Protein AF-0000000065771425 (afdb_homodimer)

InterPro domains:
  IPR002328 Alcohol dehydrogenase, zinc-type, conserved site [PS00059] (62-76)
  IPR011032 GroES-like superfamily [SSF50129] (7-172)
  IPR013149 Alcohol dehydrogenase-like, C-terminal [PF00107] (186-308)
  IPR013154 Alcohol dehydrogenase-like, N-terminal [PF08240] (27-147)
  IPR020843 Enoylreductase domain [SM00829] (11-342)
  IPR036291 NAD(P)-binding domain superfamily [SSF51735] (149-312)
  IPR047109 Cinnamyl alcohol dehydrogenase-like [PTHR42683] (5-345)
  IPR047109 Cinnamyl alcohol dehydrogenase-like [cd05283] (6-343)

Foldseek 3Di:
DDKFWFWWQAALPDDTDIDIDDADDAAQQKWKWWWQKFWDDVVQNCQSNQVVHDFPPRKADTFLTWGFTCDHHNNHDPDDGGFIKTAGFFQDAPCPDPCNVVLFRCPHPPPHTATQASGADPVRHGHHHSRITMHMGGNQRMAGFDPLQDRQQRRLCSFLVQLLLVVCVVLVQAAPFEEEEEDDAQNRLLNLLNSQLRHHAYEYEYQDCPCVVVSVVSRHPYYDHVVDVVVLVVQFQPGQEYEYPAQAADPVLSVLRNHHAQHEYEYSHHHPDDHDDDDVSCVVRVYYYYYDHGGGSVSSNVSSVSCSVSVRGAFEDEDESVCVRVVSVCVVVSNGSHIYMYRDVVRND/DDKFWFWWQAALPDDTDIDIDDADDAAQQKWKWWWQKFWDDVVQNCQSNQVVHPFPPRKADTFLTWGFTCDHHNNHDPDDGGFIKTAGFFQDAPCPDPCNVVLFRCPHPP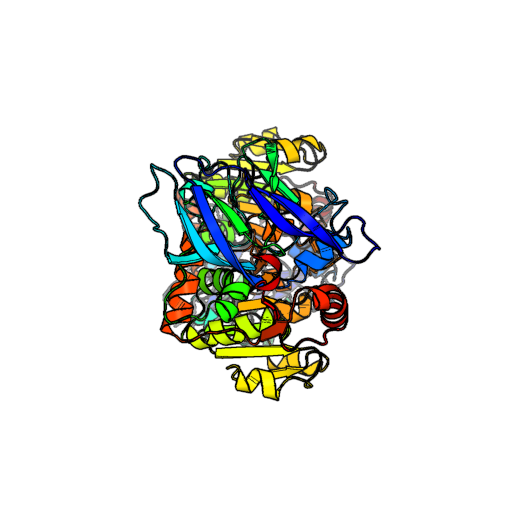PHTATQASGADPVRHGHHHSRITMHMGGNQRMAGFDPLQDRQQRRLCSFLVQLLLVVCVVLVQAAPFEEEEEDDAQNRLLNQLNSQLRHHAYEYEYQDCPCVVVSVVSRHPYYDHVVDVVVLVVQFQPGQEYEYPAQAADPVLSVLRNHHAQHEYEYSHHHPDDHDDDDCSCVVRVYYYYYDHGGGSVSSNVSSVSCSVSVRGAFEDEDESVCVRVVSVCVVVSNGRHIYMYRDVVRND

Radius of gyration: 29.48 Å; Cα contacts (8 Å, |Δi|>4): 1854; chains: 2; bounding box: 51×90×62 Å

pLDDT: mean 96.93, std 3.15, range [76.25, 98.94]

Nearest PDB structures (foldseek):
  6k3g-assembly1_B  TM=9.695E-01  e=3.119E-52  Catharanthus roseus
  5z0c-assembly1_A-2  TM=9.739E-01  e=1.134E-50  Persicaria minor
  1yqd-assembly1_A  TM=9.639E-01  e=1.205E-50  Populus tremuloides
  8b1v-assembly1_A  TM=9.716E-01  e=3.152E-46  Tabernanthe iboga
  7bu3-assembly1_B  TM=9.524E-01  e=8.656E-43  Escherichia coli

Sequence (698 aa):
MSTVSAYAATSATEPLTKTTITRRAVGPHDVAFDIHFAGICHSDIHTVKAEWGVPNYPVVPGHEIAGVVTEVGSEVTKYKVGDRVGVGCFVDSCRECDNCKAGLEQYCTGTGMVGTYNAIDRDGTPTHGGYSGAIVVDENYVLRIPDSLPLDAAAPLLCAGITTYSPLRHWNAGPGKKVAVIGLGGLGHVAVKLAKAMGADVTVLSQSLKKMEDGLRLGASAYYATSDPETFDKLAGSFDLILNTVSANLDLGAYLGLLKLDGALVELGLPEHPMEVPAFPLLAQRRNLTGSMIGGIPETQEMLDFCAEHDVRPEIEIITPDYINEAYERVLASDVRYRFVIDTASLRSMSTVSAYAATSATEPLTKTTITRRAVGPHDVAFDIHFAGICHSDIHTVKAEWGVPNYPVVPGHEIAGVVTEVGSEVTKYKVGDRVGVGCFVDSCRECDNCKAGLEQYCTGTGMVGTYNAIDRDGTPTHGGYSGAIVVDENYVLRIPDSLPLDAAAPLLCAGITTYSPLRHWNAGPGKKVAVIGLGGLGHVAVKLAKAMGADVTVLSQSLKKMEDGLRLGASAYYATSDPETFDKLAGSFDLILNTVSANLDLGAYLGLLKLDGALVELGLPEHPMEVPAFPLLAQRRNLTGSMIGGIPETQEMLDFCAEHDVRPEIEIITPDYINEAYERVLASDVRYRFVIDTASLRS

Secondary structure (DSSP, 8-state):
-EEEEEEEB-SSSSPPEEEEEEEPP--TTEEEEEEEEEE--HHHHHHHTTBTB---SSB-----EEEEEEEE-TT--S--TT-EEEE-SEEE--S-SHHHHTT-GGG-SSS--EESSSSB-TTSSBP--SSBSEEEEEGGG-EEPPTTS-HHHHHHIIIIIHHHHHHHHHTT-STT-EEEEE--SHHHHHHHHHHHHTT-EEEEEESSSTTHHHHHHHT-SEEEETTSTHHHHHTTT-EEEEEE---S---HHHHHTTEEEEEEEEE-S--SSPEEE-HHHHHHTT-EEEE-----HHHHHHHHHHHHHHT----EEEE-GGGHHHHHHHHHTT-SSSEEEEETHHHH-/-EEEEEEEB-SSSSPPEEEEEEEPP--TTEEEEEEEEEE--HHHHHHHTTBTB---SSB-----EEEEEEEE-TT--S--TT-EEEE-SEEE--S-SHHHHTT-GGG-SSS--EESSSSB-TTSSBP--SSBSEEEEEGGG-EEPPTTS-HHHHHHIIIIIHHHHHHHHHTT-STT-EEEEE--SHHHHHHHHHHHHTT-EEEEEESSSTTHHHHHHHT-SEEEETTSTHHHHHTTT-EEEEEE---S---HHHHHTTEEEEEEEEE-S--SSPEEE-HHHHHHTT-EEEE-----HHHHHHHHHHHHHHT----EEEE-GGGHHHHHHHHHTT--SSEEEEETHHHH-

Organism: Mycolicibacterium smegmatis (strain ATCC 700084 / mc(2)155) (NCBI:txid246196)

Structure (mmCIF, N/CA/C/O backbone):
data_AF-0000000065771425-model_v1
#
loop_
_entity.id
_entity.type
_entity.pdbx_description
1 polymer 'NADP-dependent alcohol dehydrogenase C 1'
#
loop_
_atom_site.group_PDB
_atom_site.id
_atom_site.type_symbol
_atom_site.label_atom_id
_atom_site.label_alt_id
_atom_site.label_comp_id
_atom_site.label_asym_id
_atom_site.label_entity_id
_atom_site.label_seq_id
_atom_site.pdbx_PDB_ins_code
_atom_site.Cartn_x
_atom_site.Cartn_y
_atom_site.Cartn_z
_atom_site.occupancy
_atom_site.B_iso_or_equiv
_atom_site.auth_seq_id
_atom_site.auth_comp_id
_atom_site.auth_asym_id
_atom_site.auth_atom_id
_atom_site.pdbx_PDB_model_num
ATOM 1 N N . MET A 1 1 ? -14.961 -42.125 -16.047 1 82.06 1 MET A N 1
ATOM 2 C CA . MET A 1 1 ? -13.875 -42.062 -15.078 1 82.06 1 MET A CA 1
ATOM 3 C C . MET A 1 1 ? -12.664 -42.844 -15.562 1 82.06 1 MET A C 1
ATOM 5 O O . MET A 1 1 ? -12.805 -43.812 -16.297 1 82.06 1 MET A O 1
ATOM 9 N N . SER A 1 2 ? -11.539 -42.188 -15.359 1 87.44 2 SER A N 1
ATOM 10 C CA . SER A 1 2 ? -10.305 -42.844 -15.758 1 87.44 2 SER A CA 1
ATOM 11 C C . SER A 1 2 ? -9.32 -42.906 -14.594 1 87.44 2 SER A C 1
ATOM 13 O O . SER A 1 2 ? -9.328 -42.062 -13.711 1 87.44 2 SER A O 1
ATOM 15 N N . THR A 1 3 ? -8.602 -44 -14.562 1 93.38 3 THR A N 1
ATOM 16 C CA . THR A 1 3 ? -7.562 -44.188 -13.555 1 93.38 3 THR A CA 1
ATOM 17 C C . THR A 1 3 ? -6.199 -43.781 -14.109 1 93.38 3 THR A C 1
ATOM 19 O O . THR A 1 3 ? -5.836 -44.188 -15.219 1 93.38 3 THR A O 1
ATOM 22 N N . VAL A 1 4 ? -5.516 -43 -13.312 1 95.25 4 VAL A N 1
ATOM 23 C CA . VAL A 1 4 ? -4.207 -42.531 -13.758 1 95.25 4 VAL A CA 1
ATOM 24 C C . VAL A 1 4 ? -3.186 -42.719 -12.633 1 95.25 4 VAL A C 1
ATOM 26 O O . VAL A 1 4 ? -3.545 -42.688 -11.453 1 95.25 4 VAL A O 1
ATOM 29 N N . SER A 1 5 ? -1.892 -42.938 -13.055 1 98.06 5 SER A N 1
ATOM 30 C CA . SER A 1 5 ? -0.812 -43 -12.078 1 98.06 5 SER A CA 1
ATOM 31 C C . SER A 1 5 ? -0.478 -41.625 -11.523 1 98.06 5 SER A C 1
ATOM 33 O O . SER A 1 5 ? -0.636 -40.625 -12.227 1 98.06 5 SER A O 1
ATOM 35 N N . ALA A 1 6 ? -0.059 -41.594 -10.266 1 98.56 6 ALA A N 1
ATOM 36 C CA . ALA A 1 6 ? 0.257 -40.312 -9.594 1 98.56 6 ALA A CA 1
ATOM 37 C C . ALA A 1 6 ? 1.234 -40.531 -8.445 1 98.56 6 ALA A C 1
ATOM 39 O O . ALA A 1 6 ? 1.55 -41.688 -8.102 1 98.56 6 ALA A O 1
ATOM 40 N N . TYR A 1 7 ? 1.829 -39.562 -7.988 1 98.69 7 TYR A N 1
ATOM 41 C CA . TYR A 1 7 ? 2.52 -39.531 -6.707 1 98.69 7 TYR A CA 1
ATOM 42 C C . TYR A 1 7 ? 1.716 -38.75 -5.672 1 98.69 7 TYR A C 1
ATOM 44 O O . TYR A 1 7 ? 1.25 -37.625 -5.945 1 98.69 7 TYR A O 1
ATOM 52 N N . ALA A 1 8 ? 1.503 -39.312 -4.5 1 98.5 8 ALA A N 1
ATOM 53 C CA . ALA A 1 8 ? 0.671 -38.688 -3.475 1 98.5 8 ALA A CA 1
ATOM 54 C C . ALA A 1 8 ? 1.387 -38.688 -2.127 1 98.5 8 ALA A C 1
ATOM 56 O O . ALA A 1 8 ? 2.193 -39.562 -1.828 1 98.5 8 ALA A O 1
ATOM 57 N N . ALA A 1 9 ? 1.167 -37.656 -1.426 1 98.31 9 ALA A N 1
ATOM 58 C CA . ALA A 1 9 ? 1.531 -37.594 -0.013 1 98.31 9 ALA A CA 1
ATOM 59 C C . ALA A 1 9 ? 0.406 -38.125 0.868 1 98.31 9 ALA A C 1
ATOM 61 O O . ALA A 1 9 ? -0.76 -37.75 0.681 1 98.31 9 ALA A O 1
ATOM 62 N N . THR A 1 10 ? 0.77 -38.938 1.866 1 97.38 10 THR A N 1
ATOM 63 C CA . THR A 1 10 ? -0.254 -39.531 2.725 1 97.38 10 THR A CA 1
ATOM 64 C C . THR A 1 10 ? -0.156 -38.969 4.141 1 97.38 10 THR A C 1
ATOM 66 O O . THR A 1 10 ? -1.04 -39.219 4.969 1 97.38 10 THR A O 1
ATOM 69 N N . SER A 1 11 ? 0.89 -38.312 4.414 1 97.06 11 SER A N 1
ATOM 70 C CA . SER A 1 11 ? 1.104 -37.625 5.691 1 97.06 11 SER A CA 1
ATOM 71 C C . SER A 1 11 ? 2.135 -36.531 5.566 1 97.06 11 SER A C 1
ATOM 73 O O . SER A 1 11 ? 2.771 -36.375 4.523 1 97.06 11 SER A O 1
ATOM 75 N N . ALA A 1 12 ? 2.34 -35.75 6.609 1 96.56 12 ALA A N 1
ATOM 76 C CA . ALA A 1 12 ? 3.234 -34.594 6.617 1 96.56 12 ALA A CA 1
ATOM 77 C C . ALA A 1 12 ? 4.695 -35.031 6.637 1 96.56 12 ALA A C 1
ATOM 79 O O . ALA A 1 12 ? 5.59 -34.25 6.336 1 96.56 12 ALA A O 1
ATOM 80 N N . THR A 1 13 ? 4.977 -36.312 7 1 96 13 THR A N 1
ATOM 81 C CA . THR A 1 13 ? 6.355 -36.719 7.277 1 96 13 THR A CA 1
ATOM 82 C C . THR A 1 13 ? 6.809 -37.812 6.32 1 96 13 THR A C 1
ATOM 84 O O . THR A 1 13 ? 8.008 -38 6.129 1 96 13 THR A O 1
ATOM 87 N N . GLU A 1 14 ? 5.934 -38.562 5.754 1 96.5 14 GLU A N 1
ATOM 88 C CA . GLU A 1 14 ? 6.289 -39.656 4.859 1 96.5 14 GLU A CA 1
ATOM 89 C C . GLU A 1 14 ? 6.562 -39.156 3.445 1 96.5 14 GLU A C 1
ATOM 91 O O . GLU A 1 14 ? 5.996 -38.156 3.02 1 96.5 14 GLU A O 1
ATOM 96 N N . PRO A 1 15 ? 7.43 -39.781 2.762 1 97.44 15 PRO A N 1
ATOM 97 C CA . PRO A 1 15 ? 7.684 -39.406 1.37 1 97.44 15 PRO A CA 1
ATOM 98 C C . PRO A 1 15 ? 6.465 -39.594 0.474 1 97.44 15 PRO A C 1
ATOM 100 O O . PRO A 1 15 ? 5.582 -40.406 0.786 1 97.44 15 PRO A O 1
ATOM 103 N N . LEU A 1 16 ? 6.438 -38.875 -0.603 1 98.56 16 LEU A N 1
ATOM 104 C CA . LEU A 1 16 ? 5.445 -39.125 -1.637 1 98.56 16 LEU A CA 1
ATOM 105 C C . LEU A 1 16 ? 5.621 -40.531 -2.217 1 98.56 16 LEU A C 1
ATOM 107 O O . LEU A 1 16 ? 6.75 -41 -2.408 1 98.56 16 LEU A O 1
ATOM 111 N N . THR A 1 17 ? 4.555 -41.188 -2.531 1 98.06 17 THR A N 1
ATOM 112 C CA . THR A 1 17 ? 4.613 -42.531 -3.072 1 98.06 17 THR A CA 1
ATOM 113 C C . THR A 1 17 ? 3.746 -42.656 -4.32 1 98.06 17 THR A C 1
ATOM 115 O O . THR A 1 17 ? 2.77 -41.906 -4.477 1 98.06 17 THR A O 1
ATOM 118 N N . LYS A 1 18 ? 4.195 -43.531 -5.172 1 97.56 18 LYS A N 1
ATOM 119 C CA . LYS A 1 18 ? 3.41 -43.812 -6.371 1 97.56 18 LYS A CA 1
ATOM 120 C C . LYS A 1 18 ? 2.059 -44.406 -6.012 1 97.56 18 LYS A C 1
ATOM 122 O O . LYS A 1 18 ? 1.973 -45.281 -5.117 1 97.56 18 LYS A O 1
ATOM 127 N N . THR A 1 19 ? 1.052 -44 -6.645 1 97.38 19 THR A N 1
ATOM 128 C CA . THR A 1 19 ? -0.309 -44.5 -6.457 1 97.38 19 THR A CA 1
ATOM 129 C C . THR A 1 19 ? -1.135 -44.312 -7.727 1 97.38 19 THR A C 1
ATOM 131 O O . THR A 1 19 ? -0.582 -44.062 -8.805 1 97.38 19 THR A O 1
ATOM 134 N N . THR A 1 20 ? -2.441 -44.594 -7.617 1 97.19 20 THR A N 1
ATOM 135 C CA . THR A 1 20 ? -3.385 -44.312 -8.688 1 97.19 20 THR A CA 1
ATOM 136 C C . THR A 1 20 ? -4.52 -43.406 -8.164 1 97.19 20 THR A C 1
ATOM 138 O O . THR A 1 20 ? -4.844 -43.469 -6.973 1 97.19 20 THR A O 1
ATOM 141 N N . ILE A 1 21 ? -4.977 -42.594 -9.016 1 95.88 21 ILE A N 1
ATOM 142 C CA . ILE A 1 21 ? -6.133 -41.781 -8.688 1 95.88 21 ILE A CA 1
ATOM 143 C C . ILE A 1 21 ? -7.18 -41.875 -9.789 1 95.88 21 ILE A C 1
ATOM 145 O O . ILE A 1 21 ? -6.875 -42.312 -10.898 1 95.88 21 ILE A O 1
ATOM 149 N N . THR A 1 22 ? -8.406 -41.562 -9.398 1 93.5 22 THR A N 1
ATOM 150 C CA . THR A 1 22 ? -9.5 -41.531 -10.359 1 93.5 22 THR A CA 1
ATOM 151 C C . THR A 1 22 ? -9.82 -40.125 -10.805 1 93.5 22 THR A C 1
ATOM 153 O O . THR A 1 22 ? -9.969 -39.219 -9.977 1 93.5 22 THR A O 1
ATOM 156 N N . ARG A 1 23 ? -9.852 -39.938 -12.141 1 94.88 23 ARG A N 1
ATOM 157 C CA . ARG A 1 23 ? -10.305 -38.656 -12.727 1 94.88 23 ARG A CA 1
ATOM 158 C C . ARG A 1 23 ? -11.75 -38.75 -13.18 1 94.88 23 ARG A C 1
ATOM 160 O O . ARG A 1 23 ? -12.164 -39.781 -13.742 1 94.88 23 ARG A O 1
ATOM 167 N N . ARG A 1 24 ? -12.477 -37.75 -12.969 1 93.56 24 ARG A N 1
ATOM 168 C CA . ARG A 1 24 ? -13.867 -37.719 -13.398 1 93.56 24 ARG A CA 1
ATOM 169 C C . ARG A 1 24 ? -13.969 -37.812 -14.922 1 93.56 24 ARG A C 1
ATOM 171 O O . ARG A 1 24 ? -13.016 -37.469 -15.633 1 93.56 24 ARG A O 1
ATOM 178 N N . ALA A 1 25 ? -15.156 -38.219 -15.367 1 94.44 25 ALA A N 1
ATOM 179 C CA . ALA A 1 25 ? -15.414 -38.219 -16.797 1 94.44 25 ALA A CA 1
ATOM 180 C C . ALA A 1 25 ? -15.508 -36.812 -17.359 1 94.44 25 ALA A C 1
ATOM 182 O O . ALA A 1 25 ? -15.875 -35.875 -16.641 1 94.44 25 ALA A O 1
ATOM 183 N N . VAL A 1 26 ? -15.18 -36.75 -18.609 1 96.81 26 VAL A N 1
ATOM 184 C CA . VAL A 1 26 ? -15.227 -35.438 -19.297 1 96.81 26 VAL A CA 1
ATOM 185 C C . VAL A 1 26 ? -16.688 -35 -19.453 1 96.81 26 VAL A C 1
ATOM 187 O O . VAL A 1 26 ? -17.469 -35.688 -20.125 1 96.81 26 VAL A O 1
ATOM 190 N N . GLY A 1 27 ? -17.047 -33.938 -18.797 1 96.38 27 GLY A N 1
ATOM 191 C CA . GLY A 1 27 ? -18.359 -33.312 -19 1 96.38 27 GLY A CA 1
ATOM 192 C C . GLY A 1 27 ? -18.422 -32.438 -20.234 1 96.38 27 GLY A C 1
ATOM 193 O O . GLY A 1 27 ? -17.438 -32.281 -20.953 1 96.38 27 GLY A O 1
ATOM 194 N N . PRO A 1 28 ? -19.531 -31.781 -20.516 1 97.5 28 PRO A N 1
ATOM 195 C CA . PRO A 1 28 ? -19.75 -31.016 -21.75 1 97.5 28 PRO A CA 1
ATOM 196 C C . PRO A 1 28 ? -18.766 -29.875 -21.906 1 97.5 28 PRO A C 1
ATOM 198 O O . PRO A 1 28 ? -18.438 -29.5 -23.047 1 97.5 28 PRO A O 1
ATOM 201 N N . HIS A 1 29 ? -18.219 -29.359 -20.828 1 97.56 29 HIS A N 1
ATOM 202 C CA . HIS A 1 29 ? -17.359 -28.172 -20.938 1 97.56 29 HIS A CA 1
ATOM 203 C C . HIS A 1 29 ? -15.961 -28.469 -20.391 1 97.56 29 HIS A C 1
ATOM 205 O O . HIS A 1 29 ? -15.234 -27.531 -20.016 1 97.56 29 HIS A O 1
ATOM 211 N N . ASP A 1 30 ? -15.602 -29.719 -20.359 1 97.75 30 ASP A N 1
ATOM 212 C CA . ASP A 1 30 ? -14.312 -30.125 -19.797 1 97.75 30 ASP A CA 1
ATOM 213 C C . ASP A 1 30 ? -13.297 -30.422 -20.906 1 97.75 30 ASP A C 1
ATOM 215 O O . ASP A 1 30 ? -13.672 -30.75 -22.031 1 97.75 30 ASP A O 1
ATOM 219 N N . VAL A 1 31 ? -12.133 -30.266 -20.531 1 98.69 31 VAL A N 1
ATOM 220 C CA . VAL A 1 31 ? -10.984 -30.672 -21.328 1 98.69 31 VAL A CA 1
ATOM 221 C C . VAL A 1 31 ? -10.133 -31.672 -20.547 1 98.69 31 VAL A C 1
ATOM 223 O O . VAL A 1 31 ? -9.766 -31.406 -19.391 1 98.69 31 VAL A O 1
ATOM 226 N N . ALA A 1 32 ? -9.914 -32.812 -21.109 1 98.31 32 ALA A N 1
ATOM 227 C CA . ALA A 1 32 ? -8.969 -33.781 -20.562 1 98.31 32 ALA A CA 1
ATOM 228 C C . ALA A 1 32 ? -7.648 -33.75 -21.328 1 98.31 32 ALA A C 1
ATOM 230 O O . ALA A 1 32 ? -7.641 -33.625 -22.562 1 98.31 32 ALA A O 1
ATOM 231 N N . PHE A 1 33 ? -6.559 -33.812 -20.625 1 98 33 PHE A N 1
ATOM 232 C CA . PHE A 1 33 ? -5.293 -33.844 -21.344 1 98 33 PHE A CA 1
ATOM 233 C C . PHE A 1 33 ? -4.242 -34.625 -20.547 1 98 33 PHE A C 1
ATOM 235 O O . PHE A 1 33 ? -4.352 -34.719 -19.328 1 98 33 PHE A O 1
ATOM 242 N N . ASP A 1 34 ? -3.287 -35.188 -21.312 1 98.5 34 ASP A N 1
ATOM 243 C CA . ASP A 1 34 ? -2.113 -35.844 -20.719 1 98.5 34 ASP A CA 1
ATOM 244 C C . ASP A 1 34 ? -1.15 -34.781 -20.156 1 98.5 34 ASP A C 1
ATOM 246 O O . ASP A 1 34 ? -0.811 -33.812 -20.844 1 98.5 34 ASP A O 1
ATOM 250 N N . ILE A 1 35 ? -0.798 -35.031 -18.906 1 98.81 35 ILE A N 1
ATOM 251 C CA . ILE A 1 35 ? 0.213 -34.156 -18.312 1 98.81 35 ILE A CA 1
ATOM 252 C C . ILE A 1 35 ? 1.603 -34.594 -18.766 1 98.81 35 ILE A C 1
ATOM 254 O O . ILE A 1 35 ? 2.016 -35.75 -18.516 1 98.81 35 ILE A O 1
ATOM 258 N N . HIS A 1 36 ? 2.248 -33.719 -19.438 1 98.81 36 HIS A N 1
ATOM 259 C CA . HIS A 1 36 ? 3.6 -34.031 -19.891 1 98.81 36 HIS A CA 1
ATOM 260 C C . HIS A 1 36 ? 4.641 -33.531 -18.891 1 98.81 36 HIS A C 1
ATOM 262 O O . HIS A 1 36 ? 5.648 -34.188 -18.656 1 98.81 36 HIS A O 1
ATOM 268 N N . PHE A 1 37 ? 4.379 -32.344 -18.344 1 98.88 37 PHE A N 1
ATOM 269 C CA . PHE A 1 37 ? 5.301 -31.75 -17.391 1 98.88 37 PHE A CA 1
ATOM 270 C C . PHE A 1 37 ? 4.543 -31.109 -16.234 1 98.88 37 PHE A C 1
ATOM 272 O O . PHE A 1 37 ? 3.455 -30.562 -16.422 1 98.88 37 PHE A O 1
ATOM 279 N N . ALA A 1 38 ? 5.074 -31.172 -15.055 1 98.88 38 ALA A N 1
ATOM 280 C CA . ALA A 1 38 ? 4.574 -30.5 -13.852 1 98.88 38 ALA A CA 1
ATOM 281 C C . ALA A 1 38 ? 5.719 -29.906 -13.047 1 98.88 38 ALA A C 1
ATOM 283 O O . ALA A 1 38 ? 6.664 -30.594 -12.672 1 98.88 38 ALA A O 1
ATOM 284 N N . GLY A 1 39 ? 5.664 -28.609 -12.805 1 98.56 39 GLY A N 1
ATOM 285 C CA . GLY A 1 39 ? 6.699 -27.984 -12.008 1 98.56 39 GLY A CA 1
ATOM 286 C C . GLY A 1 39 ? 6.59 -28.297 -10.523 1 98.56 39 GLY A C 1
ATOM 287 O O . GLY A 1 39 ? 5.543 -28.75 -10.055 1 98.56 39 GLY A O 1
ATOM 288 N N . ILE A 1 40 ? 7.656 -28.125 -9.805 1 98.31 40 ILE A N 1
ATOM 289 C CA . ILE A 1 40 ? 7.691 -28.219 -8.352 1 98.31 40 ILE A CA 1
ATOM 290 C C . ILE A 1 40 ? 7.812 -26.812 -7.754 1 98.31 40 ILE A C 1
ATOM 292 O O . ILE A 1 40 ? 8.719 -26.062 -8.109 1 98.31 40 ILE A O 1
ATOM 296 N N . CYS A 1 41 ? 6.926 -26.484 -6.938 1 95.88 41 CYS A N 1
ATOM 297 C CA . CYS A 1 41 ? 6.914 -25.188 -6.262 1 95.88 41 CYS A CA 1
ATOM 298 C C . CYS A 1 41 ? 7.031 -25.359 -4.75 1 95.88 41 CYS A C 1
ATOM 300 O O . CYS A 1 41 ? 6.656 -26.406 -4.211 1 95.88 41 CYS A O 1
ATOM 302 N N . HIS A 1 42 ? 7.516 -24.344 -4.078 1 93.88 42 HIS A N 1
ATOM 303 C CA . HIS A 1 42 ? 7.59 -24.375 -2.621 1 93.88 42 HIS A CA 1
ATOM 304 C C . HIS A 1 42 ? 6.211 -24.594 -2.004 1 93.88 42 HIS A C 1
ATOM 306 O O . HIS A 1 42 ? 6.09 -25.219 -0.956 1 93.88 42 HIS A O 1
ATOM 312 N N . SER A 1 43 ? 5.215 -24.062 -2.594 1 93.56 43 SER A N 1
ATOM 313 C CA . SER A 1 43 ? 3.861 -24.234 -2.07 1 93.56 43 SER A CA 1
ATOM 314 C C . SER A 1 43 ? 3.455 -25.703 -2.043 1 93.56 43 SER A C 1
ATOM 316 O O . SER A 1 43 ? 2.701 -26.125 -1.166 1 93.56 43 SER A O 1
ATOM 318 N N . ASP A 1 44 ? 3.932 -26.516 -2.967 1 96.88 44 ASP A N 1
ATOM 319 C CA . ASP A 1 44 ? 3.686 -27.953 -2.926 1 96.88 44 ASP A CA 1
ATOM 320 C C . ASP A 1 44 ? 4.262 -28.578 -1.655 1 96.88 44 ASP A C 1
ATOM 322 O O . ASP A 1 44 ? 3.59 -29.359 -0.982 1 96.88 44 ASP A O 1
ATOM 326 N N . ILE A 1 45 ? 5.43 -28.141 -1.408 1 95.62 45 ILE A N 1
ATOM 327 C CA . ILE A 1 45 ? 6.164 -28.688 -0.271 1 95.62 45 ILE A CA 1
ATOM 328 C C . ILE A 1 45 ? 5.492 -28.266 1.031 1 95.62 45 ILE A C 1
ATOM 330 O O . ILE A 1 45 ? 5.234 -29.078 1.909 1 95.62 45 ILE A O 1
ATOM 334 N N . HIS A 1 46 ? 5.148 -27 1.114 1 92.56 46 HIS A N 1
ATOM 335 C CA . HIS A 1 46 ? 4.473 -26.484 2.301 1 92.56 46 HIS A CA 1
ATOM 336 C C . HIS A 1 46 ? 3.145 -27.203 2.527 1 92.56 46 HIS A C 1
ATOM 338 O O . HIS A 1 46 ? 2.787 -27.5 3.668 1 92.56 46 HIS A O 1
ATOM 344 N N . THR A 1 47 ? 2.439 -27.453 1.474 1 94.88 47 THR A N 1
ATOM 345 C CA . THR A 1 47 ? 1.155 -28.141 1.57 1 94.88 47 THR A CA 1
ATOM 346 C C . THR A 1 47 ? 1.343 -29.562 2.059 1 94.88 47 THR A C 1
ATOM 348 O O . THR A 1 47 ? 0.734 -29.969 3.051 1 94.88 47 THR A O 1
ATOM 351 N N . VAL A 1 48 ? 2.221 -30.266 1.417 1 96.56 48 VAL A N 1
ATOM 352 C CA . VAL A 1 48 ? 2.408 -31.688 1.71 1 96.56 48 VAL A CA 1
ATOM 353 C C . VAL A 1 48 ? 2.918 -31.844 3.141 1 96.56 48 VAL A C 1
ATOM 355 O O . VAL A 1 48 ? 2.574 -32.812 3.818 1 96.56 48 VAL A O 1
ATOM 358 N N . LYS A 1 49 ? 3.664 -30.891 3.596 1 95.56 49 LYS A N 1
ATOM 359 C CA . LYS A 1 49 ? 4.27 -30.984 4.922 1 95.56 49 LYS A CA 1
ATOM 360 C C . LYS A 1 49 ? 3.363 -30.375 5.984 1 95.56 49 LYS A C 1
ATOM 362 O O . LYS A 1 49 ? 3.768 -30.234 7.141 1 95.56 49 LYS A O 1
ATOM 367 N N . ALA A 1 50 ? 2.193 -29.938 5.668 1 94.94 50 ALA A N 1
ATOM 368 C CA . ALA A 1 50 ? 1.167 -29.438 6.578 1 94.94 50 ALA A CA 1
ATOM 369 C C . ALA A 1 50 ? 1.639 -28.172 7.289 1 94.94 50 ALA A C 1
ATOM 371 O O . ALA A 1 50 ? 1.352 -27.969 8.477 1 94.94 50 ALA A O 1
ATOM 372 N N . GLU A 1 51 ? 2.352 -27.375 6.582 1 88.06 51 GLU A N 1
ATOM 373 C CA . GLU A 1 51 ? 2.896 -26.172 7.184 1 88.06 51 GLU A CA 1
ATOM 374 C C . GLU A 1 51 ? 1.894 -25.016 7.117 1 88.06 51 GLU A C 1
ATOM 376 O O . GLU A 1 51 ? 2.051 -24.016 7.809 1 88.06 51 GLU A O 1
ATOM 381 N N . TRP A 1 52 ? 0.869 -25.156 6.348 1 82.69 52 TRP A N 1
ATOM 382 C CA . TRP A 1 52 ? -0.19 -24.156 6.25 1 82.69 52 TRP A CA 1
ATOM 383 C C . TRP A 1 52 ? -1.507 -24.703 6.789 1 82.69 52 TRP A C 1
ATOM 385 O O . TRP A 1 52 ? -2.582 -24.234 6.41 1 82.69 52 TRP A O 1
ATOM 395 N N . GLY A 1 53 ? -1.474 -25.703 7.582 1 86.75 53 GLY A N 1
ATOM 396 C CA . GLY A 1 53 ? -2.631 -26.438 8.047 1 86.75 53 GLY A CA 1
ATOM 397 C C . GLY A 1 53 ? -2.637 -27.891 7.57 1 86.75 53 GLY A C 1
ATOM 398 O O . GLY A 1 53 ? -1.851 -28.266 6.699 1 86.75 53 GLY A O 1
ATOM 399 N N . VAL A 1 54 ? -3.535 -28.609 8.047 1 92 54 VAL A N 1
ATOM 400 C CA . VAL A 1 54 ? -3.562 -30.031 7.711 1 92 54 VAL A CA 1
ATOM 401 C C . VAL A 1 54 ? -4.219 -30.234 6.348 1 92 54 VAL A C 1
ATOM 403 O O . VAL A 1 54 ? -5.391 -29.891 6.16 1 92 54 VAL A O 1
ATOM 406 N N . PRO A 1 55 ? -3.484 -30.797 5.434 1 95.75 55 PRO A N 1
ATOM 407 C CA . PRO A 1 55 ? -4.055 -31.062 4.109 1 95.75 55 PRO A CA 1
ATOM 408 C C . PRO A 1 55 ? -5.098 -32.188 4.125 1 95.75 55 PRO A C 1
ATOM 410 O O . PRO A 1 55 ? -5.199 -32.906 5.105 1 95.75 55 PRO A O 1
ATOM 413 N N . ASN A 1 56 ? -5.848 -32.281 3.082 1 94.75 56 ASN A N 1
ATOM 414 C CA . ASN A 1 56 ? -6.77 -33.375 2.867 1 94.75 56 ASN A CA 1
ATOM 415 C C . ASN A 1 56 ? -6.059 -34.594 2.289 1 94.75 56 ASN A C 1
ATOM 417 O O . ASN A 1 56 ? -6.316 -35 1.149 1 94.75 56 ASN A O 1
ATOM 421 N N . TYR A 1 57 ? -5.312 -35.281 3.123 1 96.06 57 TYR A N 1
ATOM 422 C CA . TYR A 1 57 ? -4.574 -36.469 2.668 1 96.06 57 TYR A CA 1
ATOM 423 C C . TYR A 1 57 ? -5.531 -37.562 2.236 1 96.06 57 TYR A C 1
ATOM 425 O O . TYR A 1 57 ? -6.594 -37.75 2.836 1 96.06 57 TYR A O 1
ATOM 433 N N . PRO A 1 58 ? -5.039 -38.406 1.296 1 96.69 58 PRO A N 1
ATOM 434 C CA . PRO A 1 58 ? -3.85 -38.219 0.46 1 96.69 58 PRO A CA 1
ATOM 435 C C . PRO A 1 58 ? -3.959 -37.062 -0.5 1 96.69 58 PRO A C 1
ATOM 437 O O . PRO A 1 58 ? -5.055 -36.75 -0.978 1 96.69 58 PRO A O 1
ATOM 440 N N . VAL A 1 59 ? -2.859 -36.406 -0.782 1 97.88 59 VAL A N 1
ATOM 441 C CA . VAL A 1 59 ? -2.822 -35.25 -1.663 1 97.88 59 VAL A CA 1
ATOM 442 C C . VAL A 1 59 ? -1.875 -35.5 -2.83 1 97.88 59 VAL A C 1
ATOM 444 O O . VAL A 1 59 ? -0.738 -35.938 -2.629 1 97.88 59 VAL A O 1
ATOM 447 N N . VAL A 1 60 ? -2.369 -35.344 -4.008 1 98.5 60 VAL A N 1
ATOM 448 C CA . VAL A 1 60 ? -1.519 -35.281 -5.191 1 98.5 60 VAL A CA 1
ATOM 449 C C . VAL A 1 60 ? -1.176 -33.844 -5.512 1 98.5 60 VAL A C 1
ATOM 451 O O . VAL A 1 60 ? -1.993 -33.125 -6.082 1 98.5 60 VAL A O 1
ATOM 454 N N . PRO A 1 61 ? 0.067 -33.406 -5.164 1 98.44 61 PRO A N 1
ATOM 455 C CA . PRO A 1 61 ? 0.401 -31.984 -5.363 1 98.44 61 PRO A CA 1
ATOM 456 C C . PRO A 1 61 ? 0.707 -31.656 -6.82 1 98.44 61 PRO A C 1
ATOM 458 O O . PRO A 1 61 ? 0.588 -32.5 -7.695 1 98.44 61 PRO A O 1
ATOM 461 N N . GLY A 1 62 ? 1.041 -30.391 -7.047 1 98.5 62 GLY A N 1
ATOM 462 C CA . GLY A 1 62 ? 1.426 -29.906 -8.359 1 98.5 62 GLY A CA 1
ATOM 463 C C . GLY A 1 62 ? 0.395 -28.969 -8.977 1 98.5 62 GLY A C 1
ATOM 464 O O . GLY A 1 62 ? -0.722 -29.391 -9.281 1 98.5 62 GLY A O 1
ATOM 465 N N . HIS A 1 63 ? 0.771 -27.734 -9.125 1 98.62 63 HIS A N 1
ATOM 466 C CA . HIS A 1 63 ? -0.174 -26.781 -9.703 1 98.62 63 HIS A CA 1
ATOM 467 C C . HIS A 1 63 ? 0.426 -26.078 -10.906 1 98.62 63 HIS A C 1
ATOM 469 O O . HIS A 1 63 ? -0.051 -25.016 -11.312 1 98.62 63 HIS A O 1
ATOM 475 N N . GLU A 1 64 ? 1.541 -26.547 -11.406 1 98.81 64 GLU A N 1
ATOM 476 C CA . GLU A 1 64 ? 2.209 -26.094 -12.617 1 98.81 64 GLU A CA 1
ATOM 477 C C . GLU A 1 64 ? 2.162 -27.156 -13.711 1 98.81 64 GLU A C 1
ATOM 479 O O . GLU A 1 64 ? 3.113 -27.922 -13.875 1 98.81 64 GLU A O 1
ATOM 484 N N . ILE A 1 65 ? 1.104 -27.141 -14.492 1 98.88 65 ILE A N 1
ATOM 485 C CA . ILE A 1 65 ? 0.817 -28.312 -15.32 1 98.88 65 ILE A CA 1
ATOM 486 C C . ILE A 1 65 ? 0.828 -27.922 -16.797 1 98.88 65 ILE A C 1
ATOM 488 O O . ILE A 1 65 ? 0.222 -26.906 -17.172 1 98.88 65 ILE A O 1
ATOM 492 N N . ALA A 1 66 ? 1.521 -28.625 -17.641 1 98.94 66 ALA A N 1
ATOM 493 C CA . ALA A 1 66 ? 1.531 -28.453 -19.094 1 98.94 66 ALA A CA 1
ATOM 494 C C . ALA A 1 66 ? 1.409 -29.781 -19.812 1 98.94 66 ALA A C 1
ATOM 496 O O . ALA A 1 66 ? 2.006 -30.781 -19.391 1 98.94 66 ALA A O 1
ATOM 497 N N . GLY A 1 67 ? 0.632 -29.797 -20.875 1 98.81 67 GLY A N 1
ATOM 498 C CA . GLY A 1 67 ? 0.455 -31.062 -21.578 1 98.81 67 GLY A CA 1
ATOM 499 C C . GLY A 1 67 ? -0.312 -30.906 -22.875 1 98.81 67 GLY A C 1
ATOM 500 O O . GLY A 1 67 ? -0.257 -29.844 -23.516 1 98.81 67 GLY A O 1
ATOM 501 N N . VAL A 1 68 ? -0.906 -32.062 -23.281 1 98.81 68 VAL A N 1
ATOM 502 C CA . VAL A 1 68 ? -1.554 -32.125 -24.594 1 98.81 68 VAL A CA 1
ATOM 503 C C . VAL A 1 68 ? -2.963 -32.688 -24.438 1 98.81 68 VAL A C 1
ATOM 505 O O . VAL A 1 68 ? -3.154 -33.75 -23.828 1 98.81 68 VAL A O 1
ATOM 508 N N . VAL A 1 69 ? -3.91 -32.031 -25.078 1 98.88 69 VAL A N 1
ATOM 509 C CA . VAL A 1 69 ? -5.324 -32.375 -24.969 1 98.88 69 VAL A CA 1
ATOM 510 C C . VAL A 1 69 ? -5.566 -33.75 -25.578 1 98.88 69 VAL A C 1
ATOM 512 O O . VAL A 1 69 ? -5.078 -34.062 -26.672 1 98.88 69 VAL A O 1
ATOM 515 N N . THR A 1 70 ? -6.355 -34.594 -24.906 1 98.5 70 THR A N 1
ATOM 516 C CA . THR A 1 70 ? -6.652 -35.938 -25.375 1 98.5 70 THR A CA 1
ATOM 517 C C . THR A 1 70 ? -8.148 -36.094 -25.625 1 98.5 70 THR A C 1
ATOM 519 O O . THR A 1 70 ? -8.562 -37 -26.375 1 98.5 70 THR A O 1
ATOM 522 N N . GLU A 1 71 ? -8.961 -35.312 -24.969 1 98.56 71 GLU A N 1
ATOM 523 C CA . GLU A 1 71 ? -10.414 -35.375 -25.109 1 98.56 71 GLU A CA 1
ATOM 524 C C . GLU A 1 71 ? -11.047 -34.031 -24.766 1 98.56 71 GLU A C 1
ATOM 526 O O . GLU A 1 71 ? -10.562 -33.312 -23.875 1 98.56 71 GLU A O 1
ATOM 531 N N . VAL A 1 72 ? -12.125 -33.688 -25.438 1 98.56 72 VAL A N 1
ATOM 532 C CA . VAL A 1 72 ? -12.859 -32.469 -25.125 1 98.56 72 VAL A CA 1
ATOM 533 C C . VAL A 1 72 ? -14.352 -32.781 -25.016 1 98.56 72 VAL A C 1
ATOM 535 O O . VAL A 1 72 ? -14.859 -33.656 -25.688 1 98.56 72 VAL A O 1
ATOM 538 N N . GLY A 1 73 ? -14.984 -32.062 -24.125 1 98.25 73 GLY A N 1
ATOM 539 C CA . GLY A 1 73 ? -16.422 -32.188 -23.984 1 98.25 73 GLY A CA 1
ATOM 540 C C . GLY A 1 73 ? -17.188 -31.766 -25.234 1 98.25 73 GLY A C 1
ATOM 541 O O . GLY A 1 73 ? -16.656 -31.047 -26.078 1 98.25 73 GLY A O 1
ATOM 542 N N . SER A 1 74 ? -18.469 -32.094 -25.25 1 98.19 74 SER A N 1
ATOM 543 C CA . SER A 1 74 ? -19.297 -31.906 -26.422 1 98.19 74 SER A CA 1
ATOM 544 C C . SER A 1 74 ? -19.578 -30.438 -26.688 1 98.19 74 SER A C 1
ATOM 546 O O . SER A 1 74 ? -19.891 -30.047 -27.828 1 98.19 74 SER A O 1
ATOM 548 N N . GLU A 1 75 ? -19.422 -29.625 -25.688 1 98.31 75 GLU A N 1
ATOM 549 C CA . GLU A 1 75 ? -19.766 -28.219 -25.844 1 98.31 75 GLU A CA 1
ATOM 550 C C . GLU A 1 75 ? -18.531 -27.328 -25.828 1 98.31 75 GLU A C 1
ATOM 552 O O . GLU A 1 75 ? -18.625 -26.109 -25.812 1 98.31 75 GLU A O 1
ATOM 557 N N . VAL A 1 76 ? -17.391 -28 -25.75 1 98.31 76 VAL A N 1
ATOM 558 C CA . VAL A 1 76 ? -16.141 -27.25 -25.766 1 98.31 76 VAL A CA 1
ATOM 559 C C . VAL A 1 76 ? -15.859 -26.734 -27.172 1 98.31 76 VAL A C 1
ATOM 561 O O . VAL A 1 76 ? -15.945 -27.484 -28.156 1 98.31 76 VAL A O 1
ATOM 564 N N . THR A 1 77 ? -15.547 -25.406 -27.281 1 95.44 77 THR A N 1
ATOM 565 C CA . THR A 1 77 ? -15.258 -24.828 -28.578 1 95.44 77 THR A CA 1
ATOM 566 C C . THR A 1 77 ? -13.852 -24.219 -28.609 1 95.44 77 THR A C 1
ATOM 568 O O . THR A 1 77 ? -13.305 -23.953 -29.672 1 95.44 77 THR A O 1
ATOM 571 N N . LYS A 1 78 ? -13.188 -24.047 -27.516 1 96.19 78 LYS A N 1
ATOM 572 C CA . LYS A 1 78 ? -11.922 -23.328 -27.406 1 96.19 78 LYS A CA 1
ATOM 573 C C . LYS A 1 78 ? -10.742 -24.25 -27.688 1 96.19 78 LYS A C 1
ATOM 575 O O . LYS A 1 78 ? -9.656 -23.797 -28.062 1 96.19 78 LYS A O 1
ATOM 580 N N . TYR A 1 79 ? -10.961 -25.578 -27.516 1 98.56 79 TYR A N 1
ATOM 581 C CA . TYR A 1 79 ? -9.852 -26.516 -27.562 1 98.56 79 TYR A CA 1
ATOM 582 C C . TYR A 1 79 ? -10.227 -27.75 -28.375 1 98.56 79 TYR A C 1
ATOM 584 O O . TYR A 1 79 ? -11.406 -28.078 -28.531 1 98.56 79 TYR A O 1
ATOM 592 N N . LYS A 1 80 ? -9.195 -28.391 -28.891 1 98.5 80 LYS A N 1
ATOM 593 C CA . LYS A 1 80 ? -9.352 -29.672 -29.578 1 98.5 80 LYS A CA 1
ATOM 594 C C . LYS A 1 80 ? -8.211 -30.625 -29.219 1 98.5 80 LYS A C 1
ATOM 596 O O . LYS A 1 80 ? -7.176 -30.203 -28.719 1 98.5 80 LYS A O 1
ATOM 601 N N . VAL A 1 81 ? -8.445 -31.859 -29.531 1 98.62 81 VAL A N 1
ATOM 602 C CA . VAL A 1 81 ? -7.449 -32.906 -29.281 1 98.62 81 VAL A CA 1
ATOM 603 C C . VAL A 1 81 ? -6.141 -32.531 -29.984 1 98.62 81 VAL A C 1
ATOM 605 O O . VAL A 1 81 ? -6.141 -32.125 -31.141 1 98.62 81 VAL A O 1
ATOM 608 N N . GLY A 1 82 ? -5.047 -32.562 -29.266 1 98.69 82 GLY A N 1
ATOM 609 C CA . GLY A 1 82 ? -3.742 -32.25 -29.828 1 98.69 82 GLY A CA 1
ATOM 610 C C . GLY A 1 82 ? -3.234 -30.891 -29.406 1 98.69 82 GLY A C 1
ATOM 611 O O . GLY A 1 82 ? -2.045 -30.594 -29.562 1 98.69 82 GLY A O 1
ATOM 612 N N . ASP A 1 83 ? -4.133 -30.094 -28.953 1 98.75 83 ASP A N 1
ATOM 613 C CA . ASP A 1 83 ? -3.73 -28.75 -28.516 1 98.75 83 ASP A CA 1
ATOM 614 C C . ASP A 1 83 ? -2.777 -28.828 -27.328 1 98.75 83 ASP A C 1
ATOM 616 O O . ASP A 1 83 ? -2.949 -29.656 -26.438 1 98.75 83 ASP A O 1
ATOM 620 N N . ARG A 1 84 ? -1.735 -27.938 -27.266 1 98.88 84 ARG A N 1
ATOM 621 C CA . ARG A 1 84 ? -0.854 -27.734 -26.125 1 98.88 84 ARG A CA 1
ATOM 622 C C . ARG A 1 84 ? -1.5 -26.828 -25.078 1 98.88 84 ARG A C 1
ATOM 624 O O . ARG A 1 84 ? -1.839 -25.688 -25.375 1 98.88 84 ARG A O 1
ATOM 631 N N . VAL A 1 85 ? -1.677 -27.312 -23.875 1 98.94 85 VAL A N 1
ATOM 632 C CA . VAL A 1 85 ? -2.434 -26.547 -22.891 1 98.94 85 VAL A CA 1
ATOM 633 C C . VAL A 1 85 ? -1.773 -26.672 -21.531 1 98.94 85 VAL A C 1
ATOM 635 O O . VAL A 1 85 ? -0.853 -27.469 -21.344 1 98.94 85 VAL A O 1
ATOM 638 N N . GLY A 1 86 ? -2.146 -25.844 -20.625 1 98.81 86 GLY A N 1
ATOM 639 C CA . GLY A 1 86 ? -1.692 -25.859 -19.234 1 98.81 86 GLY A CA 1
ATOM 640 C C . GLY A 1 86 ? -2.775 -25.484 -18.25 1 98.81 86 GLY A C 1
ATOM 641 O O . GLY A 1 86 ? -3.848 -25.016 -18.641 1 98.81 86 GLY A O 1
ATOM 642 N N . VAL A 1 87 ? -2.553 -25.781 -17.062 1 98.69 87 VAL A N 1
ATOM 643 C CA . VAL A 1 87 ? -3.381 -25.391 -15.93 1 98.69 87 VAL A CA 1
ATOM 644 C C . VAL A 1 87 ? -2.496 -24.859 -14.805 1 98.69 87 VAL A C 1
ATOM 646 O O . VAL A 1 87 ? -1.42 -25.391 -14.539 1 98.69 87 VAL A O 1
ATOM 649 N N . GLY A 1 88 ? -2.947 -23.75 -14.203 1 98.25 88 GLY A N 1
ATOM 650 C CA . GLY A 1 88 ? -2.191 -23.125 -13.125 1 98.25 88 GLY A CA 1
ATOM 651 C C . GLY A 1 88 ? -2.705 -23.5 -11.75 1 98.25 88 GLY A C 1
ATOM 652 O O . GLY A 1 88 ? -2.977 -24.672 -11.477 1 98.25 88 GLY A O 1
ATOM 653 N N . CYS A 1 89 ? -2.893 -22.578 -10.898 1 98.06 89 CYS A N 1
ATOM 654 C CA . CYS A 1 89 ? -2.994 -22.781 -9.461 1 98.06 89 CYS A CA 1
ATOM 655 C C . CYS A 1 89 ? -4.438 -23.031 -9.039 1 98.06 89 CYS A C 1
ATOM 657 O O . CYS A 1 89 ? -4.707 -23.375 -7.891 1 98.06 89 CYS A O 1
ATOM 659 N N . PHE A 1 90 ? -5.398 -22.812 -9.961 1 98.19 90 PHE A N 1
ATOM 660 C CA . PHE A 1 90 ? -6.789 -23.062 -9.609 1 98.19 90 PHE A CA 1
ATOM 661 C C . PHE A 1 90 ? -7.574 -23.547 -10.828 1 98.19 90 PHE A C 1
ATOM 663 O O . PHE A 1 90 ? -7.188 -23.281 -11.961 1 98.19 90 PHE A O 1
ATOM 670 N N . VAL A 1 91 ? -8.672 -24.281 -10.555 1 98.25 91 VAL A N 1
ATOM 671 C CA . VAL A 1 91 ? -9.383 -24.953 -11.633 1 98.25 91 VAL A CA 1
ATOM 672 C C . VAL A 1 91 ? -10.852 -24.531 -11.633 1 98.25 91 VAL A C 1
ATOM 674 O O . VAL A 1 91 ? -11.656 -25.062 -12.414 1 98.25 91 VAL A O 1
ATOM 677 N N . ASP A 1 92 ? -11.227 -23.688 -10.711 1 97.75 92 ASP A N 1
ATOM 678 C CA . ASP A 1 92 ? -12.602 -23.219 -10.648 1 97.75 92 ASP A CA 1
ATOM 679 C C . ASP A 1 92 ? -12.727 -22.016 -9.711 1 97.75 92 ASP A C 1
ATOM 681 O O . ASP A 1 92 ? -11.773 -21.672 -9 1 97.75 92 ASP A O 1
ATOM 685 N N . SER A 1 93 ? -13.797 -21.297 -9.773 1 97.62 93 SER A N 1
ATOM 686 C CA . SER A 1 93 ? -14.227 -20.203 -8.906 1 97.62 93 SER A CA 1
ATOM 687 C C . SER A 1 93 ? -15.742 -20.047 -8.938 1 97.62 93 SER A C 1
ATOM 689 O O . SER A 1 93 ? -16.453 -20.859 -9.555 1 97.62 93 SER A O 1
ATOM 691 N N . CYS A 1 94 ? -16.375 -19.031 -8.312 1 97.19 94 CYS A N 1
ATOM 692 C CA . CYS A 1 94 ? -17.828 -18.891 -8.289 1 97.19 94 CYS A CA 1
ATOM 693 C C . CYS A 1 94 ? -18.359 -18.422 -9.641 1 97.19 94 CYS A C 1
ATOM 695 O O . CYS A 1 94 ? -19.531 -18.625 -9.961 1 97.19 94 CYS A O 1
ATOM 697 N N . ARG A 1 95 ? -17.547 -17.703 -10.383 1 96.88 95 ARG A N 1
ATOM 698 C CA . ARG A 1 95 ? -17.766 -17.266 -11.758 1 96.88 95 ARG A CA 1
ATOM 699 C C . ARG A 1 95 ? -18.812 -16.156 -11.812 1 96.88 95 ARG A C 1
ATOM 701 O O . ARG A 1 95 ? -19.094 -15.617 -12.891 1 96.88 95 ARG A O 1
ATOM 708 N N . GLU A 1 96 ? -19.328 -15.766 -10.656 1 97.81 96 GLU A N 1
ATOM 709 C CA . GLU A 1 96 ? -20.484 -14.859 -10.664 1 97.81 96 GLU A CA 1
ATOM 710 C C . GLU A 1 96 ? -20.172 -13.555 -9.938 1 97.81 96 GLU A C 1
ATOM 712 O O . GLU A 1 96 ? -20.844 -12.547 -10.141 1 97.81 96 GLU A O 1
ATOM 717 N N . CYS A 1 97 ? -19.25 -13.609 -9.047 1 97.69 97 CYS A N 1
ATOM 718 C CA . CYS A 1 97 ? -18.938 -12.398 -8.297 1 97.69 97 CYS A CA 1
ATOM 719 C C . CYS A 1 97 ? -18.281 -11.352 -9.188 1 97.69 97 CYS A C 1
ATOM 721 O O . CYS A 1 97 ? -17.859 -11.664 -10.305 1 97.69 97 CYS A O 1
ATOM 723 N N . ASP A 1 98 ? -18.141 -10.117 -8.719 1 97.44 98 ASP A N 1
ATOM 724 C CA . ASP A 1 98 ? -17.578 -9.016 -9.492 1 97.44 98 ASP A CA 1
ATOM 725 C C . ASP A 1 98 ? -16.141 -9.312 -9.914 1 97.44 98 ASP A C 1
ATOM 727 O O . ASP A 1 98 ? -15.75 -9.016 -11.039 1 97.44 98 ASP A O 1
ATOM 731 N N . ASN A 1 99 ? -15.359 -9.875 -9.07 1 98.31 99 ASN A N 1
ATOM 732 C CA . ASN A 1 99 ? -13.969 -10.188 -9.375 1 98.31 99 ASN A CA 1
ATOM 733 C C . ASN A 1 99 ? -13.859 -11.234 -10.484 1 98.31 99 ASN A C 1
ATOM 735 O O . ASN A 1 99 ? -13.055 -11.086 -11.406 1 98.31 99 ASN A O 1
ATOM 739 N N . CYS A 1 100 ? -14.641 -12.273 -10.398 1 98.31 100 CYS A N 1
ATOM 740 C CA . CYS A 1 100 ? -14.625 -13.305 -11.43 1 98.31 100 CYS A CA 1
ATOM 741 C C . CYS A 1 100 ? -15.047 -12.734 -12.781 1 98.31 100 CYS A C 1
ATOM 743 O O . CYS A 1 100 ? -14.414 -13.016 -13.797 1 98.31 100 CYS A O 1
ATOM 745 N N . LYS A 1 101 ? -16.094 -11.945 -12.75 1 98.31 101 LYS A N 1
ATOM 746 C CA . LYS A 1 101 ? -16.578 -11.344 -13.984 1 98.31 101 LYS A CA 1
ATOM 747 C C . LYS A 1 101 ? -15.516 -10.43 -14.602 1 98.31 101 LYS A C 1
ATOM 749 O O . LYS A 1 101 ? -15.477 -10.258 -15.82 1 98.31 101 LYS A O 1
ATOM 754 N N . ALA A 1 102 ? -14.633 -9.914 -13.758 1 98.12 102 ALA A N 1
ATOM 755 C CA . ALA A 1 102 ? -13.586 -9.008 -14.219 1 98.12 102 ALA A CA 1
ATOM 756 C C . ALA A 1 102 ? -12.328 -9.773 -14.625 1 98.12 102 ALA A C 1
ATOM 758 O O . ALA A 1 102 ? -11.305 -9.172 -14.953 1 98.12 102 ALA A O 1
ATOM 759 N N . GLY A 1 103 ? -12.336 -11.055 -14.609 1 98.31 103 GLY A N 1
ATOM 760 C CA . GLY A 1 103 ? -11.18 -11.867 -14.977 1 98.31 103 GLY A CA 1
ATOM 761 C C . GLY A 1 103 ? -10.172 -12.008 -13.852 1 98.31 103 GLY A C 1
ATOM 762 O O . GLY A 1 103 ? -9.008 -12.312 -14.094 1 98.31 103 GLY A O 1
ATOM 763 N N . LEU A 1 104 ? -10.57 -11.656 -12.633 1 98.5 104 LEU A N 1
ATOM 764 C CA . LEU A 1 104 ? -9.727 -11.75 -11.453 1 98.5 104 LEU A CA 1
ATOM 765 C C . LEU A 1 104 ? -10.188 -12.883 -10.539 1 98.5 104 LEU A C 1
ATOM 767 O O . LEU A 1 104 ? -10.422 -12.664 -9.344 1 98.5 104 LEU A O 1
ATOM 771 N N . GLU A 1 105 ? -10.227 -14.086 -11.086 1 98.56 105 GLU A N 1
ATOM 772 C CA . GLU A 1 105 ? -10.805 -15.25 -10.414 1 98.56 105 GLU A CA 1
ATOM 773 C C . GLU A 1 105 ? -10 -15.633 -9.18 1 98.56 105 GLU A C 1
ATOM 775 O O . GLU A 1 105 ? -10.539 -16.219 -8.234 1 98.56 105 GLU A O 1
ATOM 780 N N . GLN A 1 106 ? -8.656 -15.281 -9.234 1 97.94 106 GLN A N 1
ATOM 781 C CA . GLN A 1 106 ? -7.824 -15.602 -8.078 1 97.94 106 GLN A CA 1
ATOM 782 C C . GLN A 1 106 ? -8.273 -14.836 -6.844 1 97.94 106 GLN A C 1
ATOM 784 O O . GLN A 1 106 ? -7.922 -15.195 -5.719 1 97.94 106 GLN A O 1
ATOM 789 N N . TYR A 1 107 ? -9.023 -13.758 -7.039 1 98.38 107 TYR A N 1
ATOM 790 C CA . TYR A 1 107 ? -9.547 -12.938 -5.953 1 98.38 107 TYR A CA 1
ATOM 791 C C . TYR A 1 107 ? -11.055 -13.133 -5.801 1 98.38 107 TYR A C 1
ATOM 793 O O . TYR A 1 107 ? -11.758 -12.242 -5.332 1 98.38 107 TYR A O 1
ATOM 801 N N . CYS A 1 108 ? -11.625 -14.273 -6.184 1 98 108 CYS A N 1
ATOM 802 C CA . CYS A 1 108 ? -13.047 -14.586 -6.105 1 98 108 CYS A CA 1
ATOM 803 C C . CYS A 1 108 ? -13.586 -14.336 -4.703 1 98 108 CYS A C 1
ATOM 805 O O . CYS A 1 108 ? -12.992 -14.781 -3.717 1 98 108 CYS A O 1
ATOM 807 N N . THR A 1 109 ? -14.703 -13.633 -4.551 1 97 109 THR A N 1
ATOM 808 C CA . THR A 1 109 ? -15.297 -13.312 -3.258 1 97 109 THR A CA 1
ATOM 809 C C . THR A 1 109 ? -16.516 -14.188 -2.99 1 97 109 THR A C 1
ATOM 811 O O . THR A 1 109 ? -17.172 -14.062 -1.949 1 97 109 THR A O 1
ATOM 814 N N . GLY A 1 110 ? -16.859 -15 -3.85 1 96.06 110 GLY A N 1
ATOM 815 C CA . GLY A 1 110 ? -17.938 -15.953 -3.643 1 96.06 110 GLY A CA 1
ATOM 816 C C . GLY A 1 110 ? -17.484 -17.219 -2.949 1 96.06 110 GLY A C 1
ATOM 817 O O . GLY A 1 110 ? -17.312 -17.25 -1.729 1 96.06 110 GLY A O 1
ATOM 818 N N . THR A 1 111 ? -17.219 -18.234 -3.689 1 94.19 111 THR A N 1
ATOM 819 C CA . THR A 1 111 ? -16.797 -19.5 -3.135 1 94.19 111 THR A CA 1
ATOM 820 C C . THR A 1 111 ? -15.281 -19.516 -2.926 1 94.19 111 THR A C 1
ATOM 822 O O . THR A 1 111 ? -14.742 -20.438 -2.311 1 94.19 111 THR A O 1
ATOM 825 N N . GLY A 1 112 ? -14.617 -18.469 -3.451 1 95.31 112 GLY A N 1
ATOM 826 C CA . GLY A 1 112 ? -13.164 -18.531 -3.537 1 95.31 112 GLY A CA 1
ATOM 827 C C . GLY A 1 112 ? -12.672 -19.328 -4.73 1 95.31 112 GLY A C 1
ATOM 828 O O . GLY A 1 112 ? -13.453 -20 -5.395 1 95.31 112 GLY A O 1
ATOM 829 N N . MET A 1 113 ? -11.422 -19.203 -5.004 1 96 113 MET A N 1
ATOM 830 C CA . MET A 1 113 ? -10.867 -20.047 -6.059 1 96 113 MET A CA 1
ATOM 831 C C . MET A 1 113 ? -10.75 -21.484 -5.586 1 96 113 MET A C 1
ATOM 833 O O . MET A 1 113 ? -10.516 -21.75 -4.406 1 96 113 MET A O 1
ATOM 837 N N . VAL A 1 114 ? -10.945 -22.375 -6.469 1 97.56 114 VAL A N 1
ATOM 838 C CA . VAL A 1 114 ? -10.758 -23.812 -6.207 1 97.56 114 VAL A CA 1
ATOM 839 C C . VAL A 1 114 ? -9.367 -24.234 -6.664 1 97.56 114 VAL A C 1
ATOM 841 O O . VAL A 1 114 ? -9.078 -24.25 -7.859 1 97.56 114 VAL A O 1
ATOM 844 N N . GLY A 1 115 ? -8.539 -24.625 -5.762 1 97.81 115 GLY A N 1
ATOM 845 C CA . GLY A 1 115 ? -7.16 -24.969 -6.066 1 97.81 115 GLY A CA 1
ATOM 846 C C . GLY A 1 115 ? -7.039 -26.188 -6.969 1 97.81 115 GLY A C 1
ATOM 847 O O . GLY A 1 115 ? -7.914 -27.062 -6.969 1 97.81 115 GLY A O 1
ATOM 848 N N . THR A 1 116 ? -5.953 -26.188 -7.648 1 98.31 116 THR A N 1
ATOM 849 C CA . THR A 1 116 ? -5.66 -27.281 -8.57 1 98.31 116 THR A CA 1
ATOM 850 C C . THR A 1 116 ? -5.5 -28.594 -7.816 1 98.31 116 THR A C 1
ATOM 852 O O . THR A 1 116 ? -5.75 -29.672 -8.367 1 98.31 116 THR A O 1
ATOM 855 N N . TYR A 1 117 ? -5.102 -28.5 -6.586 1 97.81 117 TYR A N 1
ATOM 856 C CA . TYR A 1 117 ? -5.012 -29.656 -5.707 1 97.81 117 TYR A CA 1
ATOM 857 C C . TYR A 1 117 ? -5.363 -29.281 -4.273 1 97.81 117 TYR A C 1
ATOM 859 O O . TYR A 1 117 ? -5.449 -28.109 -3.936 1 97.81 117 TYR A O 1
ATOM 867 N N . ASN A 1 118 ? -5.664 -30.281 -3.43 1 97.31 118 ASN A N 1
ATOM 868 C CA . ASN A 1 118 ? -5.965 -30.141 -2.01 1 97.31 118 ASN A CA 1
ATOM 869 C C . ASN A 1 118 ? -7.219 -29.297 -1.787 1 97.31 118 ASN A C 1
ATOM 871 O O . ASN A 1 118 ? -7.301 -28.531 -0.818 1 97.31 118 ASN A O 1
ATOM 875 N N . ALA A 1 119 ? -8.094 -29.266 -2.766 1 96.75 119 ALA A N 1
ATOM 876 C CA . ALA A 1 119 ? -9.383 -28.594 -2.699 1 96.75 119 ALA A CA 1
ATOM 877 C C . ALA A 1 119 ? -10.523 -29.547 -3.025 1 96.75 119 ALA A C 1
ATOM 879 O O . ALA A 1 119 ? -10.312 -30.766 -3.123 1 96.75 119 ALA A O 1
ATOM 880 N N . ILE A 1 120 ? -11.758 -29.047 -2.986 1 95 120 ILE A N 1
ATOM 881 C CA . ILE A 1 120 ? -12.93 -29.828 -3.373 1 95 120 ILE A CA 1
ATOM 882 C C . ILE A 1 120 ? -13.5 -29.281 -4.68 1 95 120 ILE A C 1
ATOM 884 O O . ILE A 1 120 ? -13.844 -28.094 -4.77 1 95 120 ILE A O 1
ATOM 888 N N . ASP A 1 121 ? -13.609 -30.062 -5.637 1 91.88 121 ASP A N 1
ATOM 889 C CA . ASP A 1 121 ? -14.086 -29.672 -6.957 1 91.88 121 ASP A CA 1
ATOM 890 C C . ASP A 1 121 ? -15.602 -29.5 -6.965 1 91.88 121 ASP A C 1
ATOM 892 O O . ASP A 1 121 ? -16.266 -29.766 -5.961 1 91.88 121 ASP A O 1
ATOM 896 N N . ARG A 1 122 ? -16.141 -28.984 -7.996 1 85 122 ARG A N 1
ATOM 897 C CA . ARG A 1 122 ? -17.562 -28.703 -8.141 1 85 122 ARG A CA 1
ATOM 898 C C . ARG A 1 122 ? -18.406 -29.953 -7.969 1 85 122 ARG A C 1
ATOM 900 O O . ARG A 1 122 ? -19.562 -29.891 -7.57 1 85 122 ARG A O 1
ATOM 907 N N . ASP A 1 123 ? -17.859 -31.094 -8.273 1 85.88 123 ASP A N 1
ATOM 908 C CA . ASP A 1 123 ? -18.594 -32.344 -8.18 1 85.88 123 ASP A CA 1
ATOM 909 C C . ASP A 1 123 ? -18.438 -32.969 -6.793 1 85.88 123 ASP A C 1
ATOM 911 O O . ASP A 1 123 ? -18.891 -34.094 -6.555 1 85.88 123 ASP A O 1
ATOM 915 N N . GLY A 1 124 ? -17.688 -32.312 -5.867 1 89.75 124 GLY A N 1
ATOM 916 C CA . GLY A 1 124 ? -17.562 -32.781 -4.484 1 89.75 124 GLY A CA 1
ATOM 917 C C . GLY A 1 124 ? -16.344 -33.625 -4.242 1 89.75 124 GLY A C 1
ATOM 918 O O . GLY A 1 124 ? -16.062 -34 -3.1 1 89.75 124 GLY A O 1
ATOM 919 N N . THR A 1 125 ? -15.68 -33.969 -5.289 1 91.31 125 THR A N 1
ATOM 920 C CA . THR A 1 125 ? -14.5 -34.812 -5.133 1 91.31 125 THR A CA 1
ATOM 921 C C . THR A 1 125 ? -13.25 -33.938 -4.918 1 91.31 125 THR A C 1
ATOM 923 O O . THR A 1 125 ? -13.234 -32.75 -5.27 1 91.31 125 THR A O 1
ATOM 926 N N . PRO A 1 126 ? -12.227 -34.562 -4.352 1 94.88 126 PRO A N 1
ATOM 927 C CA . PRO A 1 126 ? -10.977 -33.812 -4.18 1 94.88 126 PRO A CA 1
ATOM 928 C C . PRO A 1 126 ? -10.305 -33.469 -5.508 1 94.88 126 PRO A C 1
ATOM 930 O O . PRO A 1 126 ? -10.352 -34.25 -6.449 1 94.88 126 PRO A O 1
ATOM 933 N N . THR A 1 127 ? -9.766 -32.281 -5.531 1 97.25 127 THR A N 1
ATOM 934 C CA . THR A 1 127 ? -8.906 -31.984 -6.668 1 97.25 127 THR A CA 1
ATOM 935 C C . THR A 1 127 ? -7.535 -32.625 -6.508 1 97.25 127 THR A C 1
ATOM 937 O O . THR A 1 127 ? -6.996 -32.688 -5.402 1 97.25 127 THR A O 1
ATOM 940 N N . HIS A 1 128 ? -6.98 -33.125 -7.598 1 97.62 128 HIS A N 1
ATOM 941 C CA . HIS A 1 128 ? -5.668 -33.781 -7.645 1 97.62 128 HIS A CA 1
ATOM 942 C C . HIS A 1 128 ? -4.754 -33.062 -8.641 1 97.62 128 HIS A C 1
ATOM 944 O O . HIS A 1 128 ? -5.16 -32.781 -9.773 1 97.62 128 HIS A O 1
ATOM 950 N N . GLY A 1 129 ? -3.498 -32.844 -8.258 1 98.38 129 GLY A N 1
ATOM 951 C CA . GLY A 1 129 ? -2.613 -31.969 -9 1 98.38 129 GLY A CA 1
ATOM 952 C C . GLY A 1 129 ? -1.857 -32.656 -10.109 1 98.38 129 GLY A C 1
ATOM 953 O O . GLY A 1 129 ? -2.303 -33.688 -10.609 1 98.38 129 GLY A O 1
ATOM 954 N N . GLY A 1 130 ? -0.795 -32.031 -10.508 1 98.56 130 GLY A N 1
ATOM 955 C CA . GLY A 1 130 ? -0.094 -32.375 -11.734 1 98.56 130 GLY A CA 1
ATOM 956 C C . GLY A 1 130 ? 0.934 -33.469 -11.539 1 98.56 130 GLY A C 1
ATOM 957 O O . GLY A 1 130 ? 1.518 -33.969 -12.508 1 98.56 130 GLY A O 1
ATOM 958 N N . TYR A 1 131 ? 1.201 -33.844 -10.242 1 98.75 131 TYR A N 1
ATOM 959 C CA . TYR A 1 131 ? 2.061 -35 -10.055 1 98.75 131 TYR A CA 1
ATOM 960 C C . TYR A 1 131 ? 1.346 -36.281 -10.477 1 98.75 131 TYR A C 1
ATOM 962 O O . TYR A 1 131 ? 1.287 -37.25 -9.711 1 98.75 131 TYR A O 1
ATOM 970 N N . SER A 1 132 ? 0.818 -36.312 -11.688 1 98.56 132 SER A N 1
ATOM 971 C CA . SER A 1 132 ? -0.004 -37.375 -12.219 1 98.56 132 SER A CA 1
ATOM 972 C C . SER A 1 132 ? 0.05 -37.406 -13.742 1 98.56 132 SER A C 1
ATOM 974 O O . SER A 1 132 ? 0.688 -36.562 -14.367 1 98.56 132 SER A O 1
ATOM 976 N N . GLY A 1 133 ? -0.614 -38.375 -14.305 1 98.31 133 GLY A N 1
ATOM 977 C CA . GLY A 1 133 ? -0.46 -38.625 -15.734 1 98.31 133 GLY A CA 1
ATOM 978 C C . GLY A 1 133 ? -1.456 -37.875 -16.578 1 98.31 133 GLY A C 1
ATOM 979 O O . GLY A 1 133 ? -1.248 -37.688 -17.781 1 98.31 133 GLY A O 1
ATOM 980 N N . ALA A 1 134 ? -2.559 -37.469 -15.977 1 98.12 134 ALA A N 1
ATOM 981 C CA . ALA A 1 134 ? -3.6 -36.781 -16.719 1 98.12 134 ALA A CA 1
ATOM 982 C C . ALA A 1 134 ? -4.461 -35.906 -15.797 1 98.12 134 ALA A C 1
ATOM 984 O O . ALA A 1 134 ? -4.375 -36.062 -14.57 1 98.12 134 ALA A O 1
ATOM 985 N N . ILE A 1 135 ? -5.281 -35.125 -16.422 1 98 135 ILE A N 1
ATOM 986 C CA . ILE A 1 135 ? -6.168 -34.25 -15.641 1 98 135 ILE A CA 1
ATOM 987 C C . ILE A 1 135 ? -7.391 -33.875 -16.469 1 98 135 ILE A C 1
ATOM 989 O O . ILE A 1 135 ? -7.359 -33.938 -17.703 1 98 135 ILE A O 1
ATOM 993 N N . VAL A 1 136 ? -8.469 -33.594 -15.805 1 97.75 136 VAL A N 1
ATOM 994 C CA . VAL A 1 136 ? -9.703 -33.094 -16.406 1 97.75 136 VAL A CA 1
ATOM 995 C C . VAL A 1 136 ? -10.078 -31.766 -15.766 1 97.75 136 VAL A C 1
ATOM 997 O O . VAL A 1 136 ? -10.203 -31.672 -14.539 1 97.75 136 VAL A O 1
ATOM 1000 N N . VAL A 1 137 ? -10.211 -30.734 -16.531 1 97.62 137 VAL A N 1
ATOM 1001 C CA . VAL A 1 137 ? -10.469 -29.391 -16.016 1 97.62 137 VAL A CA 1
ATOM 1002 C C . VAL A 1 137 ? -11.508 -28.703 -16.906 1 97.62 137 VAL A C 1
ATOM 1004 O O . VAL A 1 137 ? -11.57 -28.938 -18.109 1 97.62 137 VAL A O 1
ATOM 1007 N N . ASP A 1 138 ? -12.352 -27.844 -16.281 1 97.31 138 ASP A N 1
ATOM 1008 C CA . ASP A 1 138 ? -13.266 -27 -17.062 1 97.31 138 ASP A CA 1
ATOM 1009 C C . ASP A 1 138 ? -12.5 -26.125 -18.047 1 97.31 138 ASP A C 1
ATOM 1011 O O . ASP A 1 138 ? -11.469 -25.547 -17.688 1 97.31 138 ASP A O 1
ATOM 1015 N N . GLU A 1 139 ? -13 -25.922 -19.266 1 97.88 139 GLU A N 1
ATOM 1016 C CA . GLU A 1 139 ? -12.305 -25.25 -20.344 1 97.88 139 GLU A CA 1
ATOM 1017 C C . GLU A 1 139 ? -11.977 -23.797 -19.969 1 97.88 139 GLU A C 1
ATOM 1019 O O . GLU A 1 139 ? -11.047 -23.203 -20.516 1 97.88 139 GLU A O 1
ATOM 1024 N N . ASN A 1 140 ? -12.703 -23.188 -19.062 1 97.38 140 ASN A N 1
ATOM 1025 C CA . ASN A 1 140 ? -12.516 -21.781 -18.688 1 97.38 140 ASN A CA 1
ATOM 1026 C C . ASN A 1 140 ? -11.281 -21.594 -17.812 1 97.38 140 ASN A C 1
ATOM 1028 O O . ASN A 1 140 ? -10.852 -20.469 -17.578 1 97.38 140 ASN A O 1
ATOM 1032 N N . TYR A 1 141 ? -10.672 -22.672 -17.391 1 98.25 141 TYR A N 1
ATOM 1033 C CA . TYR A 1 141 ? -9.508 -22.594 -16.516 1 98.25 141 TYR A CA 1
ATOM 1034 C C . TYR A 1 141 ? -8.289 -23.25 -17.141 1 98.25 141 TYR A C 1
ATOM 1036 O O . TYR A 1 141 ? -7.281 -23.484 -16.484 1 98.25 141 TYR A O 1
ATOM 1044 N N . VAL A 1 142 ? -8.438 -23.625 -18.375 1 98.75 142 VAL A N 1
ATOM 1045 C CA . VAL A 1 142 ? -7.344 -24.156 -19.188 1 98.75 142 VAL A CA 1
ATOM 1046 C C . VAL A 1 142 ? -6.668 -23.016 -19.953 1 98.75 142 VAL A C 1
ATOM 1048 O O . VAL A 1 142 ? -7.336 -22.062 -20.391 1 98.75 142 VAL A O 1
ATOM 1051 N N . LEU A 1 143 ? -5.383 -23.078 -20.062 1 98.88 143 LEU A N 1
ATOM 1052 C CA . LEU A 1 143 ? -4.598 -22.078 -20.781 1 98.88 143 LEU A CA 1
ATOM 1053 C C . LEU A 1 143 ? -3.979 -22.672 -22.031 1 98.88 143 LEU A C 1
ATOM 1055 O O . LEU A 1 143 ? -3.506 -23.812 -22.031 1 98.88 143 LEU A O 1
ATOM 1059 N N . ARG A 1 144 ? -3.99 -21.859 -23.031 1 98.81 144 ARG A N 1
ATOM 1060 C CA . ARG A 1 144 ? -3.273 -22.25 -24.25 1 98.81 144 ARG A CA 1
ATOM 1061 C C . ARG A 1 144 ? -1.776 -22 -24.109 1 98.81 144 ARG A C 1
ATOM 1063 O O . ARG A 1 144 ? -1.361 -20.922 -23.641 1 98.81 144 ARG A O 1
ATOM 1070 N N . ILE A 1 145 ? -0.973 -22.922 -24.484 1 98.81 145 ILE A N 1
ATOM 1071 C CA . ILE A 1 145 ? 0.473 -22.734 -24.5 1 98.81 145 ILE A CA 1
ATOM 1072 C C . ILE A 1 145 ? 0.946 -22.5 -25.938 1 98.81 145 ILE A C 1
ATOM 1074 O O . ILE A 1 145 ? 0.831 -23.375 -26.797 1 98.81 145 ILE A O 1
ATOM 1078 N N . PRO A 1 146 ? 1.467 -21.359 -26.172 1 98.56 146 PRO A N 1
ATOM 1079 C CA . PRO A 1 146 ? 1.946 -21.062 -27.531 1 98.56 146 PRO A CA 1
ATOM 1080 C C . PRO A 1 146 ? 2.979 -22.078 -28.031 1 98.56 146 PRO A C 1
ATOM 1082 O O . PRO A 1 146 ? 3.77 -22.594 -27.234 1 98.56 146 PRO A O 1
ATOM 1085 N N . ASP A 1 147 ? 3.088 -22.219 -29.328 1 97.38 147 ASP A N 1
ATOM 1086 C CA . ASP A 1 147 ? 3.943 -23.219 -29.953 1 97.38 147 ASP A CA 1
ATOM 1087 C C . ASP A 1 147 ? 5.418 -22.938 -29.672 1 97.38 147 ASP A C 1
ATOM 1089 O O . ASP A 1 147 ? 6.219 -23.859 -29.562 1 97.38 147 ASP A O 1
ATOM 1093 N N . SER A 1 148 ? 5.746 -21.688 -29.516 1 97.62 148 SER A N 1
ATOM 1094 C CA . SER A 1 148 ? 7.148 -21.312 -29.375 1 97.62 148 SER A CA 1
ATOM 1095 C C . SER A 1 148 ? 7.629 -21.531 -27.938 1 97.62 148 SER A C 1
ATOM 1097 O O . SER A 1 148 ? 8.828 -21.453 -27.656 1 97.62 148 SER A O 1
ATOM 1099 N N . LEU A 1 149 ? 6.77 -21.844 -27.062 1 98.06 149 LEU A N 1
ATOM 1100 C CA . LEU A 1 149 ? 7.109 -22.109 -25.656 1 98.06 149 LEU A CA 1
ATOM 1101 C C . LEU A 1 149 ? 7.117 -23.609 -25.391 1 98.06 149 LEU A C 1
ATOM 1103 O O . LEU A 1 149 ? 6.066 -24.266 -25.406 1 98.06 149 LEU A O 1
ATOM 1107 N N . PRO A 1 150 ? 8.328 -24.141 -25.156 1 98.5 150 PRO A N 1
ATOM 1108 C CA . PRO A 1 150 ? 8.352 -25.578 -24.812 1 98.5 150 PRO A CA 1
ATOM 1109 C C . PRO A 1 150 ? 7.512 -25.906 -23.578 1 98.5 150 PRO A C 1
ATOM 1111 O O . PRO A 1 150 ? 7.48 -25.125 -22.625 1 98.5 150 PRO A O 1
ATOM 1114 N N . LEU A 1 151 ? 6.883 -27.062 -23.578 1 98.75 151 LEU A N 1
ATOM 1115 C CA . LEU A 1 151 ? 5.969 -27.438 -22.5 1 98.75 151 LEU A CA 1
ATOM 1116 C C . LEU A 1 151 ? 6.691 -27.484 -21.156 1 98.75 151 LEU A C 1
ATOM 1118 O O . LEU A 1 151 ? 6.129 -27.109 -20.125 1 98.75 151 LEU A O 1
ATOM 1122 N N . ASP A 1 152 ? 7.949 -28.016 -21.172 1 98.69 152 ASP A N 1
ATOM 1123 C CA . ASP A 1 152 ? 8.703 -28.094 -19.922 1 98.69 152 ASP A CA 1
ATOM 1124 C C . ASP A 1 152 ? 8.984 -26.703 -19.359 1 98.69 152 ASP A C 1
ATOM 1126 O O . ASP A 1 152 ? 8.891 -26.484 -18.141 1 98.69 152 ASP A O 1
ATOM 1130 N N . ALA A 1 153 ? 9.227 -25.719 -20.188 1 98.5 153 ALA A N 1
ATOM 1131 C CA . ALA A 1 153 ? 9.469 -24.344 -19.766 1 98.5 153 ALA A CA 1
ATOM 1132 C C . ALA A 1 153 ? 8.164 -23.656 -19.391 1 98.5 153 ALA A C 1
ATOM 1134 O O . ALA A 1 153 ? 8.148 -22.781 -18.516 1 98.5 153 ALA A O 1
ATOM 1135 N N . ALA A 1 154 ? 7.062 -24.031 -19.984 1 98.81 154 ALA A N 1
ATOM 1136 C CA . ALA A 1 154 ? 5.77 -23.406 -19.75 1 98.81 154 ALA A CA 1
ATOM 1137 C C . ALA A 1 154 ? 5.23 -23.75 -18.375 1 98.81 154 ALA A C 1
ATOM 1139 O O . ALA A 1 154 ? 4.559 -22.938 -17.734 1 98.81 154 ALA A O 1
ATOM 1140 N N . ALA A 1 155 ? 5.535 -24.906 -17.906 1 98.81 155 ALA A N 1
ATOM 1141 C CA . ALA A 1 155 ? 4.945 -25.422 -16.688 1 98.81 155 ALA A CA 1
ATOM 1142 C C . ALA A 1 155 ? 5.215 -24.469 -15.508 1 98.81 155 ALA A C 1
ATOM 1144 O O . ALA A 1 155 ? 4.281 -23.984 -14.875 1 98.81 155 ALA A O 1
ATOM 1145 N N . PRO A 1 156 ? 6.52 -24.109 -15.266 1 98.62 156 PRO A N 1
ATOM 1146 C CA . PRO A 1 156 ? 6.781 -23.219 -14.133 1 98.62 156 PRO A CA 1
ATOM 1147 C C . PRO A 1 156 ? 6.164 -21.828 -14.305 1 98.62 156 PRO A C 1
ATOM 1149 O O . PRO A 1 156 ? 5.93 -21.125 -13.32 1 98.62 156 PRO A O 1
ATOM 1152 N N . LEU A 1 157 ? 5.898 -21.406 -15.539 1 98.88 157 LEU A N 1
ATOM 1153 C CA . LEU A 1 157 ? 5.332 -20.094 -15.789 1 98.88 157 LEU A CA 1
ATOM 1154 C C . LEU A 1 157 ? 3.898 -20 -15.281 1 98.88 157 LEU A C 1
ATOM 1156 O O . LEU A 1 157 ? 3.4 -18.906 -14.992 1 98.88 157 LEU A O 1
ATOM 1160 N N . LEU A 1 158 ? 3.262 -21.141 -15.094 1 98.81 158 LEU A N 1
ATOM 1161 C CA . LEU A 1 158 ? 1.86 -21.203 -14.695 1 98.81 158 LEU A CA 1
ATOM 1162 C C . LEU A 1 158 ? 1.716 -20.922 -13.195 1 98.81 158 LEU A C 1
ATOM 1164 O O . LEU A 1 158 ? 0.598 -20.812 -12.688 1 98.81 158 LEU A O 1
ATOM 1168 N N . CYS A 1 159 ? 2.754 -20.734 -12.492 1 98.31 159 CYS A N 1
ATOM 1169 C CA . CYS A 1 159 ? 2.785 -20.203 -11.133 1 98.31 159 CYS A CA 1
ATOM 1170 C C . CYS A 1 159 ? 3.848 -19.125 -11 1 98.31 159 CYS A C 1
ATOM 1172 O O . CYS A 1 159 ? 3.527 -17.922 -10.961 1 98.31 159 CYS A O 1
ATOM 1174 N N . ALA A 1 160 ? 5.137 -19.5 -11.125 1 98 160 ALA A N 1
ATOM 1175 C CA . ALA A 1 160 ? 6.23 -18.547 -10.945 1 98 160 ALA A CA 1
ATOM 1176 C C . ALA A 1 160 ? 6.113 -17.391 -11.938 1 98 160 ALA A C 1
ATOM 1178 O O . ALA A 1 160 ? 6.336 -16.234 -11.57 1 98 160 ALA A O 1
ATOM 1179 N N . GLY A 1 161 ? 5.793 -17.703 -13.172 1 98.69 161 GLY A N 1
ATOM 1180 C CA . GLY A 1 161 ? 5.633 -16.672 -14.18 1 98.69 161 GLY A CA 1
ATOM 1181 C C . GLY A 1 161 ? 4.527 -15.688 -13.844 1 98.69 161 GLY A C 1
ATOM 1182 O O . GLY A 1 161 ? 4.785 -14.492 -13.664 1 98.69 161 GLY A O 1
ATOM 1183 N N . ILE A 1 162 ? 3.279 -16.234 -13.672 1 98.88 162 ILE A N 1
ATOM 1184 C CA . ILE A 1 162 ? 2.127 -15.359 -13.469 1 98.88 162 ILE A CA 1
ATOM 1185 C C . ILE A 1 162 ? 2.24 -14.656 -12.117 1 98.88 162 ILE A C 1
ATOM 1187 O O . ILE A 1 162 ? 1.838 -13.5 -11.977 1 98.88 162 ILE A O 1
ATOM 1191 N N . THR A 1 163 ? 2.84 -15.297 -11.109 1 98.5 163 THR A N 1
ATOM 1192 C CA . THR A 1 163 ? 3.016 -14.711 -9.781 1 98.5 163 THR A CA 1
ATOM 1193 C C . THR A 1 163 ? 3.881 -13.461 -9.852 1 98.5 163 THR A C 1
ATOM 1195 O O . THR A 1 163 ? 3.639 -12.492 -9.125 1 98.5 163 THR A O 1
ATOM 1198 N N . THR A 1 164 ? 4.887 -13.445 -10.727 1 98.81 164 THR A N 1
ATOM 1199 C CA . THR A 1 164 ? 5.793 -12.312 -10.812 1 98.81 164 THR A CA 1
ATOM 1200 C C . THR A 1 164 ? 5.348 -11.344 -11.906 1 98.81 164 THR A C 1
ATOM 1202 O O . THR A 1 164 ? 5.559 -10.133 -11.797 1 98.81 164 THR A O 1
ATOM 1205 N N . TYR A 1 165 ? 4.648 -11.852 -12.953 1 98.88 165 TYR A N 1
ATOM 1206 C CA . TYR A 1 165 ? 4.129 -11.008 -14.023 1 98.88 165 TYR A CA 1
ATOM 1207 C C . TYR A 1 165 ? 3.047 -10.07 -13.508 1 98.88 165 TYR A C 1
ATOM 1209 O O . TYR A 1 165 ? 3.014 -8.891 -13.867 1 98.88 165 TYR A O 1
ATOM 1217 N N . SER A 1 166 ? 2.207 -10.594 -12.664 1 98.88 166 SER A N 1
ATOM 1218 C CA . SER A 1 166 ? 1.018 -9.867 -12.234 1 98.88 166 SER A CA 1
ATOM 1219 C C . SER A 1 166 ? 1.389 -8.562 -11.547 1 98.88 166 SER A C 1
ATOM 1221 O O . SER A 1 166 ? 0.916 -7.488 -11.93 1 98.88 166 SER A O 1
ATOM 1223 N N . PRO A 1 167 ? 2.271 -8.586 -10.523 1 98.75 167 PRO A N 1
ATOM 1224 C CA . PRO A 1 167 ? 2.625 -7.316 -9.883 1 98.75 167 PRO A CA 1
ATOM 1225 C C . PRO A 1 167 ? 3.459 -6.414 -10.789 1 98.75 167 PRO A C 1
ATOM 1227 O O . PRO A 1 167 ? 3.365 -5.188 -10.695 1 98.75 167 PRO A O 1
ATOM 1230 N N . LEU A 1 168 ? 4.32 -6.965 -11.664 1 98.94 168 LEU A N 1
ATOM 1231 C CA . LEU A 1 168 ? 5.062 -6.141 -12.609 1 98.94 168 LEU A CA 1
ATOM 1232 C C . LEU A 1 168 ? 4.117 -5.383 -13.531 1 98.94 168 LEU A C 1
ATOM 1234 O O . LEU A 1 168 ? 4.297 -4.188 -13.773 1 98.94 168 LEU A O 1
ATOM 1238 N N . ARG A 1 169 ? 3.141 -6.098 -13.992 1 98.69 169 ARG A N 1
ATOM 1239 C CA . ARG A 1 169 ? 2.139 -5.496 -14.867 1 98.69 169 ARG A CA 1
ATOM 1240 C C . ARG A 1 169 ? 1.29 -4.48 -14.109 1 98.69 169 ARG A C 1
ATOM 1242 O O . ARG A 1 169 ? 1.065 -3.369 -14.586 1 98.69 169 ARG A O 1
ATOM 1249 N N . HIS A 1 170 ? 0.802 -4.859 -12.977 1 98.44 170 HIS A N 1
ATOM 1250 C CA . HIS A 1 170 ? -0.083 -4.035 -12.156 1 98.44 170 HIS A CA 1
ATOM 1251 C C . HIS A 1 170 ? 0.572 -2.705 -11.805 1 98.44 170 HIS A C 1
ATOM 1253 O O . HIS A 1 170 ? -0.08 -1.658 -11.844 1 98.44 170 HIS A O 1
ATOM 1259 N N . TRP A 1 171 ? 1.884 -2.727 -11.508 1 98.56 171 TRP A N 1
ATOM 1260 C CA . TRP A 1 171 ? 2.6 -1.532 -11.07 1 98.56 171 TRP A CA 1
ATOM 1261 C C . TRP A 1 171 ? 3.398 -0.926 -12.219 1 98.56 171 TRP A C 1
ATOM 1263 O O . TRP A 1 171 ? 4.324 -0.144 -12 1 98.56 171 TRP A O 1
ATOM 1273 N N . ASN A 1 172 ? 3.111 -1.354 -13.461 1 98.25 172 ASN A N 1
ATOM 1274 C CA . ASN A 1 172 ? 3.557 -0.736 -14.703 1 98.25 172 ASN A CA 1
ATOM 1275 C C . ASN A 1 172 ? 5.074 -0.779 -14.844 1 98.25 172 ASN A C 1
ATOM 1277 O O . ASN A 1 172 ? 5.703 0.228 -15.172 1 98.25 172 ASN A O 1
ATOM 1281 N N . ALA A 1 173 ? 5.656 -1.867 -14.477 1 98.5 173 ALA A N 1
ATOM 1282 C CA . ALA A 1 173 ? 7.07 -2.049 -14.805 1 98.5 173 ALA A CA 1
ATOM 1283 C C . ALA A 1 173 ? 7.316 -1.885 -16.297 1 98.5 173 ALA A C 1
ATOM 1285 O O . ALA A 1 173 ? 6.504 -2.318 -17.125 1 98.5 173 ALA A O 1
ATOM 1286 N N . GLY A 1 174 ? 8.367 -1.27 -16.719 1 98.5 174 GLY A N 1
ATOM 1287 C CA . GLY A 1 174 ? 8.695 -0.995 -18.109 1 98.5 174 GLY A CA 1
ATOM 1288 C C . GLY A 1 174 ? 9.789 0.05 -18.266 1 98.5 174 GLY A C 1
ATOM 1289 O O . GLY A 1 174 ? 10.516 0.34 -17.328 1 98.5 174 GLY A O 1
ATOM 1290 N N . PRO A 1 175 ? 9.836 0.585 -19.531 1 98.62 175 PRO A N 1
ATOM 1291 C CA . PRO A 1 175 ? 10.875 1.585 -19.781 1 98.62 175 PRO A CA 1
ATOM 1292 C C . PRO A 1 175 ? 10.797 2.773 -18.828 1 98.62 175 PRO A C 1
ATOM 1294 O O . PRO A 1 175 ? 9.711 3.322 -18.594 1 98.62 175 PRO A O 1
ATOM 1297 N N . GLY A 1 176 ? 11.938 3.141 -18.266 1 98.19 176 GLY A N 1
ATOM 1298 C CA . GLY A 1 176 ? 12.016 4.273 -17.359 1 98.19 176 GLY A CA 1
ATOM 1299 C C . GLY A 1 176 ? 11.766 3.895 -15.906 1 98.19 176 GLY A C 1
ATOM 1300 O O . GLY A 1 176 ? 11.961 4.711 -15 1 98.19 176 GLY A O 1
ATOM 1301 N N . LYS A 1 177 ? 11.344 2.688 -15.641 1 98.75 177 LYS A N 1
ATOM 1302 C CA . LYS A 1 177 ? 11.07 2.234 -14.281 1 98.75 177 LYS A CA 1
ATOM 1303 C C . LYS A 1 177 ? 12.25 1.457 -13.703 1 98.75 177 LYS A C 1
ATOM 1305 O O . LYS A 1 177 ? 12.883 0.674 -14.414 1 98.75 177 LYS A O 1
ATOM 1310 N N . LYS A 1 178 ? 12.633 1.767 -12.516 1 98.88 178 LYS A N 1
ATOM 1311 C CA . LYS A 1 178 ? 13.625 1.01 -11.758 1 98.88 178 LYS A CA 1
ATOM 1312 C C . LYS A 1 178 ? 12.961 -0.013 -10.844 1 98.88 178 LYS A C 1
ATOM 1314 O O . LYS A 1 178 ? 12.18 0.352 -9.953 1 98.88 178 LYS A O 1
ATOM 1319 N N . VAL A 1 179 ? 13.258 -1.284 -11.039 1 98.94 179 VAL A N 1
ATOM 1320 C CA . VAL A 1 179 ? 12.633 -2.391 -10.312 1 98.94 179 VAL A CA 1
ATOM 1321 C C . VAL A 1 179 ? 13.703 -3.166 -9.547 1 98.94 179 VAL A C 1
ATOM 1323 O O . VAL A 1 179 ? 14.75 -3.51 -10.094 1 98.94 179 VAL A O 1
ATOM 1326 N N . ALA A 1 180 ? 13.453 -3.389 -8.297 1 98.94 180 ALA A N 1
ATOM 1327 C CA . ALA A 1 180 ? 14.32 -4.273 -7.52 1 98.94 180 ALA A CA 1
ATOM 1328 C C . ALA A 1 180 ? 13.641 -5.613 -7.258 1 98.94 180 ALA A C 1
ATOM 1330 O O . ALA A 1 180 ? 12.43 -5.668 -7.02 1 98.94 180 ALA A O 1
ATOM 1331 N N . VAL A 1 181 ? 14.375 -6.652 -7.293 1 98.88 181 VAL A N 1
ATOM 1332 C CA . VAL A 1 181 ? 13.922 -7.996 -6.941 1 98.88 181 VAL A CA 1
ATOM 1333 C C . VAL A 1 181 ? 14.727 -8.516 -5.754 1 98.88 181 VAL A C 1
ATOM 1335 O O . VAL A 1 181 ? 15.945 -8.68 -5.844 1 98.88 181 VAL A O 1
ATOM 1338 N N . ILE A 1 182 ? 14.039 -8.758 -4.676 1 98.5 182 ILE A N 1
ATOM 1339 C CA . ILE A 1 182 ? 14.688 -9.305 -3.492 1 98.5 182 ILE A CA 1
ATOM 1340 C C . ILE A 1 182 ? 14.734 -10.828 -3.592 1 98.5 182 ILE A C 1
ATOM 1342 O O . ILE A 1 182 ? 13.695 -11.492 -3.57 1 98.5 182 ILE A O 1
ATOM 1346 N N . GLY A 1 183 ? 15.914 -11.359 -3.623 1 96.38 183 GLY A N 1
ATOM 1347 C CA . GLY A 1 183 ? 16.094 -12.797 -3.74 1 96.38 183 GLY A CA 1
ATOM 1348 C C . GLY A 1 183 ? 16.188 -13.266 -5.18 1 96.38 183 GLY A C 1
ATOM 1349 O O . GLY A 1 183 ? 15.484 -12.758 -6.051 1 96.38 183 GLY A O 1
ATOM 1350 N N . LEU A 1 184 ? 17.047 -14.211 -5.41 1 96.5 184 LEU A N 1
ATOM 1351 C CA . LEU A 1 184 ? 17.203 -14.805 -6.73 1 96.5 184 LEU A CA 1
ATOM 1352 C C . LEU A 1 184 ? 17 -16.312 -6.684 1 96.5 184 LEU A C 1
ATOM 1354 O O . LEU A 1 184 ? 17.922 -17.078 -6.961 1 96.5 184 LEU A O 1
ATOM 1358 N N . GLY A 1 185 ? 15.82 -16.688 -6.359 1 94.75 185 GLY A N 1
ATOM 1359 C CA . GLY A 1 185 ? 15.398 -18.078 -6.363 1 94.75 185 GLY A CA 1
ATOM 1360 C C . GLY A 1 185 ? 14.422 -18.406 -7.477 1 94.75 185 GLY A C 1
ATOM 1361 O O . GLY A 1 185 ? 14.555 -17.906 -8.594 1 94.75 185 GLY A O 1
ATOM 1362 N N . GLY A 1 186 ? 13.516 -19.344 -7.129 1 94.88 186 GLY A N 1
ATOM 1363 C CA . GLY A 1 186 ? 12.555 -19.797 -8.117 1 94.88 186 GLY A CA 1
ATOM 1364 C C . GLY A 1 186 ? 11.688 -18.672 -8.664 1 94.88 186 GLY A C 1
ATOM 1365 O O . GLY A 1 186 ? 11.508 -18.562 -9.875 1 94.88 186 GLY A O 1
ATOM 1366 N N . LEU A 1 187 ? 11.188 -17.828 -7.816 1 97 187 LEU A N 1
ATOM 1367 C CA . LEU A 1 187 ? 10.383 -16.688 -8.25 1 97 187 LEU A CA 1
ATOM 1368 C C . LEU A 1 187 ? 11.281 -15.562 -8.75 1 97 187 LEU A C 1
ATOM 1370 O O . LEU A 1 187 ? 11 -14.961 -9.789 1 97 187 LEU A O 1
ATOM 1374 N N . GLY A 1 188 ? 12.359 -15.367 -8.07 1 97.81 188 GLY A N 1
ATOM 1375 C CA . GLY A 1 188 ? 13.227 -14.227 -8.328 1 97.81 188 GLY A CA 1
ATOM 1376 C C . GLY A 1 188 ? 13.82 -14.234 -9.727 1 97.81 188 GLY A C 1
ATOM 1377 O O . GLY A 1 188 ? 13.883 -13.195 -10.391 1 97.81 188 GLY A O 1
ATOM 1378 N N . HIS A 1 189 ? 14.289 -15.391 -10.148 1 98.38 189 HIS A N 1
ATOM 1379 C CA . HIS A 1 189 ? 14.938 -15.422 -11.453 1 98.38 189 HIS A CA 1
ATOM 1380 C C . HIS A 1 189 ? 13.945 -15.133 -12.578 1 98.38 189 HIS A C 1
ATOM 1382 O O . HIS A 1 189 ? 14.289 -14.492 -13.57 1 98.38 189 HIS A O 1
ATOM 1388 N N . VAL A 1 190 ? 12.711 -15.555 -12.398 1 98.69 190 VAL A N 1
ATOM 1389 C CA . VAL A 1 190 ? 11.688 -15.273 -13.391 1 98.69 190 VAL A CA 1
ATOM 1390 C C . VAL A 1 190 ? 11.32 -13.789 -13.359 1 98.69 190 VAL A C 1
ATOM 1392 O O . VAL A 1 190 ? 11.141 -13.164 -14.406 1 98.69 190 VAL A O 1
ATOM 1395 N N . ALA A 1 191 ? 11.266 -13.242 -12.188 1 98.81 191 ALA A N 1
ATOM 1396 C CA . ALA A 1 191 ? 10.961 -11.828 -12.023 1 98.81 191 ALA A CA 1
ATOM 1397 C C . ALA A 1 191 ? 11.984 -10.961 -12.758 1 98.81 191 ALA A C 1
ATOM 1399 O O . ALA A 1 191 ? 11.617 -9.992 -13.43 1 98.81 191 ALA A O 1
ATOM 1400 N N . VAL A 1 192 ? 13.258 -11.305 -12.602 1 98.88 192 VAL A N 1
ATOM 1401 C CA . VAL A 1 192 ? 14.328 -10.555 -13.25 1 98.88 192 VAL A CA 1
ATOM 1402 C C . VAL A 1 192 ? 14.156 -10.609 -14.766 1 98.88 192 VAL A C 1
ATOM 1404 O O . VAL A 1 192 ? 14.18 -9.578 -15.438 1 98.88 192 VAL A O 1
ATOM 1407 N N . LYS A 1 193 ? 13.922 -11.773 -15.281 1 98.88 193 LYS A N 1
ATOM 1408 C CA . LYS A 1 193 ? 13.797 -11.953 -16.719 1 98.88 193 LYS A CA 1
ATOM 1409 C C . LYS A 1 193 ? 12.578 -11.203 -17.266 1 98.88 193 LYS A C 1
ATOM 1411 O O . LYS A 1 193 ? 12.664 -10.555 -18.312 1 98.88 193 LYS A O 1
ATOM 1416 N N . LEU A 1 194 ? 11.438 -11.312 -16.578 1 98.94 194 LEU A N 1
ATOM 1417 C CA . LEU A 1 194 ? 10.211 -10.656 -17.031 1 98.94 194 LEU A CA 1
ATOM 1418 C C . LEU A 1 194 ? 10.344 -9.141 -16.969 1 98.94 194 LEU A C 1
ATOM 1420 O O . LEU A 1 194 ? 9.977 -8.445 -17.922 1 98.94 194 LEU A O 1
ATOM 1424 N N . ALA A 1 195 ? 10.859 -8.625 -15.836 1 98.94 195 ALA A N 1
ATOM 1425 C CA . ALA A 1 195 ? 11.016 -7.18 -15.695 1 98.94 195 ALA A CA 1
ATOM 1426 C C . ALA A 1 195 ? 11.938 -6.617 -16.781 1 98.94 195 ALA A C 1
ATOM 1428 O O . ALA A 1 195 ? 11.656 -5.562 -17.344 1 98.94 195 ALA A O 1
ATOM 1429 N N . LYS A 1 196 ? 13.023 -7.348 -17.031 1 98.88 196 LYS A N 1
ATOM 1430 C CA . LYS A 1 196 ? 13.93 -6.957 -18.109 1 98.88 196 LYS A CA 1
ATOM 1431 C C . LYS A 1 196 ? 13.219 -6.938 -19.453 1 98.88 196 LYS A C 1
ATOM 1433 O O . LYS A 1 196 ? 13.352 -5.98 -20.219 1 98.88 196 LYS A O 1
ATOM 1438 N N . ALA A 1 197 ? 12.5 -7.98 -19.719 1 98.88 197 ALA A N 1
ATOM 1439 C CA . ALA A 1 197 ? 11.781 -8.086 -21 1 98.88 197 ALA A CA 1
ATOM 1440 C C . ALA A 1 197 ? 10.75 -6.977 -21.141 1 98.88 197 ALA A C 1
ATOM 1442 O O . ALA A 1 197 ? 10.461 -6.527 -22.25 1 98.88 197 ALA A O 1
ATOM 1443 N N . MET A 1 198 ? 10.219 -6.508 -20.047 1 98.81 198 MET A N 1
ATOM 1444 C CA . MET A 1 198 ? 9.234 -5.426 -20.047 1 98.81 198 MET A CA 1
ATOM 1445 C C . MET A 1 198 ? 9.914 -4.078 -20.266 1 98.81 198 MET A C 1
ATOM 1447 O O . MET A 1 198 ? 9.25 -3.074 -20.516 1 98.81 198 MET A O 1
ATOM 1451 N N . GLY A 1 199 ? 11.203 -4.055 -20.141 1 98.81 199 GLY A N 1
ATOM 1452 C CA . GLY A 1 199 ? 11.969 -2.854 -20.438 1 98.81 199 GLY A CA 1
ATOM 1453 C C . GLY A 1 199 ? 12.406 -2.104 -19.203 1 98.81 199 GLY A C 1
ATOM 1454 O O . GLY A 1 199 ? 12.969 -1.012 -19.297 1 98.81 199 GLY A O 1
ATOM 1455 N N . ALA A 1 200 ? 12.234 -2.664 -18.031 1 98.88 200 ALA A N 1
ATOM 1456 C CA . ALA A 1 200 ? 12.602 -1.994 -16.781 1 98.88 200 ALA A CA 1
ATOM 1457 C C . ALA A 1 200 ? 14.102 -2.105 -16.516 1 98.88 200 ALA A C 1
ATOM 1459 O O . ALA A 1 200 ? 14.781 -2.957 -17.109 1 98.88 200 ALA A O 1
ATOM 1460 N N . ASP A 1 201 ? 14.641 -1.174 -15.742 1 98.88 201 ASP A N 1
ATOM 1461 C CA . ASP A 1 201 ? 15.977 -1.295 -15.164 1 98.88 201 ASP A CA 1
ATOM 1462 C C . ASP A 1 201 ? 15.938 -2.105 -13.875 1 98.88 201 ASP A C 1
ATOM 1464 O O . ASP A 1 201 ? 15.414 -1.644 -12.859 1 98.88 201 ASP A O 1
ATOM 1468 N N . VAL A 1 202 ? 16.547 -3.316 -13.922 1 98.94 202 VAL A N 1
ATOM 1469 C CA . VAL A 1 202 ? 16.328 -4.293 -12.859 1 98.94 202 VAL A CA 1
ATOM 1470 C C . VAL A 1 202 ? 17.578 -4.395 -11.984 1 98.94 202 VAL A C 1
ATOM 1472 O O . VAL A 1 202 ? 18.688 -4.516 -12.5 1 98.94 202 VAL A O 1
ATOM 1475 N N . THR A 1 203 ? 17.406 -4.297 -10.703 1 98.94 203 THR A N 1
ATOM 1476 C CA . THR A 1 203 ? 18.438 -4.535 -9.703 1 98.94 203 THR A CA 1
ATOM 1477 C C . THR A 1 203 ? 18.062 -5.707 -8.805 1 98.94 203 THR A C 1
ATOM 1479 O O . THR A 1 203 ? 16.922 -5.801 -8.336 1 98.94 203 THR A O 1
ATOM 1482 N N . VAL A 1 204 ? 18.984 -6.641 -8.609 1 98.88 204 VAL A N 1
ATOM 1483 C CA . VAL A 1 204 ? 18.75 -7.742 -7.684 1 98.88 204 VAL A CA 1
ATOM 1484 C C . VAL A 1 204 ? 19.328 -7.402 -6.316 1 98.88 204 VAL A C 1
ATOM 1486 O O . VAL A 1 204 ? 20.453 -6.895 -6.219 1 98.88 204 VAL A O 1
ATOM 1489 N N . LEU A 1 205 ? 18.562 -7.555 -5.293 1 98.69 205 LEU A N 1
ATOM 1490 C CA . LEU A 1 205 ? 18.984 -7.445 -3.9 1 98.69 205 LEU A CA 1
ATOM 1491 C C . LEU A 1 205 ? 19.016 -8.812 -3.23 1 98.69 205 LEU A C 1
ATOM 1493 O O . LEU A 1 205 ? 17.969 -9.461 -3.088 1 98.69 205 LEU A O 1
ATOM 1497 N N . SER A 1 206 ? 20.125 -9.281 -2.879 1 97.06 206 SER A N 1
ATOM 1498 C CA . SER A 1 206 ? 20.312 -10.562 -2.205 1 97.06 206 SER A CA 1
ATOM 1499 C C . SER A 1 206 ? 21.188 -10.422 -0.973 1 97.06 206 SER A C 1
ATOM 1501 O O . SER A 1 206 ? 21.891 -9.422 -0.819 1 97.06 206 SER A O 1
ATOM 1503 N N . GLN A 1 207 ? 21.109 -11.383 -0.055 1 94.25 207 GLN A N 1
ATOM 1504 C CA . GLN A 1 207 ? 21.906 -11.305 1.164 1 94.25 207 GLN A CA 1
ATOM 1505 C C . GLN A 1 207 ? 23.406 -11.242 0.844 1 94.25 207 GLN A C 1
ATOM 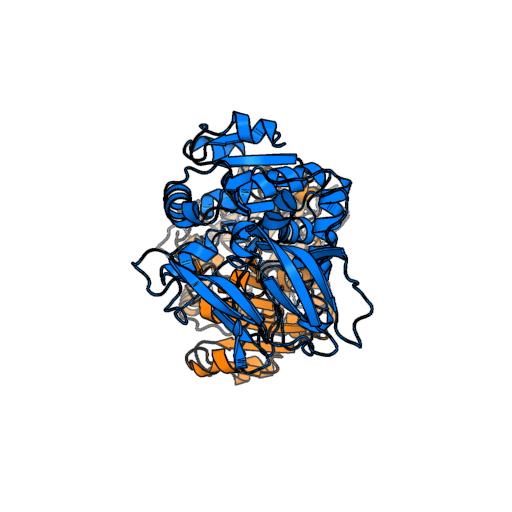1507 O O . GLN A 1 207 ? 24.141 -10.469 1.459 1 94.25 207 GLN A O 1
ATOM 1512 N N . SER A 1 208 ? 23.859 -12.102 -0.116 1 94 208 SER A N 1
ATOM 1513 C CA . SER A 1 208 ? 25.25 -12.148 -0.506 1 94 208 SER A CA 1
ATOM 1514 C C . SER A 1 208 ? 25.422 -11.93 -2.006 1 94 208 SER A C 1
ATOM 1516 O O . SER A 1 208 ? 24.438 -11.805 -2.732 1 94 208 SER A O 1
ATOM 1518 N N . LEU A 1 209 ? 26.688 -11.898 -2.445 1 95.62 209 LEU A N 1
ATOM 1519 C CA . LEU A 1 209 ? 27 -11.68 -3.854 1 95.62 209 LEU A CA 1
ATOM 1520 C C . LEU A 1 209 ? 27.188 -13.008 -4.586 1 95.62 209 LEU A C 1
ATOM 1522 O O . LEU A 1 209 ? 27.594 -13.023 -5.746 1 95.62 209 LEU A O 1
ATOM 1526 N N . LYS A 1 210 ? 26.859 -14.086 -3.951 1 92.69 210 LYS A N 1
ATOM 1527 C CA . LYS A 1 210 ? 27.141 -15.43 -4.461 1 92.69 210 LYS A CA 1
ATOM 1528 C C . LYS A 1 210 ? 26.516 -15.641 -5.832 1 92.69 210 LYS A C 1
ATOM 1530 O O . LYS A 1 210 ? 27.094 -16.297 -6.699 1 92.69 210 LYS A O 1
ATOM 1535 N N . LYS A 1 211 ? 25.312 -15.07 -6.074 1 94.25 211 LYS A N 1
ATOM 1536 C CA . LYS A 1 211 ? 24.578 -15.32 -7.316 1 94.25 211 LYS A CA 1
ATOM 1537 C C . LYS A 1 211 ? 24.625 -14.102 -8.234 1 94.25 211 LYS A C 1
ATOM 1539 O O . LYS A 1 211 ? 23.781 -13.953 -9.117 1 94.25 211 LYS A O 1
ATOM 1544 N N . MET A 1 212 ? 25.594 -13.258 -8.07 1 96.94 212 MET A N 1
ATOM 1545 C CA . MET A 1 212 ? 25.656 -12.008 -8.82 1 96.94 212 MET A CA 1
ATOM 1546 C C . MET A 1 212 ? 25.812 -12.281 -10.312 1 96.94 212 MET A C 1
ATOM 1548 O O . MET A 1 212 ? 25.109 -11.68 -11.133 1 96.94 212 MET A O 1
ATOM 1552 N N . GLU A 1 213 ? 26.734 -13.172 -10.695 1 97.25 213 GLU A N 1
ATOM 1553 C CA . GLU A 1 213 ? 26.938 -13.477 -12.109 1 97.25 213 GLU A CA 1
ATOM 1554 C C . GLU A 1 213 ? 25.656 -13.977 -12.766 1 97.25 213 GLU A C 1
ATOM 1556 O O . GLU A 1 213 ? 25.328 -13.57 -13.883 1 97.25 213 GLU A O 1
ATOM 1561 N N . ASP A 1 214 ? 24.953 -14.789 -12.016 1 96.06 214 ASP A N 1
ATOM 1562 C CA . ASP A 1 214 ? 23.672 -15.289 -12.531 1 96.06 214 ASP A CA 1
ATOM 1563 C C . ASP A 1 214 ? 22.656 -14.164 -12.695 1 96.06 214 ASP A C 1
ATOM 1565 O O . ASP A 1 214 ? 21.984 -14.078 -13.727 1 96.06 214 ASP A O 1
ATOM 1569 N N . GLY A 1 215 ? 22.578 -13.344 -11.703 1 97.62 215 GLY A N 1
ATOM 1570 C CA . GLY A 1 215 ? 21.641 -12.227 -11.773 1 97.62 215 GLY A CA 1
ATOM 1571 C C . GLY A 1 215 ? 21.875 -11.336 -12.977 1 97.62 215 GLY A C 1
ATOM 1572 O O . GLY A 1 215 ? 20.922 -10.969 -13.672 1 97.62 215 GLY A O 1
ATOM 1573 N N . LEU A 1 216 ? 23.141 -11.062 -13.211 1 98.31 216 LEU A N 1
ATOM 1574 C CA . LEU A 1 216 ? 23.484 -10.211 -14.344 1 98.31 216 LEU A CA 1
ATOM 1575 C C . LEU A 1 216 ? 23.203 -10.922 -15.664 1 98.31 216 LEU A C 1
ATOM 1577 O O . LEU A 1 216 ? 22.656 -10.32 -16.594 1 98.31 216 LEU A O 1
ATOM 1581 N N . ARG A 1 217 ? 23.516 -12.164 -15.703 1 97.94 217 ARG A N 1
ATOM 1582 C CA . ARG A 1 217 ? 23.266 -12.961 -16.891 1 97.94 217 ARG A CA 1
ATOM 1583 C C . ARG A 1 217 ? 21.781 -13.039 -17.219 1 97.94 217 ARG A C 1
ATOM 1585 O O . ARG A 1 217 ? 21.391 -13.039 -18.391 1 97.94 217 ARG A O 1
ATOM 1592 N N . LEU A 1 218 ? 20.984 -13.031 -16.203 1 98.06 218 LEU A N 1
ATOM 1593 C CA . LEU A 1 218 ? 19.547 -13.211 -16.375 1 98.06 218 LEU A CA 1
ATOM 1594 C C . LEU A 1 218 ? 18.891 -11.898 -16.797 1 98.06 218 LEU A C 1
ATOM 1596 O O . LEU A 1 218 ? 17.734 -11.898 -17.234 1 98.06 218 LEU A O 1
ATOM 1600 N N . GLY A 1 219 ? 19.578 -10.758 -16.594 1 98.19 219 GLY A N 1
ATOM 1601 C CA . GLY A 1 219 ? 19.031 -9.531 -17.141 1 98.19 219 GLY A CA 1
ATOM 1602 C C . GLY A 1 219 ? 19.156 -8.344 -16.203 1 98.19 219 GLY A C 1
ATOM 1603 O O . GLY A 1 219 ? 18.891 -7.207 -16.594 1 98.19 219 GLY A O 1
ATOM 1604 N N . ALA A 1 220 ? 19.578 -8.578 -15 1 98.69 220 ALA A N 1
ATOM 1605 C CA . ALA A 1 220 ? 19.734 -7.473 -14.055 1 98.69 220 ALA A CA 1
ATOM 1606 C C . ALA A 1 220 ? 20.859 -6.535 -14.477 1 98.69 220 ALA A C 1
ATOM 1608 O O . ALA A 1 220 ? 21.906 -6.988 -14.953 1 98.69 220 ALA A O 1
ATOM 1609 N N . SER A 1 221 ? 20.625 -5.281 -14.32 1 98.56 221 SER A N 1
ATOM 1610 C CA . SER A 1 221 ? 21.656 -4.289 -14.617 1 98.56 221 SER A CA 1
ATOM 1611 C C . SER A 1 221 ? 22.609 -4.117 -13.43 1 98.56 221 SER A C 1
ATOM 1613 O O . SER A 1 221 ? 23.75 -3.668 -13.602 1 98.56 221 SER A O 1
ATOM 1615 N N . ALA A 1 222 ? 22.141 -4.449 -12.25 1 98.62 222 ALA A N 1
ATOM 1616 C CA . ALA A 1 222 ? 22.938 -4.309 -11.039 1 98.62 222 ALA A CA 1
ATOM 1617 C C . ALA A 1 222 ? 22.562 -5.363 -10 1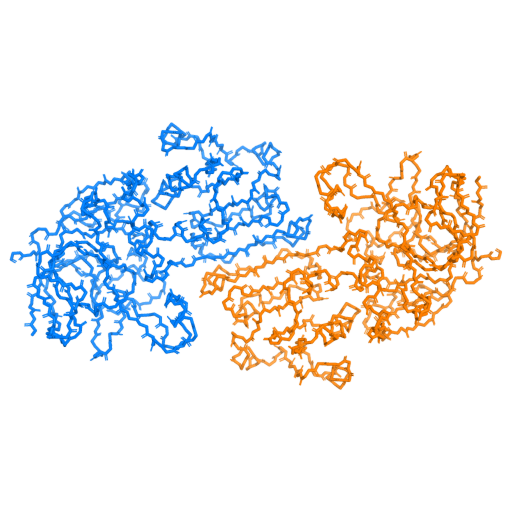 98.62 222 ALA A C 1
ATOM 1619 O O . ALA A 1 222 ? 21.484 -5.953 -10.078 1 98.62 222 ALA A O 1
ATOM 1620 N N . TYR A 1 223 ? 23.484 -5.648 -9.156 1 98.62 223 TYR A N 1
ATOM 1621 C CA . TYR A 1 223 ? 23.359 -6.629 -8.086 1 98.62 223 TYR A CA 1
ATOM 1622 C C . TYR A 1 223 ? 24.016 -6.137 -6.809 1 98.62 223 TYR A C 1
ATOM 1624 O O . TYR A 1 223 ? 25.188 -5.715 -6.832 1 98.62 223 TYR A O 1
ATOM 1632 N N . TYR A 1 224 ? 23.281 -6.129 -5.68 1 98.69 224 TYR A N 1
ATOM 1633 C CA . TYR A 1 224 ? 23.844 -5.652 -4.418 1 98.69 224 TYR A CA 1
ATOM 1634 C C . TYR A 1 224 ? 23.609 -6.664 -3.301 1 98.69 224 TYR A C 1
ATOM 1636 O O . TYR A 1 224 ? 22.594 -7.379 -3.303 1 98.69 224 TYR A O 1
ATOM 1644 N N . ALA A 1 225 ? 24.516 -6.711 -2.375 1 98.12 225 ALA A N 1
ATOM 1645 C CA . ALA A 1 225 ? 24.375 -7.512 -1.16 1 98.12 225 ALA A CA 1
ATOM 1646 C C . ALA A 1 225 ? 23.719 -6.707 -0.047 1 98.12 225 ALA A C 1
ATOM 1648 O O . ALA A 1 225 ? 24.203 -5.645 0.341 1 98.12 225 ALA A O 1
ATOM 1649 N N . THR A 1 226 ? 22.641 -7.184 0.521 1 97 226 THR A N 1
ATOM 1650 C CA . THR A 1 226 ? 21.922 -6.461 1.56 1 97 226 THR A CA 1
ATOM 1651 C C . THR A 1 226 ? 22.562 -6.68 2.924 1 97 226 THR A C 1
ATOM 1653 O O . THR A 1 226 ? 22.219 -6 3.895 1 97 226 THR A O 1
ATOM 1656 N N . SER A 1 227 ? 23.469 -7.641 3.021 1 96.44 227 SER A N 1
ATOM 1657 C CA . SER A 1 227 ? 24.25 -7.797 4.246 1 96.44 227 SER A CA 1
ATOM 1658 C C . SER A 1 227 ? 25.172 -6.605 4.465 1 96.44 227 SER A C 1
ATOM 1660 O O . SER A 1 227 ? 25.672 -6.398 5.574 1 96.44 227 SER A O 1
ATOM 1662 N N . ASP A 1 228 ? 25.547 -5.934 3.408 1 95.94 228 ASP A N 1
ATOM 1663 C CA . ASP A 1 228 ? 26.281 -4.68 3.49 1 95.94 228 ASP A CA 1
ATOM 1664 C C . ASP A 1 228 ? 25.359 -3.506 3.771 1 95.94 228 ASP A C 1
ATOM 1666 O O . ASP A 1 228 ? 24.578 -3.102 2.904 1 95.94 228 ASP A O 1
ATOM 1670 N N . PRO A 1 229 ? 25.453 -2.895 4.957 1 95 229 PRO A N 1
ATOM 1671 C CA . PRO A 1 229 ? 24.547 -1.806 5.305 1 95 229 PRO A CA 1
ATOM 1672 C C . PRO A 1 229 ? 24.656 -0.613 4.359 1 95 229 PRO A C 1
ATOM 1674 O O . PRO A 1 229 ? 23.703 0.138 4.188 1 95 229 PRO A O 1
ATOM 1677 N N . GLU A 1 230 ? 25.766 -0.392 3.725 1 97.31 230 GLU A N 1
ATOM 1678 C CA . GLU A 1 230 ? 25.969 0.722 2.803 1 97.31 230 GLU A CA 1
ATOM 1679 C C . GLU A 1 230 ? 25.047 0.613 1.592 1 97.31 230 GLU A C 1
ATOM 1681 O O . GLU A 1 230 ? 24.781 1.61 0.918 1 97.31 230 GLU A O 1
ATOM 1686 N N . THR A 1 231 ? 24.609 -0.636 1.29 1 98.19 231 THR A N 1
ATOM 1687 C CA . THR A 1 231 ? 23.703 -0.874 0.178 1 98.19 231 THR A CA 1
ATOM 1688 C C . THR A 1 231 ? 22.438 -0.026 0.323 1 98.19 231 THR A C 1
ATOM 1690 O O . THR A 1 231 ? 21.984 0.597 -0.641 1 98.19 231 THR A O 1
ATOM 1693 N N . PHE A 1 232 ? 21.969 0.098 1.483 1 98.31 232 PHE A N 1
ATOM 1694 C CA . PHE A 1 232 ? 20.703 0.796 1.721 1 98.31 232 PHE A CA 1
ATOM 1695 C C . PHE A 1 232 ? 20.891 2.305 1.607 1 98.31 232 PHE A C 1
ATOM 1697 O O . PHE A 1 232 ? 19.984 3.018 1.171 1 98.31 232 PHE A O 1
ATOM 1704 N N . ASP A 1 233 ? 22.016 2.789 1.997 1 97.56 233 ASP A N 1
ATOM 1705 C CA . ASP A 1 233 ? 22.312 4.203 1.815 1 97.56 233 ASP A CA 1
ATOM 1706 C C . ASP A 1 233 ? 22.484 4.543 0.336 1 97.56 233 ASP A C 1
ATOM 1708 O O . ASP A 1 233 ? 21.938 5.531 -0.148 1 97.56 233 ASP A O 1
ATOM 1712 N N . LYS A 1 234 ? 23.203 3.701 -0.34 1 98 234 LYS A N 1
ATOM 1713 C CA . LYS A 1 234 ? 23.516 3.914 -1.749 1 98 234 LYS A CA 1
ATOM 1714 C C . LYS A 1 234 ? 22.266 3.9 -2.605 1 98 234 LYS A C 1
ATOM 1716 O O . LYS A 1 234 ? 22.156 4.645 -3.582 1 98 234 LYS A O 1
ATOM 1721 N N . LEU A 1 235 ? 21.312 3.059 -2.252 1 98.62 235 LEU A N 1
ATOM 1722 C CA . LEU A 1 235 ? 20.156 2.826 -3.104 1 98.62 235 LEU A CA 1
ATOM 1723 C C . LEU A 1 235 ? 18.922 3.535 -2.547 1 98.62 235 LEU A C 1
ATOM 1725 O O . LEU A 1 235 ? 17.812 3.32 -3.027 1 98.62 235 LEU A O 1
ATOM 1729 N N . ALA A 1 236 ? 19.094 4.375 -1.535 1 98.12 236 ALA A N 1
ATOM 1730 C CA . ALA A 1 236 ? 17.969 5.062 -0.905 1 98.12 236 ALA A CA 1
ATOM 1731 C C . ALA A 1 236 ? 17.125 5.801 -1.941 1 98.12 236 ALA A C 1
ATOM 1733 O O . ALA A 1 236 ? 17.656 6.543 -2.77 1 98.12 236 ALA A O 1
ATOM 1734 N N . GLY A 1 237 ? 15.805 5.504 -1.959 1 98.06 237 GLY A N 1
ATOM 1735 C CA . GLY A 1 237 ? 14.867 6.203 -2.822 1 98.06 237 GLY A CA 1
ATOM 1736 C C . GLY A 1 237 ? 15.109 5.953 -4.297 1 98.06 237 GLY A C 1
ATOM 1737 O O . GLY A 1 237 ? 14.859 6.828 -5.129 1 98.06 237 GLY A O 1
ATOM 1738 N N . SER A 1 238 ? 15.508 4.777 -4.664 1 98.44 238 SER A N 1
ATOM 1739 C CA . SER A 1 238 ? 15.953 4.555 -6.035 1 98.44 238 SER A CA 1
ATOM 1740 C C . SER A 1 238 ? 14.883 3.836 -6.852 1 98.44 238 SER A C 1
ATOM 1742 O O . SER A 1 238 ? 14.875 3.924 -8.086 1 98.44 238 SER A O 1
ATOM 1744 N N . PHE A 1 239 ? 14 3.148 -6.176 1 98.88 239 PHE A N 1
ATOM 1745 C CA . PHE A 1 239 ? 13.211 2.186 -6.934 1 98.88 239 PHE A CA 1
ATOM 1746 C C . PHE A 1 239 ? 11.75 2.619 -7.004 1 98.88 239 PHE A C 1
ATOM 1748 O O . PHE A 1 239 ? 11.203 3.143 -6.031 1 98.88 239 PHE A O 1
ATOM 1755 N N . ASP A 1 240 ? 11.102 2.35 -8.141 1 98.88 240 ASP A N 1
ATOM 1756 C CA . ASP A 1 240 ? 9.664 2.512 -8.312 1 98.88 240 ASP A CA 1
ATOM 1757 C C . ASP A 1 240 ? 8.906 1.319 -7.734 1 98.88 240 ASP A C 1
ATOM 1759 O O . ASP A 1 240 ? 7.773 1.466 -7.266 1 98.88 240 ASP A O 1
ATOM 1763 N N . LEU A 1 241 ? 9.539 0.185 -7.828 1 98.94 241 LEU A N 1
ATOM 1764 C CA . LEU A 1 241 ? 8.898 -1.081 -7.48 1 98.94 241 LEU A CA 1
ATOM 1765 C C . LEU A 1 241 ? 9.922 -2.068 -6.922 1 98.94 241 LEU A C 1
ATOM 1767 O O . LEU A 1 241 ? 11.023 -2.189 -7.453 1 98.94 241 LEU A O 1
ATOM 1771 N N . ILE A 1 242 ? 9.578 -2.703 -5.836 1 98.94 242 ILE A N 1
ATOM 1772 C CA . ILE A 1 242 ? 10.367 -3.789 -5.266 1 98.94 242 ILE A CA 1
ATOM 1773 C C . ILE A 1 242 ? 9.508 -5.047 -5.152 1 98.94 242 ILE A C 1
ATOM 1775 O O . ILE A 1 242 ? 8.422 -5.016 -4.57 1 98.94 242 ILE A O 1
ATOM 1779 N N . LEU A 1 243 ? 9.914 -6.094 -5.75 1 98.81 243 LEU A N 1
ATOM 1780 C CA . LEU A 1 243 ? 9.297 -7.398 -5.562 1 98.81 243 LEU A CA 1
ATOM 1781 C C . LEU A 1 243 ? 10.055 -8.227 -4.527 1 98.81 243 LEU A C 1
ATOM 1783 O O . LEU A 1 243 ? 11.242 -8.492 -4.691 1 98.81 243 LEU A O 1
ATOM 1787 N N . ASN A 1 244 ? 9.422 -8.586 -3.488 1 98.44 244 ASN A N 1
ATOM 1788 C CA . ASN A 1 244 ? 10.008 -9.477 -2.492 1 98.44 244 ASN A CA 1
ATOM 1789 C C . ASN A 1 244 ? 9.664 -10.938 -2.771 1 98.44 244 ASN A C 1
ATOM 1791 O O . ASN A 1 244 ? 8.531 -11.367 -2.539 1 98.44 244 ASN A O 1
ATOM 1795 N N . THR A 1 245 ? 10.617 -11.695 -3.152 1 96.88 245 THR A N 1
ATOM 1796 C CA . THR A 1 245 ? 10.375 -13.086 -3.531 1 96.88 245 THR A CA 1
ATOM 1797 C C . THR A 1 245 ? 10.906 -14.039 -2.469 1 96.88 245 THR A C 1
ATOM 1799 O O . THR A 1 245 ? 10.953 -15.25 -2.684 1 96.88 245 THR A O 1
ATOM 1802 N N . VAL A 1 246 ? 11.305 -13.539 -1.347 1 94 246 VAL A N 1
ATOM 1803 C CA . VAL A 1 246 ? 11.82 -14.391 -0.283 1 94 246 VAL A CA 1
ATOM 1804 C C . VAL A 1 246 ? 10.781 -14.508 0.833 1 94 246 VAL A C 1
ATOM 1806 O O . VAL A 1 246 ? 9.992 -13.586 1.056 1 94 246 VAL A O 1
ATOM 1809 N N . SER A 1 247 ? 10.766 -15.664 1.498 1 89.62 247 SER A N 1
ATOM 1810 C CA . SER A 1 247 ? 9.812 -15.922 2.57 1 89.62 247 SER A CA 1
ATOM 1811 C C . SER A 1 247 ? 10.422 -15.633 3.938 1 89.62 247 SER A C 1
ATOM 1813 O O . SER A 1 247 ? 10.375 -16.484 4.832 1 89.62 247 SER A O 1
ATOM 1815 N N . ALA A 1 248 ? 11.148 -14.656 4.113 1 89.88 248 ALA A N 1
ATOM 1816 C CA . ALA A 1 248 ? 11.789 -14.305 5.375 1 89.88 248 ALA A CA 1
ATOM 1817 C C . ALA A 1 248 ? 11.305 -12.953 5.883 1 89.88 248 ALA A C 1
ATOM 1819 O O . ALA A 1 248 ? 10.844 -12.117 5.102 1 89.88 248 ALA A O 1
ATOM 1820 N N . ASN A 1 249 ? 11.312 -12.852 7.23 1 94.25 249 ASN A N 1
ATOM 1821 C CA . ASN A 1 249 ? 11.055 -11.539 7.805 1 94.25 249 ASN A CA 1
ATOM 1822 C C . ASN A 1 249 ? 12.234 -10.586 7.582 1 94.25 249 ASN A C 1
ATOM 1824 O O . ASN A 1 249 ? 13.328 -10.82 8.102 1 94.25 249 ASN A O 1
ATOM 1828 N N . LEU A 1 250 ? 11.992 -9.539 6.852 1 95.31 250 LEU A N 1
ATOM 1829 C CA . LEU A 1 250 ? 13.016 -8.555 6.504 1 95.31 250 LEU A CA 1
ATOM 1830 C C . LEU A 1 250 ? 12.883 -7.305 7.363 1 95.31 250 LEU A C 1
ATOM 1832 O O . LEU A 1 250 ? 11.852 -7.098 8.016 1 95.31 250 LEU A O 1
ATOM 1836 N N . ASP A 1 251 ? 13.969 -6.586 7.43 1 95.94 251 ASP A N 1
ATOM 1837 C CA . ASP A 1 251 ? 13.867 -5.23 7.953 1 95.94 251 ASP A CA 1
ATOM 1838 C C . ASP A 1 251 ? 13.117 -4.32 6.988 1 95.94 251 ASP A C 1
ATOM 1840 O O . ASP A 1 251 ? 13.727 -3.584 6.211 1 95.94 251 ASP A O 1
ATOM 1844 N N . LEU A 1 252 ? 11.859 -4.305 7.066 1 96.88 252 LEU A N 1
ATOM 1845 C CA . LEU A 1 252 ? 11.031 -3.629 6.074 1 96.88 252 LEU A CA 1
ATOM 1846 C C . LEU A 1 252 ? 11.234 -2.119 6.129 1 96.88 252 LEU A C 1
ATOM 1848 O O . LEU A 1 252 ? 11.023 -1.422 5.137 1 96.88 252 LEU A O 1
ATOM 1852 N N . GLY A 1 253 ? 11.609 -1.592 7.301 1 96.81 253 GLY A N 1
ATOM 1853 C CA . GLY A 1 253 ? 11.945 -0.178 7.344 1 96.81 253 GLY A CA 1
ATOM 1854 C C . GLY A 1 253 ? 13.047 0.203 6.367 1 96.81 253 GLY A C 1
ATOM 1855 O O . GLY A 1 253 ? 12.914 1.188 5.637 1 96.81 253 GLY A O 1
ATOM 1856 N N . ALA A 1 254 ? 14.117 -0.571 6.344 1 97.5 254 ALA A N 1
ATOM 1857 C CA . ALA A 1 254 ? 15.242 -0.328 5.445 1 97.5 254 ALA A CA 1
ATOM 1858 C C . ALA A 1 254 ? 14.82 -0.475 3.986 1 97.5 254 ALA A C 1
ATOM 1860 O O . ALA A 1 254 ? 15.164 0.361 3.146 1 97.5 254 ALA A O 1
ATOM 1861 N N . TYR A 1 255 ? 14.031 -1.486 3.691 1 98.38 255 TYR A N 1
ATOM 1862 C CA . TYR A 1 255 ? 13.664 -1.768 2.311 1 98.38 255 TYR A CA 1
ATOM 1863 C C . TYR A 1 255 ? 12.672 -0.734 1.79 1 98.38 255 TYR A C 1
ATOM 1865 O O . TYR A 1 255 ? 12.75 -0.314 0.633 1 98.38 255 TYR A O 1
ATOM 1873 N N . LEU A 1 256 ? 11.719 -0.357 2.637 1 98.56 256 LEU A N 1
ATOM 1874 C CA . LEU A 1 256 ? 10.789 0.693 2.238 1 98.56 256 LEU A CA 1
ATOM 1875 C C . LEU A 1 256 ? 11.531 1.986 1.919 1 98.56 256 LEU A C 1
ATOM 1877 O O . LEU A 1 256 ? 11.125 2.738 1.031 1 98.56 256 LEU A O 1
ATOM 1881 N N . GLY A 1 257 ? 12.633 2.236 2.625 1 98.38 257 GLY A N 1
ATOM 1882 C CA . GLY A 1 257 ? 13.438 3.426 2.398 1 98.38 257 GLY A CA 1
ATOM 1883 C C . GLY A 1 257 ? 14.07 3.467 1.02 1 98.38 257 GLY A C 1
ATOM 1884 O O . GLY A 1 257 ? 14.547 4.516 0.579 1 98.38 257 GLY A O 1
ATOM 1885 N N . LEU A 1 258 ? 14.062 2.355 0.293 1 98.75 258 LEU A N 1
ATOM 1886 C CA . LEU A 1 258 ? 14.656 2.268 -1.036 1 98.75 258 LEU A CA 1
ATOM 1887 C C . LEU A 1 258 ? 13.68 2.766 -2.1 1 98.75 258 LEU A C 1
ATOM 1889 O O . LEU A 1 258 ? 14.07 3 -3.246 1 98.75 258 LEU A O 1
ATOM 1893 N N . LEU A 1 259 ? 12.43 2.93 -1.761 1 98.81 259 LEU A N 1
ATOM 1894 C CA . LEU A 1 259 ? 11.383 3.258 -2.723 1 98.81 259 LEU A CA 1
ATOM 1895 C C . LEU A 1 259 ? 11.305 4.766 -2.949 1 98.81 259 LEU A C 1
ATOM 1897 O O . LEU A 1 259 ? 11.492 5.547 -2.018 1 98.81 259 LEU A O 1
ATOM 1901 N N . LYS A 1 260 ? 10.992 5.117 -4.168 1 98.38 260 LYS A N 1
ATOM 1902 C CA . LYS A 1 260 ? 10.633 6.484 -4.535 1 98.38 260 LYS A CA 1
ATOM 1903 C C . LYS A 1 260 ? 9.227 6.836 -4.051 1 98.38 260 LYS A C 1
ATOM 1905 O O . LYS A 1 260 ? 8.562 6.016 -3.412 1 98.38 260 LYS A O 1
ATOM 1910 N N . LEU A 1 261 ? 8.867 8.117 -4.297 1 98.44 261 LEU A N 1
ATOM 1911 C CA . LEU A 1 261 ? 7.496 8.547 -4.055 1 98.44 261 LEU A CA 1
ATOM 1912 C C . LEU A 1 261 ? 6.504 7.621 -4.742 1 98.44 261 LEU A C 1
ATOM 1914 O O . LEU A 1 261 ? 6.684 7.262 -5.906 1 98.44 261 LEU A O 1
ATOM 1918 N N . ASP A 1 262 ? 5.492 7.145 -3.994 1 98.38 262 ASP A N 1
ATOM 1919 C CA . ASP A 1 262 ? 4.391 6.328 -4.496 1 98.38 262 ASP A CA 1
ATOM 1920 C C . ASP A 1 262 ? 4.863 4.918 -4.844 1 98.38 262 ASP A C 1
ATOM 1922 O O . ASP A 1 262 ? 4.117 4.133 -5.426 1 98.38 262 ASP A O 1
ATOM 1926 N N . GLY A 1 263 ? 6.164 4.617 -4.562 1 98.62 263 GLY A N 1
ATOM 1927 C CA . GLY A 1 263 ? 6.684 3.293 -4.867 1 98.62 263 GLY A CA 1
ATOM 1928 C C . GLY A 1 263 ? 6 2.188 -4.09 1 98.62 263 GLY A C 1
ATOM 1929 O O . GLY A 1 263 ? 5.312 2.451 -3.1 1 98.62 263 GLY A O 1
ATOM 1930 N N . ALA A 1 264 ? 6.207 0.931 -4.535 1 98.81 264 ALA A N 1
ATOM 1931 C CA . ALA A 1 264 ? 5.535 -0.201 -3.898 1 98.81 264 ALA A CA 1
ATOM 1932 C C . ALA A 1 264 ? 6.52 -1.333 -3.621 1 98.81 264 ALA A C 1
ATOM 1934 O O . ALA A 1 264 ? 7.383 -1.633 -4.449 1 98.81 264 ALA A O 1
ATOM 1935 N N . LEU A 1 265 ? 6.484 -1.82 -2.436 1 98.75 265 LEU A N 1
ATOM 1936 C CA . LEU A 1 265 ? 7.082 -3.105 -2.084 1 98.75 265 LEU A CA 1
ATOM 1937 C C . LEU A 1 265 ? 6.027 -4.207 -2.074 1 98.75 265 LEU A C 1
ATOM 1939 O O . LEU A 1 265 ? 5.098 -4.176 -1.267 1 98.75 265 LEU A O 1
ATOM 1943 N N . VAL A 1 266 ? 6.129 -5.156 -2.963 1 98.69 266 VAL A N 1
ATOM 1944 C CA . VAL A 1 266 ? 5.121 -6.195 -3.156 1 98.69 266 VAL A CA 1
ATOM 1945 C C . VAL A 1 266 ? 5.602 -7.504 -2.535 1 98.69 266 VAL A C 1
ATOM 1947 O O . VAL A 1 266 ? 6.629 -8.055 -2.945 1 98.69 266 VAL A O 1
ATOM 1950 N N . GLU A 1 267 ? 4.848 -7.961 -1.586 1 97.81 267 GLU A N 1
ATOM 1951 C CA . GLU A 1 267 ? 5.125 -9.258 -0.975 1 97.81 267 GLU A CA 1
ATOM 1952 C C . GLU A 1 267 ? 4.629 -10.398 -1.855 1 97.81 267 GLU A C 1
ATOM 1954 O O . GLU A 1 267 ? 3.434 -10.5 -2.141 1 97.81 267 GLU A O 1
ATOM 1959 N N . LEU A 1 268 ? 5.512 -11.242 -2.254 1 96.5 268 LEU A N 1
ATOM 1960 C CA . LEU A 1 268 ? 5.168 -12.453 -2.984 1 96.5 268 LEU A CA 1
ATOM 1961 C C . LEU A 1 268 ? 5.484 -13.695 -2.154 1 96.5 268 LEU A C 1
ATOM 1963 O O . LEU A 1 268 ? 4.715 -14.656 -2.154 1 96.5 268 LEU A O 1
ATOM 1967 N N . GLY A 1 269 ? 6.652 -13.594 -1.501 1 88.25 269 GLY A N 1
ATOM 1968 C CA . GLY A 1 269 ? 6.98 -14.625 -0.528 1 88.25 269 GLY A CA 1
ATOM 1969 C C . GLY A 1 269 ? 6.34 -14.391 0.827 1 88.25 269 GLY A C 1
ATOM 1970 O O . GLY A 1 269 ? 6.277 -13.258 1.305 1 88.25 269 GLY A O 1
ATOM 1971 N N . LEU A 1 270 ? 5.75 -15.43 1.424 1 82.81 270 LEU A N 1
ATOM 1972 C CA . LEU A 1 270 ? 5.07 -15.25 2.703 1 82.81 270 LEU A CA 1
ATOM 1973 C C . LEU A 1 270 ? 5.992 -15.625 3.861 1 82.81 270 LEU A C 1
ATOM 1975 O O . LEU A 1 270 ? 6.371 -16.781 4.008 1 82.81 270 LEU A O 1
ATOM 1979 N N . PRO A 1 271 ? 6.293 -14.609 4.598 1 85.25 271 PRO A N 1
ATOM 1980 C CA . PRO A 1 271 ? 7.047 -14.961 5.805 1 85.25 271 PRO A CA 1
ATOM 1981 C C . PRO A 1 271 ? 6.219 -15.75 6.812 1 85.25 271 PRO A C 1
ATOM 1983 O O . PRO A 1 271 ? 4.984 -15.734 6.75 1 85.25 271 PRO A O 1
ATOM 1986 N N . GLU A 1 272 ? 6.883 -16.406 7.711 1 79.5 272 GLU A N 1
ATOM 1987 C CA . GLU A 1 272 ? 6.223 -17.266 8.703 1 79.5 272 GLU A CA 1
ATOM 1988 C C . GLU A 1 272 ? 5.551 -16.422 9.781 1 79.5 272 GLU A C 1
ATOM 1990 O O . GLU A 1 272 ? 4.539 -16.844 10.352 1 79.5 272 GLU A O 1
ATOM 1995 N N . HIS A 1 273 ? 6.109 -15.352 10.039 1 89.75 273 HIS A N 1
ATOM 1996 C CA . HIS A 1 273 ? 5.617 -14.492 11.109 1 89.75 273 HIS A CA 1
ATOM 1997 C C . HIS A 1 273 ? 5.145 -13.148 10.562 1 89.75 273 HIS A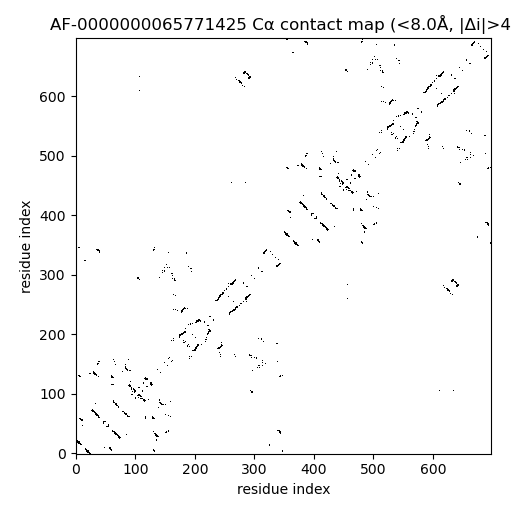 C 1
ATOM 1999 O O . HIS A 1 273 ? 5.57 -12.727 9.484 1 89.75 273 HIS A O 1
ATOM 2005 N N . PRO A 1 274 ? 4.277 -12.539 11.32 1 94.31 274 PRO A N 1
ATOM 2006 C CA . PRO A 1 274 ? 3.879 -11.188 10.898 1 94.31 274 PRO A CA 1
ATOM 2007 C C . PRO A 1 274 ? 5.07 -10.25 10.719 1 94.31 274 PRO A C 1
ATOM 2009 O O . PRO A 1 274 ? 6.062 -10.367 11.445 1 94.31 274 PRO A O 1
ATOM 2012 N N . MET A 1 275 ? 4.926 -9.398 9.828 1 96.88 275 MET A N 1
ATOM 2013 C CA . MET A 1 275 ? 6 -8.461 9.508 1 96.88 275 MET A CA 1
ATOM 2014 C C . MET A 1 275 ? 5.941 -7.234 10.406 1 96.88 275 MET A C 1
ATOM 2016 O O . MET A 1 275 ? 4.859 -6.727 10.703 1 96.88 275 MET A O 1
ATOM 2020 N N . GLU A 1 276 ? 7.066 -6.785 10.82 1 96.81 276 GLU A N 1
ATOM 2021 C CA . GLU A 1 276 ? 7.172 -5.516 11.531 1 96.81 276 GLU A CA 1
ATOM 2022 C C . GLU A 1 276 ? 7.395 -4.359 10.562 1 96.81 276 GLU A C 1
ATOM 2024 O O . GLU A 1 276 ? 8.406 -4.32 9.859 1 96.81 276 GLU A O 1
ATOM 2029 N N . VAL A 1 277 ? 6.473 -3.414 10.547 1 97.12 277 VAL A N 1
ATOM 2030 C CA . VAL A 1 277 ? 6.52 -2.324 9.578 1 97.12 277 VAL A CA 1
ATOM 2031 C C . VAL A 1 277 ? 6.508 -0.983 10.305 1 97.12 277 VAL A C 1
ATOM 2033 O O . VAL A 1 277 ? 5.5 -0.602 10.906 1 97.12 277 VAL A O 1
ATOM 2036 N N . PRO A 1 278 ? 7.641 -0.289 10.305 1 95.5 278 PRO A N 1
ATOM 2037 C CA . PRO A 1 278 ? 7.574 1.077 10.828 1 95.5 278 PRO A CA 1
ATOM 2038 C C . PRO A 1 278 ? 6.68 1.986 9.992 1 95.5 278 PRO A C 1
ATOM 2040 O O . PRO A 1 278 ? 6.645 1.863 8.758 1 95.5 278 PRO A O 1
ATOM 2043 N N . ALA A 1 279 ? 6 2.865 10.602 1 93.44 279 ALA A N 1
ATOM 2044 C CA . ALA A 1 279 ? 4.996 3.676 9.914 1 93.44 279 ALA A CA 1
ATOM 2045 C C . ALA A 1 279 ? 5.648 4.809 9.125 1 93.44 279 ALA A C 1
ATOM 2047 O O . ALA A 1 279 ? 5.191 5.156 8.039 1 93.44 279 ALA A O 1
ATOM 2048 N N . PHE A 1 280 ? 6.703 5.391 9.625 1 92.5 280 PHE A N 1
ATOM 2049 C CA . PHE A 1 280 ? 7.258 6.625 9.078 1 92.5 280 PHE A CA 1
ATOM 2050 C C . PHE A 1 280 ? 7.727 6.426 7.645 1 92.5 280 PHE A C 1
ATOM 2052 O O . PHE A 1 280 ? 7.457 7.258 6.777 1 92.5 280 PHE A O 1
ATOM 2059 N N . PRO A 1 281 ? 8.422 5.266 7.34 1 94.81 281 PRO A N 1
ATOM 2060 C CA . PRO A 1 281 ? 8.852 5.078 5.953 1 94.81 281 PRO A CA 1
ATOM 2061 C C . PRO A 1 281 ? 7.684 5.066 4.969 1 94.81 281 PRO A C 1
ATOM 2063 O O . PRO A 1 281 ? 7.844 5.473 3.814 1 94.81 281 PRO A O 1
ATOM 2066 N N . LEU A 1 282 ? 6.508 4.602 5.395 1 96.75 282 LEU A N 1
ATOM 2067 C CA . LEU A 1 282 ? 5.324 4.625 4.543 1 96.75 282 LEU A CA 1
ATOM 2068 C C . LEU A 1 282 ? 4.871 6.055 4.281 1 96.75 282 LEU A C 1
ATOM 2070 O O . LEU A 1 282 ? 4.598 6.426 3.137 1 96.75 282 LEU A O 1
ATOM 2074 N N . LEU A 1 283 ? 4.879 6.895 5.309 1 95.25 283 LEU A N 1
ATOM 2075 C CA . LEU A 1 283 ? 4.387 8.266 5.234 1 95.25 283 LEU A CA 1
ATOM 2076 C C . LEU A 1 283 ? 5.34 9.141 4.434 1 95.25 283 LEU A C 1
ATOM 2078 O O . LEU A 1 283 ? 4.902 10 3.66 1 95.25 283 LEU A O 1
ATOM 2082 N N . ALA A 1 284 ? 6.617 9.023 4.582 1 94.38 284 ALA A N 1
ATOM 2083 C CA . ALA A 1 284 ? 7.66 9.945 4.141 1 94.38 284 ALA A CA 1
ATOM 2084 C C . ALA A 1 284 ? 7.66 10.078 2.621 1 94.38 284 ALA A C 1
ATOM 2086 O O . ALA A 1 284 ? 8.055 11.117 2.086 1 94.38 284 ALA A O 1
ATOM 2087 N N . GLN A 1 285 ? 7.129 9.156 1.893 1 97.69 285 GLN A N 1
ATOM 2088 C CA . GLN A 1 285 ? 7.082 9.18 0.435 1 97.69 285 GLN A CA 1
ATOM 2089 C C . GLN A 1 285 ? 5.836 8.469 -0.087 1 97.69 285 GLN A C 1
ATOM 2091 O O . GLN A 1 285 ? 5.836 7.949 -1.207 1 97.69 285 GLN A O 1
ATOM 2096 N N . ARG A 1 286 ? 4.82 8.461 0.764 1 98.31 286 ARG A N 1
ATOM 2097 C CA . ARG A 1 286 ? 3.568 7.816 0.37 1 98.31 286 ARG A CA 1
ATOM 2098 C C . ARG A 1 286 ? 3.83 6.457 -0.268 1 98.31 286 ARG A C 1
ATOM 2100 O O . ARG A 1 286 ? 3.385 6.195 -1.388 1 98.31 286 ARG A O 1
ATOM 2107 N N . ARG A 1 287 ? 4.625 5.672 0.41 1 98.69 287 ARG A N 1
ATOM 2108 C CA . ARG A 1 287 ? 5.035 4.371 -0.107 1 98.69 287 ARG A CA 1
ATOM 2109 C C . ARG A 1 287 ? 4.004 3.301 0.227 1 98.69 287 ARG A C 1
ATOM 2111 O O . ARG A 1 287 ? 3.236 3.445 1.182 1 98.69 287 ARG A O 1
ATOM 2118 N N . ASN A 1 288 ? 4.012 2.227 -0.56 1 98.69 288 ASN A N 1
ATOM 2119 C CA . ASN A 1 288 ? 3.008 1.178 -0.438 1 98.69 288 ASN A CA 1
ATOM 2120 C C . ASN A 1 288 ? 3.641 -0.166 -0.085 1 98.69 288 ASN A C 1
ATOM 2122 O O . ASN A 1 288 ? 4.609 -0.588 -0.721 1 98.69 288 ASN A O 1
ATOM 2126 N N . LEU A 1 289 ? 3.176 -0.741 0.967 1 98.62 289 LEU A N 1
ATOM 2127 C CA . LEU A 1 289 ? 3.352 -2.17 1.203 1 98.62 289 LEU A CA 1
ATOM 2128 C C . LEU A 1 289 ? 2.119 -2.949 0.754 1 98.62 289 LEU A C 1
ATOM 2130 O O . LEU A 1 289 ? 1.01 -2.689 1.224 1 98.62 289 LEU A O 1
ATOM 2134 N N . THR A 1 290 ? 2.322 -3.859 -0.172 1 98.5 290 THR A N 1
ATOM 2135 C CA . THR A 1 290 ? 1.193 -4.57 -0.761 1 98.5 290 THR A CA 1
ATOM 2136 C C . THR A 1 290 ? 1.537 -6.039 -0.985 1 98.5 290 THR A C 1
ATOM 2138 O O . THR A 1 290 ? 2.568 -6.523 -0.51 1 98.5 290 THR A O 1
ATOM 2141 N N . GLY A 1 291 ? 0.584 -6.766 -1.429 1 97.69 291 GLY A N 1
ATOM 2142 C CA . GLY A 1 291 ? 0.749 -8.148 -1.837 1 97.69 291 GLY A CA 1
ATOM 2143 C C . GLY A 1 291 ? 0.103 -8.461 -3.174 1 97.69 291 GLY A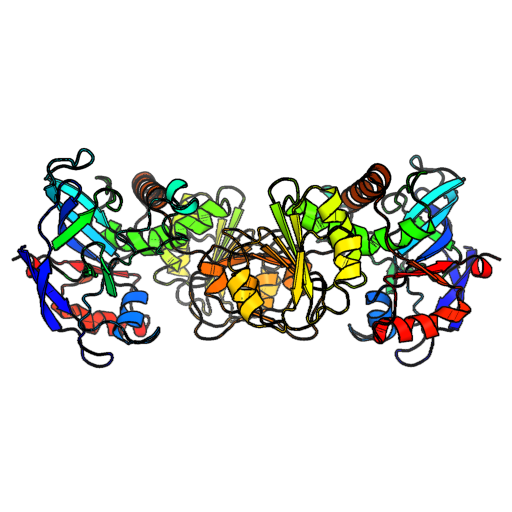 C 1
ATOM 2144 O O . GLY A 1 291 ? -0.662 -7.648 -3.703 1 97.69 291 GLY A O 1
ATOM 2145 N N . SER A 1 292 ? 0.465 -9.547 -3.652 1 97.75 292 SER A N 1
ATOM 2146 C CA . SER A 1 292 ? -0.088 -9.992 -4.926 1 97.75 292 SER A CA 1
ATOM 2147 C C . SER A 1 292 ? -0.246 -11.508 -4.961 1 97.75 292 SER A C 1
ATOM 2149 O O . SER A 1 292 ? 0.686 -12.242 -4.621 1 97.75 292 SER A O 1
ATOM 2151 N N . MET A 1 293 ? -1.402 -11.953 -5.234 1 96.31 293 MET A N 1
ATOM 2152 C CA . MET A 1 293 ? -1.588 -13.367 -5.547 1 96.31 293 MET A CA 1
ATOM 2153 C C . MET A 1 293 ? -1.203 -13.656 -6.992 1 96.31 293 MET A C 1
ATOM 2155 O O . MET A 1 293 ? -0.654 -12.797 -7.68 1 96.31 293 MET A O 1
ATOM 2159 N N . ILE A 1 294 ? -1.435 -14.812 -7.406 1 97.31 294 ILE A N 1
ATOM 2160 C CA . ILE A 1 294 ? -1.243 -15.141 -8.812 1 97.31 294 ILE A CA 1
ATOM 2161 C C . ILE A 1 294 ? -2.184 -14.297 -9.672 1 97.31 294 ILE A C 1
ATOM 2163 O O . ILE A 1 294 ? -2.727 -13.289 -9.203 1 97.31 294 ILE A O 1
ATOM 2167 N N . GLY A 1 295 ? -2.27 -14.469 -10.898 1 98.12 295 GLY A N 1
ATOM 2168 C CA . GLY A 1 295 ? -3.146 -13.727 -11.789 1 98.12 295 GLY A CA 1
ATOM 2169 C C . GLY A 1 295 ? -4.379 -14.508 -12.203 1 98.12 295 GLY A C 1
ATOM 2170 O O . GLY A 1 295 ? -4.434 -15.727 -12.023 1 98.12 295 GLY A O 1
ATOM 2171 N N . GLY A 1 296 ? -5.402 -13.828 -12.609 1 98.5 296 GLY A N 1
ATOM 2172 C CA . GLY A 1 296 ? -6.555 -14.492 -13.195 1 98.5 296 GLY A CA 1
ATOM 2173 C C . GLY A 1 296 ? -6.242 -15.18 -14.508 1 98.5 296 GLY A C 1
ATOM 2174 O O . GLY A 1 296 ? -5.105 -15.133 -14.992 1 98.5 296 GLY A O 1
ATOM 2175 N N . ILE A 1 297 ? -7.234 -15.844 -15.047 1 98.62 297 ILE A N 1
ATOM 2176 C CA . ILE A 1 297 ? -7.031 -16.656 -16.234 1 98.62 297 ILE A CA 1
ATOM 2177 C C . ILE A 1 297 ? -6.637 -15.773 -17.406 1 98.62 297 ILE A C 1
ATOM 2179 O O . ILE A 1 297 ? -5.652 -16.047 -18.109 1 98.62 297 ILE A O 1
ATOM 2183 N N . PRO A 1 298 ? -7.32 -14.586 -17.609 1 98.75 298 PRO A N 1
ATOM 2184 C CA . PRO A 1 298 ? -6.91 -13.758 -18.75 1 98.75 298 PRO A CA 1
ATOM 2185 C C . PRO A 1 298 ? -5.48 -13.242 -18.625 1 98.75 298 PRO A C 1
ATOM 2187 O O . PRO A 1 298 ? -4.734 -13.234 -19.609 1 98.75 298 PRO A O 1
ATOM 2190 N N . GLU A 1 299 ? -5.117 -12.844 -17.453 1 98.81 299 GLU A N 1
ATOM 2191 C CA . GLU A 1 299 ? -3.764 -12.328 -17.266 1 98.81 299 GLU A CA 1
ATOM 2192 C C . GLU A 1 299 ? -2.723 -13.43 -17.422 1 98.81 299 GLU A C 1
ATOM 2194 O O . GLU A 1 299 ? -1.626 -13.188 -17.938 1 98.81 299 GLU A O 1
ATOM 2199 N N . THR A 1 300 ? -3.02 -14.625 -16.969 1 98.88 300 THR A N 1
ATOM 2200 C CA . THR A 1 300 ? -2.104 -15.75 -17.125 1 98.88 300 THR A CA 1
ATOM 2201 C C . THR A 1 300 ? -1.869 -16.047 -18.609 1 98.88 300 THR A C 1
ATOM 2203 O O . THR A 1 300 ? -0.737 -16.312 -19.016 1 98.88 300 THR A O 1
ATOM 2206 N N . GLN A 1 301 ? -2.961 -16.016 -19.359 1 98.88 301 GLN A N 1
ATOM 2207 C CA . GLN A 1 301 ? -2.811 -16.188 -20.797 1 98.88 301 GLN A CA 1
ATOM 2208 C C . GLN A 1 301 ? -1.934 -15.102 -21.406 1 98.88 301 GLN A C 1
ATOM 2210 O O . GLN A 1 301 ? -1.058 -15.383 -22.219 1 98.88 301 GLN A O 1
ATOM 2215 N N . GLU A 1 302 ? -2.191 -13.875 -21 1 98.88 302 GLU A N 1
ATOM 2216 C CA . GLU A 1 302 ? -1.38 -12.75 -21.453 1 98.88 302 GLU A CA 1
ATOM 2217 C C . GLU A 1 302 ? 0.096 -12.969 -21.125 1 98.88 302 GLU A C 1
ATOM 2219 O O . GLU A 1 302 ? 0.964 -12.703 -21.969 1 98.88 302 GLU A O 1
ATOM 2224 N N . MET A 1 303 ? 0.352 -13.414 -19.969 1 98.88 303 MET A N 1
ATOM 2225 C CA . MET A 1 303 ? 1.723 -13.664 -19.531 1 98.88 303 MET A CA 1
ATOM 2226 C C . MET A 1 303 ? 2.375 -14.742 -20.391 1 98.88 303 MET A C 1
ATOM 2228 O O . MET A 1 303 ? 3.518 -14.586 -20.828 1 98.88 303 MET A O 1
ATOM 2232 N N . LEU A 1 304 ? 1.676 -15.852 -20.656 1 98.88 304 LEU A N 1
ATOM 2233 C CA . LEU A 1 304 ? 2.215 -16.906 -21.516 1 98.88 304 LEU A CA 1
ATOM 2234 C C . LEU A 1 304 ? 2.529 -16.375 -22.906 1 98.88 304 LEU A C 1
ATOM 2236 O O . LEU A 1 304 ? 3.584 -16.688 -23.469 1 98.88 304 LEU A O 1
ATOM 2240 N N . ASP A 1 305 ? 1.615 -15.602 -23.469 1 98.88 305 ASP A N 1
ATOM 2241 C CA . ASP A 1 305 ? 1.832 -15 -24.781 1 98.88 305 ASP A CA 1
ATOM 2242 C C . ASP A 1 305 ? 3.041 -14.07 -24.766 1 98.88 305 ASP A C 1
ATOM 2244 O O . ASP A 1 305 ? 3.842 -14.07 -25.703 1 98.88 305 ASP A O 1
ATOM 2248 N N . PHE A 1 306 ? 3.176 -13.336 -23.766 1 98.88 306 PHE A N 1
ATOM 2249 C CA . PHE A 1 306 ? 4.305 -12.422 -23.609 1 98.88 306 PHE A CA 1
ATOM 2250 C C . PHE A 1 306 ? 5.617 -13.195 -23.562 1 98.88 306 PHE A C 1
ATOM 2252 O O . PHE A 1 306 ? 6.582 -12.828 -24.234 1 98.88 306 PHE A O 1
ATOM 2259 N N . CYS A 1 307 ? 5.637 -14.203 -22.703 1 98.88 307 CYS A N 1
ATOM 2260 C CA . CYS A 1 307 ? 6.84 -15.023 -22.578 1 98.88 307 CYS A CA 1
ATOM 2261 C C . CYS A 1 307 ? 7.215 -15.648 -23.922 1 98.88 307 CYS A C 1
ATOM 2263 O O . CYS A 1 307 ? 8.398 -15.719 -24.266 1 98.88 307 CYS A O 1
ATOM 2265 N N . ALA A 1 308 ? 6.238 -16.078 -24.641 1 98.69 308 ALA A N 1
ATOM 2266 C CA . ALA A 1 308 ? 6.48 -16.656 -25.953 1 98.69 308 ALA A CA 1
ATOM 2267 C C . ALA A 1 308 ? 7.055 -15.617 -26.906 1 98.69 308 ALA A C 1
ATOM 2269 O O . ALA A 1 308 ? 8.016 -15.891 -27.625 1 98.69 308 ALA A O 1
ATOM 2270 N N . GLU A 1 309 ? 6.48 -14.477 -26.875 1 98.5 309 GLU A N 1
ATOM 2271 C CA . GLU A 1 309 ? 6.875 -13.391 -27.781 1 98.5 309 GLU A CA 1
ATOM 2272 C C . GLU A 1 309 ? 8.289 -12.914 -27.484 1 98.5 309 GLU A C 1
ATOM 2274 O O . GLU A 1 309 ? 9.055 -12.586 -28.391 1 98.5 309 GLU A O 1
ATOM 2279 N N . HIS A 1 310 ? 8.695 -12.945 -26.281 1 98.44 310 HIS A N 1
ATOM 2280 C CA . HIS A 1 310 ? 9.953 -12.32 -25.891 1 98.44 310 HIS A CA 1
ATOM 2281 C C . HIS A 1 310 ? 10.992 -13.375 -25.5 1 98.44 310 HIS A C 1
ATOM 2283 O O . HIS A 1 310 ? 12.086 -13.031 -25.047 1 98.44 310 HIS A O 1
ATOM 2289 N N . ASP A 1 311 ? 10.586 -14.586 -25.609 1 97.62 311 ASP A N 1
ATOM 2290 C CA . ASP A 1 311 ? 11.453 -15.727 -25.312 1 97.62 311 ASP A CA 1
ATOM 2291 C C . ASP A 1 311 ? 11.914 -15.711 -23.859 1 97.62 311 ASP A C 1
ATOM 2293 O O . ASP A 1 311 ? 13.109 -15.789 -23.578 1 97.62 311 ASP A O 1
ATOM 2297 N N . VAL A 1 312 ? 11.016 -15.469 -23 1 98.56 312 VAL A N 1
ATOM 2298 C CA . VAL A 1 312 ? 11.273 -15.562 -21.562 1 98.56 312 VAL A CA 1
ATOM 2299 C C . VAL A 1 312 ? 10.953 -16.969 -21.078 1 98.56 312 VAL A C 1
ATOM 2301 O O . VAL A 1 312 ? 9.812 -17.438 -21.188 1 98.56 312 VAL A O 1
ATOM 2304 N N . ARG A 1 313 ? 11.875 -17.641 -20.516 1 97.69 313 ARG A N 1
ATOM 2305 C CA . ARG A 1 313 ? 11.742 -19 -20 1 97.69 313 ARG A CA 1
ATOM 2306 C C . ARG A 1 313 ? 12.453 -19.141 -18.672 1 97.69 313 ARG A C 1
ATOM 2308 O O . ARG A 1 313 ? 13.523 -18.578 -18.453 1 97.69 313 ARG A O 1
ATOM 2315 N N . PRO A 1 314 ? 11.891 -19.906 -17.875 1 98.44 314 PRO A N 1
ATOM 2316 C CA . PRO A 1 314 ? 12.602 -20.188 -16.625 1 98.44 314 PRO A CA 1
ATOM 2317 C C . PRO A 1 314 ? 13.805 -21.109 -16.812 1 98.44 314 PRO A C 1
ATOM 2319 O O . PRO A 1 314 ? 13.875 -21.844 -17.797 1 98.44 314 PRO A O 1
ATOM 2322 N N . GLU A 1 315 ? 14.773 -20.969 -15.906 1 97.69 315 GLU A N 1
ATOM 2323 C CA . GLU A 1 315 ? 15.812 -22 -15.773 1 97.69 315 GLU A CA 1
ATOM 2324 C C . GLU A 1 315 ? 15.289 -23.219 -15.023 1 97.69 315 GLU A C 1
ATOM 2326 O O . GLU A 1 315 ? 14.734 -23.094 -13.93 1 97.69 315 GLU A O 1
ATOM 2331 N N . ILE A 1 316 ? 15.5 -24.422 -15.727 1 98.19 316 ILE A N 1
ATOM 2332 C CA . ILE A 1 316 ? 14.828 -25.578 -15.141 1 98.19 316 ILE A CA 1
ATOM 2333 C C . ILE A 1 316 ? 15.781 -26.766 -15.102 1 98.19 316 ILE A C 1
ATOM 2335 O O . ILE A 1 316 ? 16.766 -26.812 -15.844 1 98.19 316 ILE A O 1
ATOM 2339 N N . GLU A 1 317 ? 15.547 -27.609 -14.18 1 98.19 317 GLU A N 1
ATOM 2340 C CA . GLU A 1 317 ? 16.078 -28.969 -14.117 1 98.19 317 GLU A CA 1
ATOM 2341 C C . GLU A 1 317 ? 14.969 -30 -14.273 1 98.19 317 GLU A C 1
ATOM 2343 O O . GLU A 1 317 ? 14.055 -30.062 -13.453 1 98.19 317 GLU A O 1
ATOM 2348 N N . ILE A 1 318 ? 15.047 -30.828 -15.344 1 98.5 318 ILE A N 1
ATOM 2349 C CA . ILE A 1 318 ? 14.016 -31.828 -15.594 1 98.5 318 ILE A CA 1
ATOM 2350 C C . ILE A 1 318 ? 14.344 -33.094 -14.812 1 98.5 318 ILE A C 1
ATOM 2352 O O . ILE A 1 318 ? 15.492 -33.531 -14.781 1 98.5 318 ILE A O 1
ATOM 2356 N N . ILE A 1 319 ? 13.352 -33.656 -14.195 1 98.62 319 ILE A N 1
ATOM 2357 C CA . ILE A 1 319 ? 13.531 -34.875 -13.43 1 98.62 319 ILE A CA 1
ATOM 2358 C C . ILE A 1 319 ? 12.438 -35.875 -13.797 1 98.62 319 ILE A C 1
ATOM 2360 O O . ILE A 1 319 ? 11.477 -35.531 -14.484 1 98.62 319 ILE A O 1
ATOM 2364 N N . THR A 1 320 ? 12.617 -37.125 -13.312 1 98.38 320 THR A N 1
ATOM 2365 C CA . THR A 1 320 ? 11.578 -38.125 -13.406 1 98.38 320 THR A CA 1
ATOM 2366 C C . THR A 1 320 ? 10.828 -38.25 -12.078 1 98.38 320 THR A C 1
ATOM 2368 O O . THR A 1 320 ? 11.305 -37.812 -11.047 1 98.38 320 THR A O 1
ATOM 2371 N N . PRO A 1 321 ? 9.664 -38.812 -12.062 1 98.31 321 PRO A N 1
ATOM 2372 C CA . PRO A 1 321 ? 8.828 -38.875 -10.867 1 98.31 321 PRO A CA 1
ATOM 2373 C C . PRO A 1 321 ? 9.523 -39.531 -9.688 1 98.31 321 PRO A C 1
ATOM 2375 O O . PRO A 1 321 ? 9.289 -39.188 -8.531 1 98.31 321 PRO A O 1
ATOM 2378 N N . ASP A 1 322 ? 10.359 -40.5 -9.953 1 97.5 322 ASP A N 1
ATOM 2379 C CA . ASP A 1 322 ? 11 -41.25 -8.875 1 97.5 322 ASP A CA 1
ATOM 2380 C C . ASP A 1 322 ? 12.008 -40.375 -8.125 1 97.5 322 ASP A C 1
ATOM 2382 O O . ASP A 1 322 ? 12.477 -40.75 -7.047 1 97.5 322 ASP A O 1
ATOM 2386 N N . TYR A 1 323 ? 12.281 -39.219 -8.688 1 98.25 323 TYR A N 1
ATOM 2387 C CA . TYR A 1 323 ? 13.266 -38.312 -8.102 1 98.25 323 TYR A CA 1
ATOM 2388 C C . TYR A 1 323 ? 12.578 -37.219 -7.285 1 98.25 323 TYR A C 1
ATOM 2390 O O . TYR A 1 323 ? 13.242 -36.344 -6.723 1 98.25 323 TYR A O 1
ATOM 2398 N N . ILE A 1 324 ? 11.273 -37.188 -7.141 1 98.44 324 ILE A N 1
ATOM 2399 C CA . ILE A 1 324 ? 10.492 -36.094 -6.59 1 98.44 324 ILE A CA 1
ATOM 2400 C C . ILE A 1 324 ? 10.906 -35.844 -5.141 1 98.44 324 ILE A C 1
ATOM 2402 O O . ILE A 1 324 ? 11.102 -34.688 -4.738 1 98.44 324 ILE A O 1
ATOM 2406 N N . ASN A 1 325 ? 11.055 -36.844 -4.367 1 98.5 325 ASN A N 1
ATOM 2407 C CA . ASN A 1 325 ? 11.383 -36.688 -2.957 1 98.5 325 ASN A CA 1
ATOM 2408 C C . ASN A 1 325 ? 12.766 -36.062 -2.77 1 98.5 325 ASN A C 1
ATOM 2410 O O . ASN A 1 325 ? 12.945 -35.188 -1.915 1 98.5 325 ASN A O 1
ATOM 2414 N N . GLU A 1 326 ? 13.688 -36.531 -3.557 1 98.19 326 GLU A N 1
ATOM 2415 C CA . GLU A 1 326 ? 15.016 -35.906 -3.527 1 98.19 326 GLU A CA 1
ATOM 2416 C C . GLU A 1 326 ? 14.961 -34.469 -3.977 1 98.19 326 GLU A C 1
ATOM 2418 O O . GLU A 1 326 ? 15.648 -33.594 -3.414 1 98.19 326 GLU A O 1
ATOM 2423 N N . ALA A 1 327 ? 14.195 -34.188 -4.98 1 98.38 327 ALA A N 1
ATOM 2424 C CA . ALA A 1 327 ? 14.031 -32.812 -5.461 1 98.38 327 ALA A CA 1
ATOM 2425 C C . ALA A 1 327 ? 13.484 -31.922 -4.359 1 98.38 327 ALA A C 1
ATOM 2427 O O . ALA A 1 327 ? 13.945 -30.781 -4.199 1 98.38 327 ALA A O 1
ATOM 2428 N N . TYR A 1 328 ? 12.461 -32.406 -3.59 1 97.81 328 TYR A N 1
ATOM 2429 C CA . TYR A 1 328 ? 11.914 -31.625 -2.473 1 97.81 328 TYR A CA 1
ATOM 2430 C C . TYR A 1 328 ? 13.016 -31.234 -1.489 1 97.81 328 TYR A C 1
ATOM 2432 O O . TYR A 1 328 ? 13.094 -30.094 -1.062 1 97.81 328 TYR A O 1
ATOM 2440 N N . GLU A 1 329 ? 13.891 -32.188 -1.168 1 97.12 329 GLU A N 1
ATOM 2441 C CA . GLU A 1 329 ? 15 -31.922 -0.254 1 97.12 329 GLU A CA 1
ATOM 2442 C C . GLU A 1 329 ? 15.945 -30.859 -0.816 1 97.12 329 GLU A C 1
ATOM 2444 O O . GLU A 1 329 ? 16.406 -29.984 -0.084 1 97.12 329 GLU A O 1
ATOM 2449 N N . ARG A 1 330 ? 16.172 -30.969 -2.066 1 97.12 330 ARG A N 1
ATOM 2450 C CA . ARG A 1 330 ? 17.078 -30.031 -2.703 1 97.12 330 ARG A CA 1
ATOM 2451 C C . ARG A 1 330 ? 16.484 -28.625 -2.752 1 97.12 330 ARG A C 1
ATOM 2453 O O . ARG A 1 330 ? 17.188 -27.625 -2.582 1 97.12 330 ARG A O 1
ATOM 2460 N N . VAL A 1 331 ? 15.164 -28.531 -2.998 1 95.31 331 VAL A N 1
ATOM 2461 C CA . VAL A 1 331 ? 14.484 -27.234 -2.98 1 95.31 331 VAL A CA 1
ATOM 2462 C C . VAL A 1 331 ? 14.602 -26.609 -1.593 1 95.31 331 VAL A C 1
ATOM 2464 O O . VAL A 1 331 ? 14.953 -25.438 -1.464 1 95.31 331 VAL A O 1
ATOM 2467 N N . LEU A 1 332 ? 14.375 -27.391 -0.545 1 92.75 332 LEU A N 1
ATOM 2468 C CA . LEU A 1 332 ? 14.422 -26.891 0.829 1 92.75 332 LEU A CA 1
ATOM 2469 C C . LEU A 1 332 ? 15.836 -26.453 1.198 1 92.75 332 LEU A C 1
ATOM 2471 O O . LEU A 1 332 ? 16.016 -25.531 1.998 1 92.75 332 LEU A O 1
ATOM 2475 N N . ALA A 1 333 ? 16.812 -27.094 0.532 1 92.12 333 ALA A N 1
ATOM 2476 C CA . ALA A 1 333 ? 18.219 -26.766 0.79 1 92.12 333 ALA A CA 1
ATOM 2477 C C . ALA A 1 333 ? 18.703 -25.656 -0.129 1 92.12 333 ALA A C 1
ATOM 2479 O O . ALA A 1 333 ? 19.891 -25.328 -0.141 1 92.12 333 ALA A O 1
ATOM 2480 N N . SER A 1 334 ? 17.797 -25.141 -0.912 1 88.38 334 SER A N 1
ATOM 2481 C CA . SER A 1 334 ? 18.125 -24.078 -1.866 1 88.38 334 SER A CA 1
ATOM 2482 C C . SER A 1 334 ? 19.188 -24.547 -2.863 1 88.38 334 SER A C 1
ATOM 2484 O O . SER A 1 334 ? 20.062 -23.781 -3.266 1 88.38 334 SER A O 1
ATOM 2486 N N . ASP A 1 335 ? 19.125 -25.797 -3.078 1 90.56 335 ASP A N 1
ATOM 2487 C CA . ASP A 1 335 ? 20 -26.422 -4.062 1 90.56 335 ASP A CA 1
ATOM 2488 C C . ASP A 1 335 ? 19.25 -26.75 -5.348 1 90.56 335 ASP A C 1
ATOM 2490 O O . ASP A 1 335 ? 19.125 -27.922 -5.719 1 90.56 335 ASP A O 1
ATOM 2494 N N . VAL A 1 336 ? 18.719 -25.828 -6.004 1 89.44 336 VAL A N 1
ATOM 2495 C CA . VAL A 1 336 ? 18 -25.969 -7.273 1 89.44 336 VAL A CA 1
ATOM 2496 C C . VAL A 1 336 ? 18.328 -24.797 -8.188 1 89.44 336 VAL A C 1
ATOM 2498 O O . VAL A 1 336 ? 18.406 -23.641 -7.734 1 89.44 336 VAL A O 1
ATOM 2501 N N . ARG A 1 337 ? 18.688 -24.953 -9.344 1 89.94 337 ARG A N 1
ATOM 2502 C CA . ARG A 1 337 ? 18.906 -23.938 -10.375 1 89.94 337 ARG A CA 1
ATOM 2503 C C . ARG A 1 337 ? 17.828 -24.016 -11.453 1 89.94 337 ARG A C 1
ATOM 2505 O O . ARG A 1 337 ? 18.062 -24.594 -12.523 1 89.94 337 ARG A O 1
ATOM 2512 N N . TYR A 1 338 ? 16.984 -23.375 -10.992 1 94 338 TYR A N 1
ATOM 2513 C CA . TYR A 1 338 ? 16.109 -22.484 -10.242 1 94 338 TYR A CA 1
ATOM 2514 C C . TYR A 1 338 ? 14.758 -23.141 -9.984 1 94 338 TYR A C 1
ATOM 2516 O O . TYR A 1 338 ? 14.117 -22.891 -8.969 1 94 338 TYR A O 1
ATOM 2524 N N . ARG A 1 339 ? 14.258 -24.031 -10.984 1 97.38 339 ARG A N 1
ATOM 2525 C CA . ARG A 1 339 ? 12.984 -24.734 -10.867 1 97.38 339 ARG A CA 1
ATOM 2526 C C . ARG A 1 339 ? 13.117 -26.203 -11.289 1 97.38 339 ARG A C 1
ATOM 2528 O O . ARG A 1 339 ? 13.773 -26.5 -12.281 1 97.38 339 ARG A O 1
ATOM 2535 N N . PHE A 1 340 ? 12.594 -27.094 -10.516 1 98.62 340 PHE A N 1
ATOM 2536 C CA . PHE A 1 340 ? 12.453 -28.469 -10.977 1 98.62 340 PHE A CA 1
ATOM 2537 C C . PHE A 1 340 ? 11.164 -28.656 -11.766 1 98.62 340 PHE A C 1
ATOM 2539 O O . PHE A 1 340 ? 10.133 -28.062 -11.422 1 98.62 340 PHE A O 1
ATOM 2546 N N . VAL A 1 341 ? 11.266 -29.469 -12.805 1 98.81 341 VAL A N 1
ATOM 2547 C CA . VAL A 1 341 ? 10.109 -29.859 -13.602 1 98.81 341 VAL A CA 1
ATOM 2548 C C . VAL A 1 341 ? 10.086 -31.375 -13.773 1 98.81 341 VAL A C 1
ATOM 2550 O O . VAL A 1 341 ? 11.086 -31.984 -14.156 1 98.81 341 VAL A O 1
ATOM 2553 N N . ILE A 1 342 ? 8.969 -31.969 -13.508 1 98.81 342 ILE A N 1
ATOM 2554 C CA . ILE A 1 342 ? 8.797 -33.406 -13.594 1 98.81 342 ILE A CA 1
ATOM 2555 C C . ILE A 1 342 ? 8.344 -33.781 -15.008 1 98.81 342 ILE A C 1
ATOM 2557 O O . ILE A 1 342 ? 7.316 -33.312 -15.484 1 98.81 342 ILE A O 1
ATOM 2561 N N . ASP A 1 343 ? 9.117 -34.562 -15.695 1 98.69 343 ASP A N 1
ATOM 2562 C CA . ASP A 1 343 ? 8.633 -35.25 -16.891 1 98.69 343 ASP A CA 1
ATOM 2563 C C . ASP A 1 343 ? 7.738 -36.438 -16.5 1 98.69 343 ASP A C 1
ATOM 2565 O O . ASP A 1 343 ? 8.227 -37.469 -16.016 1 98.69 343 ASP A O 1
ATOM 2569 N N . THR A 1 344 ? 6.488 -36.375 -16.812 1 98.19 344 THR A N 1
ATOM 2570 C CA . THR A 1 344 ? 5.52 -37.312 -16.266 1 98.19 344 THR A CA 1
ATOM 2571 C C . THR A 1 344 ? 5.316 -38.5 -17.234 1 98.19 344 THR A C 1
ATOM 2573 O O . THR A 1 344 ? 4.34 -39.25 -17.109 1 98.19 344 THR A O 1
ATOM 2576 N N . ALA A 1 345 ? 6.148 -38.688 -18.141 1 97.12 345 ALA A N 1
ATOM 2577 C CA . ALA A 1 345 ? 6.012 -39.719 -19.172 1 97.12 345 ALA A CA 1
ATOM 2578 C C . ALA A 1 345 ? 5.719 -41.062 -18.531 1 97.12 345 ALA A C 1
ATOM 2580 O O . ALA A 1 345 ? 4.855 -41.812 -19 1 97.12 345 ALA A O 1
ATOM 2581 N N . SER A 1 346 ? 6.348 -41.438 -17.453 1 96.38 346 SER A N 1
ATOM 2582 C CA . SER A 1 346 ? 6.211 -42.75 -16.828 1 96.38 346 SER A CA 1
ATOM 2583 C C . SER A 1 346 ? 4.887 -42.844 -16.078 1 96.38 346 SER A C 1
ATOM 2585 O O . SER A 1 346 ? 4.496 -43.938 -15.672 1 96.38 346 SER A O 1
ATOM 2587 N N . LEU A 1 347 ? 4.219 -41.781 -15.906 1 96.88 347 LEU A N 1
ATOM 2588 C CA . LEU A 1 347 ? 2.936 -41.781 -15.211 1 96.88 347 LEU A CA 1
ATOM 2589 C C . LEU A 1 347 ? 1.782 -41.875 -16.203 1 96.88 347 LEU A C 1
ATOM 2591 O O . LEU A 1 347 ? 0.629 -42.062 -15.812 1 96.88 347 LEU A O 1
ATOM 2595 N N . ARG A 1 348 ? 2.021 -41.688 -17.5 1 90.94 348 ARG A N 1
ATOM 2596 C CA . ARG A 1 348 ? 0.994 -41.719 -18.531 1 90.94 348 ARG A CA 1
ATOM 2597 C C . ARG A 1 348 ? 0.827 -43.125 -19.078 1 90.94 348 ARG A C 1
ATOM 2599 O O . ARG A 1 348 ? -0.159 -43.438 -19.75 1 90.94 348 ARG A O 1
ATOM 2606 N N . SER A 1 349 ? 1.699 -44.062 -18.781 1 76.25 349 SER A N 1
ATOM 2607 C CA . SER A 1 349 ? 1.65 -45.438 -19.297 1 76.25 349 SER A CA 1
ATOM 2608 C C . SER A 1 349 ? 0.708 -46.312 -18.453 1 76.25 349 SER A C 1
ATOM 2610 O O . SER A 1 349 ? 0.487 -46.031 -17.281 1 76.25 349 SER A O 1
ATOM 2612 N N . MET B 1 1 ? 13.836 43.656 10.945 1 82.44 1 MET B N 1
ATOM 2613 C CA . MET B 1 1 ? 13.5 42.688 11.992 1 82.44 1 MET B CA 1
ATOM 2614 C C . MET B 1 1 ? 12.461 43.25 12.945 1 82.44 1 MET B C 1
ATOM 2616 O O . MET B 1 1 ? 12.398 44.469 13.148 1 82.44 1 MET B O 1
ATOM 2620 N N . SER B 1 2 ? 11.516 42.406 13.242 1 87.81 2 SER B N 1
ATOM 2621 C CA . SER B 1 2 ? 10.477 42.812 14.18 1 87.81 2 SER B CA 1
ATOM 2622 C C . SER B 1 2 ? 10.367 41.875 15.359 1 87.81 2 SER B C 1
ATOM 2624 O O . SER B 1 2 ? 10.664 40.688 15.234 1 87.81 2 SER B O 1
ATOM 2626 N N . THR B 1 3 ? 10.07 42.438 16.484 1 93.5 3 THR B N 1
ATOM 2627 C CA . THR B 1 3 ? 9.859 41.656 17.688 1 93.5 3 THR B CA 1
ATOM 2628 C C . THR B 1 3 ? 8.367 41.406 17.922 1 93.5 3 THR B C 1
ATOM 2630 O O . THR B 1 3 ? 7.555 42.312 17.812 1 93.5 3 THR B O 1
ATOM 2633 N N . VAL B 1 4 ? 8.078 40.156 18.172 1 95.31 4 VAL B N 1
ATOM 2634 C CA . VAL B 1 4 ? 6.676 39.812 18.391 1 95.31 4 VAL B CA 1
ATOM 2635 C C . VAL B 1 4 ? 6.543 38.938 19.641 1 95.31 4 VAL B C 1
ATOM 2637 O O . VAL B 1 4 ? 7.484 38.219 20.016 1 95.31 4 VAL B O 1
ATOM 2640 N N . SER B 1 5 ? 5.336 39.031 20.297 1 98.06 5 SER B N 1
ATOM 2641 C CA . SER B 1 5 ? 5.047 38.188 21.438 1 98.06 5 SER B CA 1
ATOM 2642 C C . SER B 1 5 ? 4.746 36.75 20.984 1 98.06 5 SER B C 1
ATOM 2644 O O . SER B 1 5 ? 4.234 36.531 19.875 1 98.06 5 SER B O 1
ATOM 2646 N N . ALA B 1 6 ? 5.113 35.781 21.828 1 98.56 6 ALA B N 1
ATOM 2647 C CA . ALA B 1 6 ? 4.926 34.375 21.5 1 98.56 6 ALA B CA 1
ATOM 2648 C C . ALA B 1 6 ? 4.852 33.531 22.781 1 98.56 6 ALA B C 1
ATOM 2650 O O . ALA B 1 6 ? 5.082 34.031 23.875 1 98.56 6 ALA B O 1
ATOM 2651 N N . TYR B 1 7 ? 4.383 32.375 22.672 1 98.69 7 TYR B N 1
ATOM 2652 C CA . TYR B 1 7 ? 4.551 31.359 23.688 1 98.69 7 TYR B CA 1
ATOM 2653 C C . TYR B 1 7 ? 5.574 30.312 23.234 1 98.69 7 TYR B C 1
ATOM 2655 O O . TYR B 1 7 ? 5.516 29.828 22.109 1 98.69 7 TYR B O 1
ATOM 2663 N N . ALA B 1 8 ? 6.543 30 24.094 1 98.5 8 ALA B N 1
ATOM 2664 C CA . ALA B 1 8 ? 7.617 29.094 23.719 1 98.5 8 ALA B CA 1
ATOM 2665 C C . ALA B 1 8 ? 7.797 28 24.781 1 98.5 8 ALA B C 1
ATOM 2667 O O . ALA B 1 8 ? 7.539 28.234 25.969 1 98.5 8 ALA B O 1
ATOM 2668 N N . ALA B 1 9 ? 8.109 26.875 24.328 1 98.31 9 ALA B N 1
ATOM 2669 C CA . ALA B 1 9 ? 8.594 25.797 25.203 1 98.31 9 ALA B CA 1
ATOM 2670 C C . ALA B 1 9 ? 10.109 25.875 25.359 1 98.31 9 ALA B C 1
ATOM 2672 O O . ALA B 1 9 ? 10.844 26.031 24.375 1 98.31 9 ALA B O 1
ATOM 2673 N N . THR B 1 10 ? 10.57 25.719 26.625 1 97.38 10 THR B N 1
ATOM 2674 C CA . THR B 1 10 ? 12.008 25.828 26.875 1 97.38 10 THR B CA 1
ATOM 2675 C C . THR B 1 10 ? 12.586 24.469 27.266 1 97.38 10 THR B C 1
ATOM 2677 O O . THR B 1 10 ? 13.805 24.297 27.344 1 97.38 10 THR B O 1
ATOM 2680 N N . SER B 1 11 ? 11.742 23.562 27.562 1 97.12 11 SER B N 1
ATOM 2681 C CA . SER B 1 11 ? 12.125 22.188 27.875 1 97.12 11 SER B CA 1
ATOM 2682 C C . SER B 1 11 ? 10.961 21.219 27.656 1 97.12 11 SER B C 1
ATOM 2684 O O . SER B 1 11 ? 9.836 21.656 27.391 1 97.12 11 SER B O 1
ATOM 2686 N N . ALA B 1 12 ? 11.195 19.938 27.781 1 96.62 12 ALA B N 1
ATOM 2687 C CA . ALA B 1 12 ? 10.203 18.906 27.531 1 96.62 12 ALA B CA 1
ATOM 2688 C C . ALA B 1 12 ? 9.164 18.844 28.641 1 96.62 12 ALA B C 1
ATOM 2690 O O . ALA B 1 12 ? 8.086 18.266 28.469 1 96.62 12 ALA B O 1
ATOM 2691 N N . THR B 1 13 ? 9.469 19.438 29.828 1 96.06 13 THR B N 1
ATOM 2692 C CA . THR B 1 13 ? 8.633 19.203 31 1 96.06 13 THR B CA 1
ATOM 2693 C C . THR B 1 13 ? 8.008 20.5 31.484 1 96.06 13 THR B C 1
ATOM 2695 O O . THR B 1 13 ? 7 20.484 32.188 1 96.06 13 THR B O 1
ATOM 2698 N N . GLU B 1 14 ? 8.57 21.609 31.203 1 96.56 14 GLU B N 1
ATOM 2699 C CA . GLU B 1 14 ? 8.062 22.906 31.688 1 96.56 14 GLU B CA 1
ATOM 2700 C C . GLU B 1 14 ? 6.93 23.406 30.797 1 96.56 14 GLU B C 1
ATOM 2702 O O . GLU B 1 14 ? 6.887 23.109 29.609 1 96.56 14 GLU B O 1
ATOM 2707 N N . PRO B 1 15 ? 6.023 24.109 31.359 1 97.5 15 PRO B N 1
ATOM 2708 C CA . PRO B 1 15 ? 4.949 24.688 30.547 1 97.5 15 PRO B CA 1
ATOM 2709 C C . PRO B 1 15 ? 5.461 25.719 29.547 1 97.5 15 PRO B C 1
ATOM 2711 O O . PRO B 1 15 ? 6.531 26.297 29.734 1 97.5 15 PRO B O 1
ATOM 2714 N N . LEU B 1 16 ? 4.699 25.906 28.516 1 98.56 16 LEU B N 1
ATOM 2715 C CA . LEU B 1 16 ? 4.973 27.031 27.609 1 98.56 16 LEU B CA 1
ATOM 2716 C C . LEU B 1 16 ? 4.852 28.359 28.344 1 98.56 16 LEU B C 1
ATOM 2718 O O . LEU B 1 16 ? 3.967 28.531 29.188 1 98.56 16 LEU B O 1
ATOM 2722 N N . THR B 1 17 ? 5.684 29.266 28.016 1 98.12 17 THR B N 1
ATOM 2723 C CA . THR B 1 17 ? 5.664 30.578 28.656 1 98.12 17 THR B CA 1
ATOM 2724 C C . THR B 1 17 ? 5.688 31.703 27.625 1 98.12 17 THR B C 1
ATOM 2726 O O . THR B 1 17 ? 6.191 31.516 26.516 1 98.12 17 THR B O 1
ATOM 2729 N N . LYS B 1 18 ? 5.074 32.781 28.031 1 97.62 18 LYS B N 1
ATOM 2730 C CA . LYS B 1 18 ? 5.094 33.969 27.172 1 97.62 18 LYS B CA 1
ATOM 2731 C C . LYS B 1 18 ? 6.516 34.5 27 1 97.62 18 LYS B C 1
ATOM 2733 O O . LYS B 1 18 ? 7.289 34.531 27.953 1 97.62 18 LYS B O 1
ATOM 2738 N N . THR B 1 19 ? 6.852 34.844 25.844 1 97.44 19 THR B N 1
ATOM 2739 C CA . THR B 1 19 ? 8.156 35.406 25.5 1 97.44 19 THR B CA 1
ATOM 2740 C C . THR B 1 19 ? 8.055 36.312 24.281 1 97.44 19 THR B C 1
ATOM 2742 O O . THR B 1 19 ? 6.961 36.719 23.891 1 97.44 19 THR B O 1
ATOM 2745 N N . THR B 1 20 ? 9.219 36.781 23.812 1 97.25 20 THR B N 1
ATOM 2746 C CA . THR B 1 20 ? 9.297 37.5 22.547 1 97.25 20 THR B CA 1
ATOM 2747 C C . THR B 1 20 ? 10.266 36.812 21.594 1 97.25 20 THR B C 1
ATOM 2749 O O . THR B 1 20 ? 11.203 36.125 22.031 1 97.25 20 THR B O 1
ATOM 2752 N N . ILE B 1 21 ? 9.945 36.906 20.359 1 95.94 21 ILE B N 1
ATOM 2753 C CA . ILE B 1 21 ? 10.844 36.375 19.344 1 95.94 21 ILE B CA 1
ATOM 2754 C C . ILE B 1 21 ? 11.086 37.438 18.266 1 95.94 21 ILE B C 1
ATOM 2756 O O . ILE B 1 21 ? 10.328 38.406 18.172 1 95.94 21 ILE B O 1
ATOM 2760 N N . THR B 1 22 ? 12.195 37.25 17.562 1 93.56 22 THR B N 1
ATOM 2761 C CA . THR B 1 22 ? 12.523 38.125 16.469 1 93.56 22 THR B CA 1
ATOM 2762 C C . THR B 1 22 ? 12.172 37.5 15.125 1 93.56 22 THR B C 1
ATOM 2764 O O . THR B 1 22 ? 12.531 36.344 14.867 1 93.56 22 THR B O 1
ATOM 2767 N N . ARG B 1 23 ? 11.414 38.25 14.312 1 95 23 ARG B N 1
ATOM 2768 C CA . ARG B 1 23 ? 11.133 37.875 12.938 1 95 23 ARG B CA 1
ATOM 2769 C C . ARG B 1 23 ? 12.047 38.594 11.953 1 95 23 ARG B C 1
ATOM 2771 O O . ARG B 1 23 ? 12.312 39.781 12.117 1 95 23 ARG B O 1
ATOM 2778 N N . ARG B 1 24 ? 12.484 37.875 10.992 1 93.69 24 ARG B N 1
ATOM 2779 C CA . ARG B 1 24 ? 13.344 38.5 9.984 1 93.69 24 ARG B CA 1
ATOM 2780 C C . ARG B 1 24 ? 12.594 39.594 9.219 1 93.69 24 ARG B C 1
ATOM 2782 O O . ARG B 1 24 ? 11.359 39.594 9.164 1 93.69 24 ARG B O 1
ATOM 2789 N N . ALA B 1 25 ? 13.375 40.469 8.609 1 94.56 25 ALA B N 1
ATOM 2790 C CA . ALA B 1 25 ? 12.781 41.5 7.75 1 94.56 25 ALA B CA 1
ATOM 2791 C C . ALA B 1 25 ? 12.203 40.875 6.484 1 94.56 25 ALA B C 1
ATOM 2793 O O . ALA B 1 25 ? 12.664 39.844 6.023 1 94.56 25 ALA B O 1
ATOM 2794 N N . VAL B 1 26 ? 11.227 41.562 5.992 1 96.88 26 VAL B N 1
ATOM 2795 C CA . VAL B 1 26 ? 10.57 41.125 4.77 1 96.88 26 VAL B CA 1
ATOM 2796 C C . VAL B 1 26 ? 11.523 41.281 3.588 1 96.88 26 VAL B C 1
ATOM 2798 O O . VAL B 1 26 ? 11.945 42.406 3.264 1 96.88 26 VAL B O 1
ATOM 2801 N N . GLY B 1 27 ? 11.914 40.188 2.984 1 96.44 27 GLY B N 1
ATOM 2802 C CA . GLY B 1 27 ? 12.68 40.219 1.751 1 96.44 27 GLY B CA 1
ATOM 2803 C C . GLY B 1 27 ? 11.82 40.406 0.516 1 96.44 27 GLY B C 1
ATOM 2804 O O . GLY B 1 27 ? 10.602 40.531 0.616 1 96.44 27 GLY B O 1
ATOM 2805 N N . PRO B 1 28 ? 12.375 40.406 -0.672 1 97.56 28 PRO B N 1
ATOM 2806 C CA . PRO B 1 28 ? 11.672 40.719 -1.916 1 97.56 28 PRO B CA 1
ATOM 2807 C C . PRO B 1 28 ? 10.516 39.781 -2.207 1 97.56 28 PRO B C 1
ATOM 2809 O O . PRO B 1 28 ? 9.531 40.188 -2.834 1 97.56 28 PRO B O 1
ATOM 2812 N N . HIS B 1 29 ? 10.57 38.562 -1.701 1 97.56 29 HIS B N 1
ATOM 2813 C CA . HIS B 1 29 ? 9.555 37.594 -2.053 1 97.56 29 HIS B CA 1
ATOM 2814 C C . HIS B 1 29 ? 8.812 37.094 -0.814 1 97.56 29 HIS B C 1
ATOM 2816 O O . HIS B 1 29 ? 8.227 36 -0.83 1 97.56 29 HIS B O 1
ATOM 2822 N N . ASP B 1 30 ? 8.852 37.844 0.232 1 97.81 30 ASP B N 1
ATOM 2823 C CA . ASP B 1 30 ? 8.25 37.438 1.501 1 97.81 30 ASP B CA 1
ATOM 2824 C C . ASP B 1 30 ? 6.906 38.125 1.716 1 97.81 30 ASP B C 1
ATOM 2826 O O . ASP B 1 30 ? 6.656 39.219 1.168 1 97.81 30 ASP B O 1
ATOM 2830 N N . VAL B 1 31 ? 6.152 37.5 2.459 1 98.69 31 VAL B N 1
ATOM 2831 C CA . VAL B 1 31 ? 4.891 38.031 2.967 1 98.69 31 VAL B CA 1
ATOM 2832 C C . VAL B 1 31 ? 4.902 38.031 4.492 1 98.69 31 VAL B C 1
ATOM 2834 O O . VAL B 1 31 ? 5.188 37 5.109 1 98.69 31 VAL B O 1
ATOM 2837 N N . ALA B 1 32 ? 4.691 39.125 5.082 1 98.31 32 ALA B N 1
ATOM 2838 C CA . ALA B 1 32 ? 4.48 39.25 6.523 1 98.31 32 ALA B CA 1
ATOM 2839 C C . ALA B 1 32 ? 2.998 39.406 6.852 1 98.31 32 ALA B C 1
ATOM 2841 O O . ALA B 1 32 ? 2.277 40.125 6.156 1 98.31 32 ALA B O 1
ATOM 2842 N N . PHE B 1 33 ? 2.547 38.719 7.863 1 98.12 33 PHE B N 1
ATOM 2843 C CA . PHE B 1 33 ? 1.153 38.906 8.242 1 98.12 33 PHE B CA 1
ATOM 2844 C C . PHE B 1 33 ? 0.958 38.656 9.734 1 98.12 33 PHE B C 1
ATOM 2846 O O . PHE B 1 33 ? 1.753 37.969 10.367 1 98.12 33 PHE B O 1
ATOM 2853 N N . ASP B 1 34 ? -0.084 39.344 10.266 1 98.5 34 ASP B N 1
ATOM 2854 C CA . ASP B 1 34 ? -0.527 39.125 11.633 1 98.5 34 ASP B CA 1
ATOM 2855 C C . ASP B 1 34 ? -1.235 37.781 11.766 1 98.5 34 ASP B C 1
ATOM 2857 O O . ASP B 1 34 ? -2.131 37.469 10.984 1 98.5 34 ASP B O 1
ATOM 2861 N N . ILE B 1 35 ? -0.751 37.031 12.75 1 98.81 35 ILE B N 1
ATOM 2862 C CA . ILE B 1 35 ? -1.432 35.781 13.039 1 98.81 35 ILE B CA 1
ATOM 2863 C C . ILE B 1 35 ? -2.678 36.062 13.883 1 98.81 35 ILE B C 1
ATOM 2865 O O . ILE B 1 35 ? -2.582 36.594 14.992 1 98.81 35 ILE B O 1
ATOM 2869 N N . HIS B 1 36 ? -3.775 35.719 13.32 1 98.81 36 HIS B N 1
ATOM 2870 C CA . HIS B 1 36 ? -5.023 35.906 14.055 1 98.81 36 HIS B CA 1
ATOM 2871 C C . HIS B 1 36 ? -5.418 34.625 14.805 1 98.81 36 HIS B C 1
ATOM 2873 O O . HIS B 1 36 ? -5.922 34.688 15.93 1 98.81 36 HIS B O 1
ATOM 2879 N N . PHE B 1 37 ? -5.191 33.5 14.156 1 98.88 37 PHE B N 1
ATOM 2880 C CA . PHE B 1 37 ? -5.539 32.219 14.75 1 98.88 37 PHE B CA 1
ATOM 2881 C C . PHE B 1 37 ? -4.445 31.188 14.484 1 98.88 37 PHE B C 1
ATOM 2883 O O . PHE B 1 37 ? -3.828 31.188 13.422 1 98.88 37 PHE B O 1
ATOM 2890 N N . ALA B 1 38 ? -4.203 30.312 15.414 1 98.88 38 ALA B N 1
ATOM 2891 C CA . ALA B 1 38 ? -3.301 29.172 15.297 1 98.88 38 ALA B CA 1
ATOM 2892 C C . ALA B 1 38 ? -3.904 27.922 15.938 1 98.88 38 ALA B C 1
ATOM 2894 O O . ALA B 1 38 ? -4.266 27.938 17.125 1 98.88 38 ALA B O 1
ATOM 2895 N N . GLY B 1 39 ? -4.02 26.859 15.188 1 98.56 39 GLY B N 1
ATOM 2896 C CA . GLY B 1 39 ? -4.551 25.641 15.742 1 98.56 39 GLY B CA 1
ATOM 2897 C C . GLY B 1 39 ? -3.559 24.906 16.641 1 98.56 39 GLY B C 1
ATOM 2898 O O . GLY B 1 39 ? -2.357 25.188 16.594 1 98.56 39 GLY B O 1
ATOM 2899 N N . ILE B 1 40 ? -4.055 24.062 17.484 1 98.31 40 ILE B N 1
ATOM 2900 C CA . ILE B 1 40 ? -3.246 23.141 18.297 1 98.31 40 ILE B CA 1
ATOM 2901 C C . ILE B 1 40 ? -3.354 21.734 17.734 1 98.31 40 ILE B C 1
ATOM 2903 O O . ILE B 1 40 ? -4.457 21.203 17.578 1 98.31 40 ILE B O 1
ATOM 2907 N N . CYS B 1 41 ? -2.271 21.156 17.438 1 95.88 41 CYS B N 1
ATOM 2908 C CA . CYS B 1 41 ? -2.205 19.797 16.922 1 95.88 41 CYS B CA 1
ATOM 2909 C C . CYS B 1 41 ? -1.404 18.906 17.844 1 95.88 41 CYS B C 1
ATOM 2911 O O . CYS B 1 41 ? -0.55 19.375 18.594 1 95.88 41 CYS B O 1
ATOM 2913 N N . HIS B 1 42 ? -1.664 17.625 17.781 1 93.88 42 HIS B N 1
ATOM 2914 C CA . HIS B 1 42 ? -0.899 16.656 18.562 1 93.88 42 HIS B CA 1
ATOM 2915 C C . HIS B 1 42 ? 0.589 16.75 18.25 1 93.88 42 HIS B C 1
ATOM 2917 O O . HIS B 1 42 ? 1.431 16.531 19.125 1 93.88 42 HIS B O 1
ATOM 2923 N N . SER B 1 43 ? 0.926 17.016 17.047 1 93.5 43 SER B N 1
ATOM 2924 C CA . SER B 1 43 ? 2.328 17.125 16.672 1 93.5 43 SER B CA 1
ATOM 2925 C C . SER B 1 43 ? 3.027 18.25 17.438 1 93.5 43 SER B C 1
ATOM 2927 O O . SER B 1 43 ? 4.219 18.156 17.734 1 93.5 43 SER B O 1
ATOM 2929 N N . ASP B 1 44 ? 2.334 19.312 17.766 1 96.94 44 ASP B N 1
ATOM 2930 C CA . ASP B 1 44 ? 2.902 20.375 18.609 1 96.94 44 ASP B CA 1
ATOM 2931 C C . ASP B 1 44 ? 3.307 19.828 19.969 1 96.94 44 ASP B C 1
ATOM 2933 O O . ASP B 1 44 ? 4.402 20.109 20.453 1 96.94 44 ASP B O 1
ATOM 2937 N N . ILE B 1 45 ? 2.416 19.062 20.453 1 95.62 45 ILE B N 1
ATOM 2938 C CA . ILE B 1 45 ? 2.605 18.516 21.797 1 95.62 45 ILE B CA 1
ATOM 2939 C C . ILE B 1 45 ? 3.758 17.516 21.781 1 95.62 45 ILE B C 1
ATOM 2941 O O . ILE B 1 45 ? 4.656 17.578 22.625 1 95.62 45 ILE B O 1
ATOM 2945 N N . HIS B 1 46 ? 3.768 16.656 20.797 1 92.56 46 HIS B N 1
ATOM 2946 C CA . HIS B 1 46 ? 4.84 15.672 20.688 1 92.56 46 HIS B CA 1
ATOM 2947 C C . HIS B 1 46 ? 6.195 16.359 20.531 1 92.56 46 HIS B C 1
ATOM 2949 O O . HIS B 1 46 ? 7.191 15.898 21.094 1 92.56 46 HIS B O 1
ATOM 2955 N N . THR B 1 47 ? 6.223 17.406 19.781 1 94.94 47 THR B N 1
ATOM 2956 C CA . THR B 1 47 ? 7.461 18.141 19.562 1 94.94 47 THR B CA 1
ATOM 2957 C C . THR B 1 47 ? 7.934 18.797 20.859 1 94.94 47 THR B C 1
ATOM 2959 O O . THR B 1 47 ? 9.07 18.578 21.281 1 94.94 47 THR B O 1
ATOM 2962 N N . VAL B 1 48 ? 7.039 19.484 21.484 1 96.56 48 VAL B N 1
ATOM 2963 C CA . VAL B 1 48 ? 7.387 20.25 22.672 1 96.56 48 VAL B CA 1
ATOM 2964 C C . VAL B 1 48 ? 7.832 19.297 23.781 1 96.56 48 VAL B C 1
ATOM 2966 O O . VAL B 1 48 ? 8.727 19.625 24.578 1 96.56 48 VAL B O 1
ATOM 2969 N N . LYS B 1 49 ? 7.273 18.141 23.797 1 95.62 49 LYS B N 1
ATOM 2970 C CA . LYS B 1 49 ? 7.559 17.188 24.859 1 95.62 49 LYS B CA 1
ATOM 2971 C C . LYS B 1 49 ? 8.719 16.266 24.484 1 95.62 49 LYS B C 1
ATOM 2973 O O . LYS B 1 49 ? 9.008 15.297 25.188 1 95.62 49 LYS B O 1
ATOM 2978 N N . ALA B 1 50 ? 9.367 16.469 23.391 1 94.94 50 ALA B N 1
ATOM 2979 C CA . ALA B 1 50 ? 10.562 15.758 22.938 1 94.94 50 ALA B CA 1
ATOM 2980 C C . ALA B 1 50 ? 10.273 14.273 22.719 1 94.94 50 ALA B C 1
ATOM 2982 O O . ALA B 1 50 ? 11.117 13.422 23.031 1 94.94 50 ALA B O 1
ATOM 2983 N N . GLU B 1 51 ? 9.125 14 22.234 1 88.19 51 GLU B N 1
ATOM 2984 C CA . GLU B 1 51 ? 8.727 12.609 22.031 1 88.19 51 GLU B CA 1
ATOM 2985 C C . GLU B 1 51 ? 9.203 12.086 20.672 1 88.19 51 GLU B C 1
ATOM 2987 O O . GLU B 1 51 ? 9.203 10.883 20.438 1 88.19 51 GLU B O 1
ATOM 2992 N N . TRP B 1 52 ? 9.633 12.938 19.812 1 83.06 52 TRP B N 1
ATOM 2993 C CA . TRP B 1 52 ? 10.18 12.555 18.516 1 83.06 52 TRP B CA 1
ATOM 2994 C C . TRP B 1 52 ? 11.656 12.906 18.406 1 83.06 52 TRP B C 1
ATOM 2996 O O . TRP B 1 52 ? 12.188 13.094 17.312 1 83.06 52 TRP B O 1
ATOM 3006 N N . GLY B 1 53 ? 12.32 13.07 19.484 1 86.88 53 GLY B N 1
ATOM 3007 C CA . GLY B 1 53 ? 13.68 13.578 19.578 1 86.88 53 GLY B CA 1
ATOM 3008 C C . GLY B 1 53 ? 13.773 14.922 20.297 1 86.88 53 GLY B C 1
ATOM 3009 O O . GLY B 1 53 ? 12.758 15.57 20.531 1 86.88 53 GLY B O 1
ATOM 3010 N N . VAL B 1 54 ? 14.938 15.344 20.516 1 92.31 54 VAL B N 1
ATOM 3011 C CA . VAL B 1 54 ? 15.117 16.578 21.281 1 92.31 54 VAL B CA 1
ATOM 3012 C C . VAL B 1 54 ? 14.93 17.781 20.344 1 92.31 54 VAL B C 1
ATOM 3014 O O . VAL B 1 54 ? 15.672 17.953 19.375 1 92.31 54 VAL B O 1
ATOM 3017 N N . PRO B 1 55 ? 13.953 18.625 20.672 1 95.88 55 PRO B N 1
ATOM 3018 C CA . PRO B 1 55 ? 13.734 19.828 19.859 1 95.88 55 PRO B CA 1
ATOM 3019 C C . PRO B 1 55 ? 14.836 20.859 20.016 1 95.88 55 PRO B C 1
ATOM 3021 O O . PRO B 1 55 ? 15.648 20.766 20.953 1 95.88 55 PRO B O 1
ATOM 3024 N N . ASN B 1 56 ? 14.883 21.812 19.141 1 94.81 56 ASN B N 1
ATOM 3025 C CA . ASN B 1 56 ? 15.766 22.969 19.25 1 94.81 56 ASN B CA 1
ATOM 3026 C C . ASN B 1 56 ? 15.172 24.047 20.156 1 94.81 56 ASN B C 1
ATOM 3028 O O . ASN B 1 56 ? 14.828 25.125 19.688 1 94.81 56 ASN B O 1
ATOM 3032 N N . TYR B 1 57 ? 15.219 23.797 21.453 1 96.12 57 TYR B N 1
ATOM 3033 C CA . TYR B 1 57 ? 14.664 24.75 22.406 1 96.12 57 TYR B CA 1
ATOM 3034 C C . TYR B 1 57 ? 15.445 26.047 22.391 1 96.12 57 TYR B C 1
ATOM 3036 O O . TYR B 1 57 ? 16.672 26.047 22.219 1 96.12 57 TYR B O 1
ATOM 3044 N N . PRO B 1 58 ? 14.734 27.141 22.734 1 96.75 58 PRO B N 1
ATOM 3045 C CA . PRO B 1 58 ? 13.281 27.281 22.875 1 96.75 58 PRO B CA 1
ATOM 3046 C C . PRO B 1 58 ? 12.547 27.094 21.547 1 96.75 58 PRO B C 1
ATOM 3048 O O . PRO B 1 58 ? 13.07 27.453 20.484 1 96.75 58 PRO B O 1
ATOM 3051 N N . VAL B 1 59 ? 11.359 26.547 21.594 1 97.94 59 VAL B N 1
ATOM 3052 C CA . VAL B 1 59 ? 10.547 26.297 20.406 1 97.94 59 VAL B CA 1
ATOM 3053 C C . VAL B 1 59 ? 9.211 27.031 20.531 1 97.94 59 VAL B C 1
ATOM 3055 O O . VAL B 1 59 ? 8.531 26.922 21.547 1 97.94 59 VAL B O 1
ATOM 3058 N N . VAL B 1 60 ? 8.906 27.812 19.547 1 98.5 60 VAL B N 1
ATOM 3059 C CA . VAL B 1 60 ? 7.559 28.344 19.391 1 98.5 60 VAL B CA 1
ATOM 3060 C C . VAL B 1 60 ? 6.754 27.438 18.469 1 98.5 60 VAL B C 1
ATOM 3062 O O . VAL B 1 60 ? 6.902 27.5 17.25 1 98.5 60 VAL B O 1
ATOM 3065 N N . PRO B 1 61 ? 5.855 26.594 19.047 1 98.44 61 PRO B N 1
ATOM 3066 C CA . PRO B 1 61 ? 5.133 25.641 18.203 1 98.44 61 PRO B CA 1
ATOM 3067 C C . PRO B 1 61 ? 3.992 26.297 17.422 1 98.44 61 PRO B C 1
ATOM 3069 O O . PRO B 1 61 ? 3.803 27.516 17.5 1 98.44 61 PRO B O 1
ATOM 3072 N N . GLY B 1 62 ? 3.295 25.469 16.656 1 98.56 62 GLY B N 1
ATOM 3073 C CA . GLY B 1 62 ? 2.133 25.891 15.891 1 98.56 62 GLY B CA 1
ATOM 3074 C C . GLY B 1 62 ? 2.373 25.891 14.398 1 98.56 62 GLY B C 1
ATOM 3075 O O . GLY B 1 62 ? 3.195 26.656 13.898 1 98.56 62 GLY B O 1
ATOM 3076 N N . HIS B 1 63 ? 1.68 25.031 13.711 1 98.62 63 HIS B N 1
ATOM 3077 C CA . HIS B 1 63 ? 1.872 24.969 12.266 1 98.62 63 HIS B CA 1
ATOM 3078 C C . HIS B 1 63 ? 0.548 25.125 11.531 1 98.62 63 HIS B C 1
ATOM 3080 O O . HIS B 1 63 ? 0.45 24.797 10.344 1 98.62 63 HIS B O 1
ATOM 3086 N N . GLU B 1 64 ? -0.501 25.484 12.219 1 98.81 64 GLU B N 1
ATOM 3087 C CA . GLU B 1 64 ? -1.82 25.812 11.68 1 98.81 64 GLU B CA 1
ATOM 3088 C C . GLU B 1 64 ? -2.129 27.297 11.812 1 98.81 64 GLU B C 1
ATOM 3090 O O . GLU B 1 64 ? -2.795 27.719 12.758 1 98.81 64 GLU B O 1
ATOM 3095 N N . ILE B 1 65 ? -1.723 28.062 10.82 1 98.88 65 ILE B N 1
ATOM 3096 C CA . ILE B 1 65 ? -1.669 29.5 11.016 1 98.88 65 ILE B CA 1
ATOM 3097 C C . ILE B 1 65 ? -2.6 30.203 10.023 1 98.88 65 ILE B C 1
ATOM 3099 O O . ILE B 1 65 ? -2.586 29.891 8.828 1 98.88 65 ILE B O 1
ATOM 3103 N N . ALA B 1 66 ? -3.451 31.094 10.453 1 98.94 66 ALA B N 1
ATOM 3104 C CA . ALA B 1 66 ? -4.316 31.922 9.617 1 98.94 66 ALA B CA 1
ATOM 3105 C C . ALA B 1 66 ? -4.293 33.375 10.07 1 98.94 66 ALA B C 1
ATOM 3107 O O . ALA B 1 66 ? -4.285 33.656 11.266 1 98.94 66 ALA B O 1
ATOM 3108 N N . GLY B 1 67 ? -4.262 34.281 9.109 1 98.81 67 GLY B N 1
ATOM 3109 C CA . GLY B 1 67 ? -4.215 35.688 9.484 1 98.81 67 GLY B CA 1
ATOM 3110 C C . GLY B 1 67 ? -4.371 36.625 8.305 1 98.81 67 GLY B C 1
ATOM 3111 O O . GLY B 1 67 ? -5.035 36.281 7.32 1 98.81 67 GLY B O 1
ATOM 3112 N N . VAL B 1 68 ? -3.844 37.875 8.547 1 98.81 68 VAL B N 1
ATOM 3113 C CA . VAL B 1 68 ? -4.047 38.938 7.566 1 98.81 68 VAL B CA 1
ATOM 3114 C C . VAL B 1 68 ? -2.709 39.594 7.223 1 98.81 68 VAL B C 1
ATOM 3116 O O . VAL B 1 68 ? -1.958 39.969 8.117 1 98.81 68 VAL B O 1
ATOM 3119 N N . VAL B 1 69 ? -2.473 39.75 5.934 1 98.88 69 VAL B N 1
ATOM 3120 C CA . VAL B 1 69 ? -1.204 40.281 5.43 1 98.88 69 VAL B CA 1
ATOM 3121 C C . VAL B 1 69 ? -1.006 41.719 5.902 1 98.88 69 VAL B C 1
ATOM 3123 O O . VAL B 1 69 ? -1.927 42.531 5.828 1 98.88 69 VAL B O 1
ATOM 3126 N N . THR B 1 70 ? 0.192 42.062 6.348 1 98.5 70 THR B N 1
ATOM 3127 C CA . THR B 1 70 ? 0.501 43.406 6.832 1 98.5 70 THR B CA 1
ATOM 3128 C C . THR B 1 70 ? 1.585 44.031 5.977 1 98.5 70 THR B C 1
ATOM 3130 O O . THR B 1 70 ? 1.718 45.281 5.957 1 98.5 70 THR B O 1
ATOM 3133 N N . GLU B 1 71 ? 2.406 43.25 5.344 1 98.56 71 GLU B N 1
ATOM 3134 C CA . GLU B 1 71 ? 3.494 43.75 4.5 1 98.56 71 GLU B CA 1
ATOM 3135 C C . GLU B 1 71 ? 3.863 42.719 3.428 1 98.56 71 GLU B C 1
ATOM 3137 O O . GLU B 1 71 ? 3.781 41.5 3.662 1 98.56 71 GLU B O 1
ATOM 3142 N N . VAL B 1 72 ? 4.25 43.188 2.248 1 98.56 72 VAL B N 1
ATOM 3143 C CA . VAL B 1 72 ? 4.711 42.281 1.192 1 98.56 72 VAL B CA 1
ATOM 3144 C C . VAL B 1 72 ? 6.027 42.781 0.617 1 98.56 72 VAL B C 1
ATOM 3146 O O . VAL B 1 72 ? 6.27 44 0.581 1 98.56 72 VAL B O 1
ATOM 3149 N N . GLY B 1 73 ? 6.836 41.875 0.238 1 98.31 73 GLY B N 1
ATOM 3150 C CA . GLY B 1 73 ? 8.086 42.219 -0.409 1 98.31 73 GLY B CA 1
ATOM 3151 C C . GLY B 1 73 ? 7.898 42.938 -1.739 1 98.31 73 GLY B C 1
ATOM 3152 O O . GLY B 1 73 ? 6.824 42.844 -2.338 1 98.31 73 GLY B O 1
ATOM 3153 N N . SER B 1 74 ? 8.984 43.469 -2.25 1 98.25 74 SER B N 1
ATOM 3154 C CA . SER B 1 74 ? 8.945 44.344 -3.43 1 98.25 74 SER B CA 1
ATOM 3155 C C . SER B 1 74 ? 8.641 43.531 -4.691 1 98.25 74 SER B C 1
ATOM 3157 O O . SER B 1 74 ? 8.164 44.094 -5.684 1 98.25 74 SER B O 1
ATOM 3159 N N . GLU B 1 75 ? 8.875 42.25 -4.633 1 98.31 75 GLU B N 1
ATOM 3160 C CA . GLU B 1 75 ? 8.711 41.438 -5.836 1 98.31 75 GLU B CA 1
ATOM 3161 C C . GLU B 1 75 ? 7.516 40.5 -5.711 1 98.31 75 GLU B C 1
ATOM 3163 O O . GLU B 1 75 ? 7.297 39.656 -6.578 1 98.31 75 GLU B O 1
ATOM 3168 N N . VAL B 1 76 ? 6.836 40.656 -4.609 1 98.31 76 VAL B N 1
ATOM 3169 C CA . VAL B 1 76 ? 5.648 39.812 -4.402 1 98.31 76 VAL B CA 1
ATOM 3170 C C . VAL B 1 76 ? 4.512 40.312 -5.293 1 98.31 76 VAL B C 1
ATOM 3172 O O . VAL B 1 76 ? 4.223 41.531 -5.328 1 98.31 76 VAL B O 1
ATOM 3175 N N . THR B 1 77 ? 3.871 39.375 -6.047 1 95.5 77 THR B N 1
ATOM 3176 C CA . THR B 1 77 ? 2.766 39.75 -6.918 1 95.5 77 THR B CA 1
ATOM 3177 C C . THR B 1 77 ? 1.494 39 -6.539 1 95.5 77 THR B C 1
ATOM 3179 O O . THR B 1 77 ? 0.395 39.375 -6.945 1 95.5 77 THR B O 1
ATOM 3182 N N . LYS B 1 78 ? 1.534 38 -5.734 1 96.12 78 LYS B N 1
ATOM 3183 C CA . LYS B 1 78 ? 0.416 37.094 -5.445 1 96.12 78 LYS B CA 1
ATOM 3184 C C . LYS B 1 78 ? -0.449 37.656 -4.316 1 96.12 78 LYS B C 1
ATOM 3186 O O . LYS B 1 78 ? -1.626 37.281 -4.203 1 96.12 78 LYS B O 1
ATOM 3191 N N . TYR B 1 79 ? 0.149 38.531 -3.496 1 98.56 79 TYR B N 1
ATOM 3192 C CA . TYR B 1 79 ? -0.514 38.969 -2.27 1 98.56 79 TYR B CA 1
ATOM 3193 C C . TYR B 1 79 ? -0.37 40.469 -2.068 1 98.56 79 TYR B C 1
ATOM 3195 O O . TYR B 1 79 ? 0.562 41.062 -2.59 1 98.56 79 TYR B O 1
ATOM 3203 N N . LYS B 1 80 ? -1.312 41 -1.329 1 98.5 80 LYS B N 1
ATOM 3204 C CA . LYS B 1 80 ? -1.26 42.406 -0.915 1 98.5 80 LYS B CA 1
ATOM 3205 C C . LYS B 1 80 ? -1.724 42.562 0.53 1 98.5 80 LYS B C 1
ATOM 3207 O O . LYS B 1 80 ? -2.365 41.656 1.087 1 98.5 80 LYS B O 1
ATOM 3212 N N . VAL B 1 81 ? -1.41 43.688 1.053 1 98.62 81 VAL B N 1
ATOM 3213 C CA . VAL B 1 81 ? -1.803 44 2.42 1 98.62 81 VAL B CA 1
ATOM 3214 C C . VAL B 1 81 ? -3.318 43.906 2.564 1 98.62 81 VAL B C 1
ATOM 3216 O O . VAL B 1 81 ? -4.066 44.375 1.71 1 98.62 81 VAL B O 1
ATOM 3219 N N . GLY B 1 82 ? -3.773 43.188 3.562 1 98.69 82 GLY B N 1
ATOM 3220 C CA . GLY B 1 82 ? -5.195 43 3.807 1 98.69 82 GLY B CA 1
ATOM 3221 C C . GLY B 1 82 ? -5.707 41.656 3.393 1 98.69 82 GLY B C 1
ATOM 3222 O O . GLY B 1 82 ? -6.801 41.25 3.793 1 98.69 82 GLY B O 1
ATOM 3223 N N . ASP B 1 83 ? -4.941 41 2.6 1 98.75 83 ASP B N 1
ATOM 3224 C CA . ASP B 1 83 ? -5.348 39.656 2.158 1 98.75 83 ASP B CA 1
ATOM 3225 C C . ASP B 1 83 ? -5.422 38.688 3.336 1 98.75 83 ASP B C 1
ATOM 3227 O O . ASP B 1 83 ? -4.586 38.75 4.242 1 98.75 83 ASP B O 1
ATOM 3231 N N . ARG B 1 84 ? -6.43 37.75 3.355 1 98.88 84 ARG B N 1
ATOM 3232 C CA . ARG B 1 84 ? -6.539 36.656 4.289 1 98.88 84 ARG B CA 1
ATOM 3233 C C . ARG B 1 84 ? -5.668 35.469 3.846 1 98.88 84 ARG B C 1
ATOM 3235 O O . ARG B 1 84 ? -5.844 34.938 2.748 1 98.88 84 ARG B O 1
ATOM 3242 N N . VAL B 1 85 ? -4.734 35.062 4.672 1 98.94 85 VAL B N 1
ATOM 3243 C CA . VAL B 1 85 ? -3.775 34.062 4.234 1 98.94 85 VAL B CA 1
ATOM 3244 C C . VAL B 1 85 ? -3.504 33.094 5.371 1 98.94 85 VAL B C 1
ATOM 3246 O O . VAL B 1 85 ? -3.932 33.312 6.508 1 98.94 85 VAL B O 1
ATOM 3249 N N . GLY B 1 86 ? -2.9 31.984 5.059 1 98.88 86 GLY B N 1
ATOM 3250 C CA . GLY B 1 86 ? -2.484 30.969 6.02 1 98.88 86 GLY B CA 1
ATOM 3251 C C . GLY B 1 86 ? -1.167 30.312 5.656 1 98.88 86 GLY B C 1
ATOM 3252 O O . GLY B 1 86 ? -0.65 30.5 4.555 1 98.88 86 GLY B O 1
ATOM 3253 N N . VAL B 1 87 ? -0.608 29.688 6.578 1 98.75 87 VAL B N 1
ATOM 3254 C CA . VAL B 1 87 ? 0.585 28.859 6.422 1 98.75 87 VAL B CA 1
ATOM 3255 C C . VAL B 1 87 ? 0.383 27.516 7.129 1 98.75 87 VAL B C 1
ATOM 3257 O O . VAL B 1 87 ? -0.191 27.469 8.219 1 98.75 87 VAL B O 1
ATOM 3260 N N . GLY B 1 88 ? 0.813 26.453 6.453 1 98.31 88 GLY B N 1
ATOM 3261 C CA . GLY B 1 88 ? 0.662 25.109 7.004 1 98.31 88 GLY B CA 1
ATOM 3262 C C . GLY B 1 88 ? 1.928 24.578 7.652 1 98.31 88 GLY B C 1
ATOM 3263 O O . GLY B 1 88 ? 2.582 25.297 8.414 1 98.31 88 GLY B O 1
ATOM 3264 N N . CYS B 1 89 ? 2.32 23.422 7.367 1 98 89 CYS B N 1
ATOM 3265 C CA . CYS B 1 89 ? 3.254 22.625 8.164 1 98 89 CYS B CA 1
ATOM 3266 C C . CYS B 1 89 ? 4.691 22.891 7.734 1 98 89 CYS B C 1
ATOM 3268 O O . CYS B 1 89 ? 5.633 22.453 8.398 1 98 89 CYS B O 1
ATOM 3270 N N . PHE B 1 90 ? 4.895 23.578 6.586 1 98.25 90 PHE B N 1
ATOM 3271 C CA . PHE B 1 90 ? 6.258 23.859 6.156 1 98.25 90 PHE B CA 1
ATOM 3272 C C . PHE B 1 90 ? 6.316 25.203 5.426 1 98.25 90 PHE B C 1
ATOM 3274 O O . PHE B 1 90 ? 5.312 25.672 4.891 1 98.25 90 PHE B O 1
ATOM 3281 N N . VAL B 1 91 ? 7.512 25.812 5.434 1 98.25 91 VAL B N 1
ATOM 3282 C CA . VAL B 1 91 ? 7.637 27.188 4.945 1 98.25 91 VAL B CA 1
ATOM 3283 C C . VAL B 1 91 ? 8.695 27.25 3.844 1 98.25 91 VAL B C 1
ATOM 3285 O O . VAL B 1 91 ? 9.023 28.328 3.354 1 98.25 91 VAL B O 1
ATOM 3288 N N . ASP B 1 92 ? 9.305 26.125 3.539 1 97.75 92 ASP B N 1
ATOM 3289 C CA . ASP B 1 92 ? 10.312 26.078 2.48 1 97.75 92 ASP B CA 1
ATOM 3290 C C . ASP B 1 92 ? 10.633 24.641 2.088 1 97.75 92 ASP B C 1
ATOM 3292 O O . ASP B 1 92 ? 10.188 23.703 2.748 1 97.75 92 ASP B O 1
ATOM 3296 N N . SER B 1 93 ? 11.266 24.438 0.981 1 97.69 93 SER B N 1
ATOM 3297 C CA . SER B 1 93 ? 11.828 23.203 0.45 1 97.69 93 SER B CA 1
ATOM 3298 C C . SER B 1 93 ? 12.961 23.484 -0.522 1 97.69 93 SER B C 1
ATOM 3300 O O . SER B 1 93 ? 13.375 24.641 -0.688 1 97.69 93 SER B O 1
ATOM 3302 N N . CYS B 1 94 ? 13.57 22.516 -1.238 1 97.12 94 CYS B N 1
ATOM 3303 C CA . CYS B 1 94 ? 14.695 22.766 -2.127 1 97.12 94 CYS B CA 1
ATOM 3304 C C . CYS B 1 94 ? 14.242 23.453 -3.406 1 97.12 94 CYS B C 1
ATOM 3306 O O . CYS B 1 94 ? 15.047 24.094 -4.082 1 97.12 94 CYS B O 1
ATOM 3308 N N . ARG B 1 95 ? 13.008 23.234 -3.795 1 96.88 95 ARG B N 1
ATOM 3309 C CA . ARG B 1 95 ? 12.305 23.875 -4.898 1 96.88 95 ARG B CA 1
ATOM 3310 C C . ARG B 1 95 ? 12.828 23.391 -6.246 1 96.88 95 ARG B C 1
ATOM 3312 O O . ARG B 1 95 ? 12.305 23.766 -7.297 1 96.88 95 ARG B O 1
ATOM 3319 N N . GLU B 1 96 ? 13.789 22.484 -6.203 1 97.81 96 GLU B N 1
ATOM 3320 C CA . GLU B 1 96 ? 14.469 22.125 -7.453 1 97.81 96 GLU B CA 1
ATOM 3321 C C . GLU B 1 96 ? 14.305 20.656 -7.773 1 97.81 96 GLU B C 1
ATOM 3323 O O . GLU B 1 96 ? 14.477 20.234 -8.922 1 97.81 96 GLU B O 1
ATOM 3328 N N . CYS B 1 97 ? 14.078 19.875 -6.773 1 97.62 97 CYS B N 1
ATOM 3329 C CA . CYS B 1 97 ? 13.961 18.438 -7.031 1 97.62 97 CYS B CA 1
ATOM 3330 C C . CYS B 1 97 ? 12.68 18.125 -7.797 1 97.62 97 CYS B C 1
ATOM 3332 O O . CYS B 1 97 ? 11.805 18.984 -7.922 1 97.62 97 CYS B O 1
ATOM 3334 N N . ASP B 1 98 ? 12.523 16.906 -8.297 1 97.44 98 ASP B N 1
ATOM 3335 C CA . ASP B 1 98 ? 11.375 16.5 -9.102 1 97.44 98 ASP B CA 1
ATOM 3336 C C . ASP B 1 98 ? 10.078 16.641 -8.312 1 97.44 98 ASP B C 1
ATOM 3338 O O . ASP B 1 98 ? 9.055 17.062 -8.852 1 97.44 98 ASP B O 1
ATOM 3342 N N . ASN B 1 99 ? 10.078 16.266 -7.078 1 98.31 99 ASN B N 1
ATOM 3343 C CA . ASN B 1 99 ? 8.883 16.344 -6.246 1 98.31 99 ASN B CA 1
ATOM 3344 C C . ASN B 1 99 ? 8.43 17.797 -6.047 1 98.31 99 ASN B C 1
ATOM 3346 O O . ASN B 1 99 ? 7.246 18.109 -6.156 1 98.31 99 ASN B O 1
ATOM 3350 N N . CYS B 1 100 ? 9.344 18.672 -5.754 1 98.31 100 CYS B N 1
ATOM 3351 C CA . CYS B 1 100 ? 9.016 20.078 -5.582 1 98.31 100 CYS B CA 1
ATOM 3352 C C . CYS B 1 100 ? 8.445 20.672 -6.867 1 98.31 100 CYS B C 1
ATOM 3354 O O . CYS B 1 100 ? 7.449 21.391 -6.836 1 98.31 100 CYS B O 1
ATOM 3356 N N . LYS B 1 101 ? 9.109 20.359 -7.957 1 98.31 101 LYS B N 1
ATOM 3357 C CA . LYS B 1 101 ? 8.641 20.875 -9.242 1 98.31 101 LYS B CA 1
ATOM 3358 C C . LYS B 1 101 ? 7.238 20.375 -9.562 1 98.31 101 LYS B C 1
ATOM 3360 O O . LYS B 1 101 ? 6.477 21.047 -10.258 1 98.31 101 LYS B O 1
ATOM 3365 N N . ALA B 1 102 ? 6.875 19.219 -8.992 1 98.12 102 ALA B N 1
ATOM 3366 C CA . ALA B 1 102 ? 5.562 18.625 -9.242 1 98.12 102 ALA B CA 1
ATOM 3367 C C . ALA B 1 102 ? 4.535 19.125 -8.227 1 98.12 102 ALA B C 1
ATOM 3369 O O . ALA B 1 102 ? 3.391 18.672 -8.219 1 98.12 102 ALA B O 1
ATOM 3370 N N . GLY B 1 103 ? 4.855 20.031 -7.379 1 98.31 103 GLY B N 1
ATOM 3371 C CA . GLY B 1 103 ? 3.941 20.547 -6.383 1 98.31 103 GLY B CA 1
ATOM 3372 C C . GLY B 1 103 ? 3.811 19.656 -5.16 1 98.31 103 GLY B C 1
ATOM 3373 O O . GLY B 1 103 ? 2.826 19.75 -4.422 1 98.31 103 GLY B O 1
ATOM 3374 N N . LEU B 1 104 ? 4.734 18.719 -5.008 1 98.5 104 LEU B N 1
ATOM 3375 C CA . LEU B 1 104 ? 4.75 17.781 -3.883 1 98.5 104 LEU B CA 1
ATOM 3376 C C . LEU B 1 104 ? 5.906 18.094 -2.939 1 98.5 104 LEU B C 1
ATOM 3378 O O . LEU B 1 104 ? 6.703 17.203 -2.615 1 98.5 104 LEU B O 1
ATOM 3382 N N . GLU B 1 105 ? 5.926 19.312 -2.434 1 98.56 105 GLU B N 1
ATOM 3383 C CA . GLU B 1 105 ? 7.047 19.844 -1.657 1 98.56 105 GLU B CA 1
ATOM 3384 C C . GLU B 1 105 ? 7.191 19.109 -0.33 1 98.56 105 GLU B C 1
ATOM 3386 O O . GLU B 1 105 ? 8.289 19.031 0.229 1 98.56 105 GLU B O 1
ATOM 3391 N N . GLN B 1 106 ? 6.012 18.547 0.158 1 97.94 106 GLN B N 1
ATOM 3392 C CA . GLN B 1 106 ? 6.074 17.812 1.412 1 97.94 106 GLN B CA 1
ATOM 3393 C C . GLN B 1 106 ? 6.938 16.562 1.268 1 97.94 106 GLN B C 1
ATOM 3395 O O . GLN B 1 106 ? 7.375 15.977 2.266 1 97.94 106 GLN B O 1
ATOM 3400 N N . TYR B 1 107 ? 7.156 16.109 0.044 1 98.38 107 TYR B N 1
ATOM 3401 C CA . TYR B 1 107 ? 7.98 14.945 -0.25 1 98.38 107 TYR B CA 1
ATOM 3402 C C . TYR B 1 107 ? 9.305 15.359 -0.885 1 98.38 107 TYR B C 1
ATOM 3404 O O . TYR B 1 107 ? 9.898 14.594 -1.646 1 98.38 107 TYR B O 1
ATOM 3412 N N . CYS B 1 108 ? 9.82 16.562 -0.639 1 98 108 CYS B N 1
ATOM 3413 C CA . CYS B 1 108 ? 11.07 17.078 -1.19 1 98 108 CYS B CA 1
ATOM 3414 C C . CYS B 1 108 ? 12.219 16.109 -0.954 1 98 108 CYS B C 1
ATOM 3416 O O . CYS B 1 108 ? 12.414 15.633 0.166 1 98 108 CYS B O 1
ATOM 3418 N N . THR B 1 109 ? 13.008 15.781 -1.975 1 97 109 THR B N 1
ATOM 3419 C CA . THR B 1 109 ? 14.125 14.852 -1.873 1 97 109 THR B CA 1
ATOM 3420 C C . THR B 1 109 ? 15.453 15.594 -1.84 1 97 109 THR B C 1
ATOM 3422 O O . THR B 1 109 ? 16.516 14.969 -1.766 1 97 109 THR B O 1
ATOM 3425 N N . GLY B 1 110 ? 15.453 16.828 -1.927 1 96.06 110 GLY B N 1
ATOM 3426 C CA . GLY B 1 110 ? 16.656 17.641 -1.792 1 96.06 110 GLY B CA 1
ATOM 3427 C C . GLY B 1 110 ? 17 17.969 -0.351 1 96.06 110 GLY B C 1
ATOM 3428 O O . GLY B 1 110 ? 17.531 17.109 0.374 1 96.06 110 GLY B O 1
ATOM 3429 N N . THR B 1 111 ? 16.609 19.078 0.093 1 94.31 111 THR B N 1
ATOM 3430 C CA . THR B 1 111 ? 16.891 19.516 1.459 1 94.31 111 THR B CA 1
ATOM 3431 C C . THR B 1 111 ? 15.82 19.016 2.416 1 94.31 111 THR B C 1
ATOM 3433 O O . THR B 1 111 ? 15.961 19.125 3.635 1 94.31 111 THR B O 1
ATOM 3436 N N . GLY B 1 112 ? 14.742 18.438 1.825 1 95.31 112 GLY B N 1
ATOM 3437 C CA . GLY B 1 112 ? 13.555 18.188 2.629 1 95.31 112 GLY B CA 1
ATOM 3438 C C . GLY B 1 112 ? 12.695 19.422 2.838 1 95.31 112 GLY B C 1
ATOM 3439 O O . GLY B 1 112 ? 13.109 20.531 2.516 1 95.31 112 GLY B O 1
ATOM 3440 N N . MET B 1 113 ? 11.523 19.203 3.32 1 96.06 113 MET B N 1
ATOM 3441 C CA . MET B 1 113 ? 10.711 20.359 3.666 1 96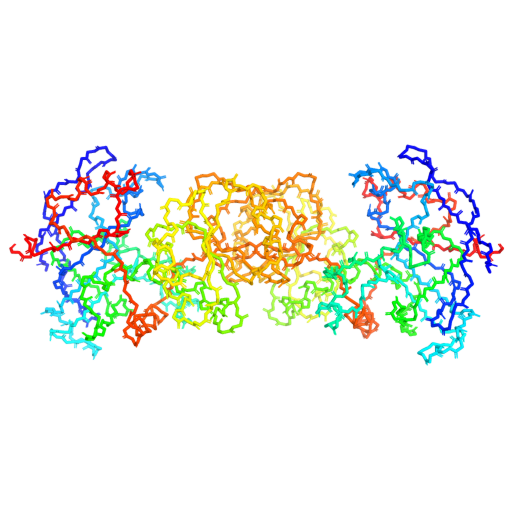.06 113 MET B CA 1
ATOM 3442 C C . MET B 1 113 ? 11.242 21.047 4.918 1 96.06 113 MET B C 1
ATOM 3444 O O . MET B 1 113 ? 11.781 20.391 5.812 1 96.06 113 MET B O 1
ATOM 3448 N N . VAL B 1 114 ? 11.125 22.312 4.957 1 97.56 114 VAL B N 1
ATOM 3449 C CA . VAL B 1 114 ? 11.484 23.109 6.133 1 97.56 114 VAL B CA 1
ATOM 3450 C C . VAL B 1 114 ? 10.234 23.375 6.969 1 97.56 114 VAL B C 1
ATOM 3452 O O . VAL B 1 114 ? 9.336 24.109 6.535 1 97.56 114 VAL B O 1
ATOM 3455 N N . GLY B 1 115 ? 10.164 22.859 8.141 1 97.81 115 GLY B N 1
ATOM 3456 C CA . GLY B 1 115 ? 8.992 22.969 8.992 1 97.81 115 GLY B CA 1
ATOM 3457 C C . GLY B 1 115 ? 8.695 24.391 9.406 1 97.81 115 GLY B C 1
ATOM 3458 O O . GLY B 1 115 ? 9.602 25.234 9.492 1 97.81 115 GLY B O 1
ATOM 3459 N N . THR B 1 116 ? 7.449 24.594 9.68 1 98.31 116 THR B N 1
ATOM 3460 C CA . THR B 1 116 ? 6.977 25.906 10.102 1 98.31 116 THR B CA 1
ATOM 3461 C C . THR B 1 116 ? 7.598 26.297 11.438 1 98.31 116 THR B C 1
ATOM 3463 O O . THR B 1 116 ? 7.75 27.484 11.727 1 98.31 116 THR B O 1
ATOM 3466 N N . TYR B 1 117 ? 7.949 25.328 12.203 1 97.88 117 TYR B N 1
ATOM 3467 C CA . TYR B 1 117 ? 8.648 25.547 13.461 1 97.88 117 TYR B CA 1
ATOM 3468 C C . TYR B 1 117 ? 9.641 24.422 13.734 1 97.88 117 TYR B C 1
ATOM 3470 O O . TYR B 1 117 ? 9.609 23.375 13.086 1 97.88 117 TYR B O 1
ATOM 3478 N N . ASN B 1 118 ? 10.602 24.656 14.648 1 97.31 118 ASN B N 1
ATOM 3479 C CA . ASN B 1 118 ? 11.594 23.688 15.094 1 97.31 118 ASN B CA 1
ATOM 3480 C C . ASN B 1 118 ? 12.508 23.25 13.953 1 97.31 118 ASN B C 1
ATOM 3482 O O . ASN B 1 118 ? 12.938 22.094 13.906 1 97.31 118 ASN B O 1
ATOM 3486 N N . ALA B 1 119 ? 12.641 24.094 12.945 1 96.81 119 ALA B N 1
ATOM 3487 C CA . ALA B 1 119 ? 13.531 23.875 11.812 1 96.81 119 ALA B CA 1
ATOM 3488 C C . ALA B 1 119 ? 14.492 25.062 11.641 1 96.81 119 ALA B C 1
ATOM 3490 O O . ALA B 1 119 ? 14.562 25.938 12.508 1 96.81 119 ALA B O 1
ATOM 3491 N N . ILE B 1 120 ? 15.367 24.969 10.656 1 95.12 120 ILE B N 1
ATOM 3492 C CA . ILE B 1 120 ? 16.266 26.062 10.312 1 95.12 120 ILE B CA 1
ATOM 3493 C C . ILE B 1 120 ? 15.859 26.672 8.977 1 95.12 120 ILE B C 1
ATOM 3495 O O . ILE B 1 120 ? 15.789 25.969 7.965 1 95.12 120 ILE B O 1
ATOM 3499 N N . ASP B 1 121 ? 15.609 27.875 8.953 1 92.06 121 ASP B N 1
ATOM 3500 C CA . ASP B 1 121 ? 15.148 28.594 7.766 1 92.06 121 ASP B CA 1
ATOM 3501 C C . ASP B 1 121 ? 16.312 28.844 6.801 1 92.06 121 ASP B C 1
ATOM 3503 O O . ASP B 1 121 ? 17.453 28.531 7.105 1 92.06 121 ASP B O 1
ATOM 3507 N N . ARG B 1 122 ? 16.031 29.297 5.637 1 85.44 122 ARG B N 1
ATOM 3508 C CA . ARG B 1 122 ? 17 29.531 4.578 1 85.44 122 ARG B CA 1
ATOM 3509 C C . ARG B 1 122 ? 18.062 30.516 5.031 1 85.44 122 ARG B C 1
ATOM 3511 O O . ARG B 1 122 ? 19.188 30.5 4.527 1 85.44 122 ARG B O 1
ATOM 3518 N N . ASP B 1 123 ? 17.75 31.391 5.941 1 86.31 123 ASP B N 1
ATOM 3519 C CA . ASP B 1 123 ? 18.688 32.406 6.406 1 86.31 123 ASP B CA 1
ATOM 3520 C C . ASP B 1 123 ? 19.5 31.891 7.602 1 86.31 123 ASP B C 1
ATOM 3522 O O . ASP B 1 123 ? 20.266 32.656 8.203 1 86.31 123 ASP B O 1
ATOM 3526 N N . GLY B 1 124 ? 19.266 30.641 8.055 1 90.06 124 GLY B N 1
ATOM 3527 C CA . GLY B 1 124 ? 20.047 30.016 9.109 1 90.06 124 GLY B CA 1
ATOM 3528 C C . GLY B 1 124 ? 19.438 30.172 10.492 1 90.06 124 GLY B C 1
ATOM 3529 O O . GLY B 1 124 ? 19.938 29.625 11.469 1 90.06 124 GLY B O 1
ATOM 3530 N N . THR B 1 125 ? 18.391 30.938 10.531 1 91.44 125 THR B N 1
ATOM 3531 C CA . THR B 1 125 ? 17.734 31.141 11.828 1 91.44 125 THR B CA 1
ATOM 3532 C C . THR B 1 125 ? 16.672 30.078 12.07 1 91.44 125 THR B C 1
ATOM 3534 O O . THR B 1 125 ? 16.172 29.469 11.125 1 91.44 125 THR B O 1
ATOM 3537 N N . PRO B 1 126 ? 16.312 29.906 13.32 1 94.94 126 PRO B N 1
ATOM 3538 C CA . PRO B 1 126 ? 15.242 28.953 13.617 1 94.94 126 PRO B CA 1
ATOM 3539 C C . PRO B 1 126 ? 13.883 29.422 13.109 1 94.94 126 PRO B C 1
ATOM 3541 O O . PRO B 1 126 ? 13.594 30.625 13.133 1 94.94 126 PRO B O 1
ATOM 3544 N N . THR B 1 127 ? 13.156 28.469 12.617 1 97.31 127 THR B N 1
ATOM 3545 C CA . THR B 1 127 ? 11.758 28.781 12.328 1 97.31 127 THR B CA 1
ATOM 3546 C C . THR B 1 127 ? 10.93 28.812 13.609 1 97.31 127 THR B C 1
ATOM 3548 O O . THR B 1 127 ? 11.141 27.984 14.508 1 97.31 127 THR B O 1
ATOM 3551 N N . HIS B 1 128 ? 10.016 29.75 13.703 1 97.69 128 HIS B N 1
ATOM 3552 C CA . HIS B 1 128 ? 9.102 29.906 14.836 1 97.69 128 HIS B CA 1
ATOM 3553 C C . HIS B 1 128 ? 7.652 29.844 14.383 1 97.69 128 HIS B C 1
ATOM 3555 O O . HIS B 1 128 ? 7.27 30.484 13.406 1 97.69 128 HIS B O 1
ATOM 3561 N N . GLY B 1 129 ? 6.82 29.125 15.141 1 98.38 129 GLY B N 1
ATOM 3562 C CA . GLY B 1 129 ? 5.484 28.766 14.68 1 98.38 129 GLY B CA 1
ATOM 3563 C C . GLY B 1 129 ? 4.438 29.812 15.016 1 98.38 129 GLY B C 1
ATOM 3564 O O . GLY B 1 129 ? 4.766 30.984 15.195 1 98.38 129 GLY B O 1
ATOM 3565 N N . GLY B 1 130 ? 3.215 29.359 14.977 1 98.56 130 GLY B N 1
ATOM 3566 C CA . GLY B 1 130 ? 2.061 30.234 14.992 1 98.56 130 GLY B CA 1
ATOM 3567 C C . GLY B 1 130 ? 1.624 30.641 16.391 1 98.56 130 GLY B C 1
ATOM 3568 O O . GLY B 1 130 ? 0.739 31.469 16.547 1 98.56 130 GLY B O 1
ATOM 3569 N N . TYR B 1 131 ? 2.23 29.969 17.422 1 98.81 131 TYR B N 1
ATOM 3570 C CA . TYR B 1 131 ? 1.938 30.453 18.766 1 98.81 131 TYR B CA 1
ATOM 3571 C C . TYR B 1 131 ? 2.582 31.812 19 1 98.81 131 TYR B C 1
ATOM 3573 O O . TYR B 1 131 ? 3.295 32 19.984 1 98.81 131 TYR B O 1
ATOM 3581 N N . SER B 1 132 ? 2.324 32.75 18.109 1 98.56 132 SER B N 1
ATOM 3582 C CA . SER B 1 132 ? 2.947 34.094 18.094 1 98.56 132 SER B CA 1
ATOM 3583 C C . SER B 1 132 ? 2.062 35.094 17.391 1 98.56 132 SER B C 1
ATOM 3585 O O . SER B 1 132 ? 0.995 34.75 16.875 1 98.56 132 SER B O 1
ATOM 3587 N N . GLY B 1 133 ? 2.508 36.344 17.375 1 98.31 133 GLY B N 1
ATOM 3588 C CA . GLY B 1 133 ? 1.65 37.406 16.906 1 98.31 133 GLY B CA 1
ATOM 3589 C C . GLY B 1 133 ? 1.772 37.656 15.422 1 98.31 133 GLY B C 1
ATOM 3590 O O . GLY B 1 133 ? 0.888 38.281 14.812 1 98.31 133 GLY B O 1
ATOM 3591 N N . ALA B 1 134 ? 2.883 37.25 14.844 1 98.19 134 ALA B N 1
ATOM 3592 C CA . ALA B 1 134 ? 3.117 37.5 13.422 1 98.19 134 ALA B CA 1
ATOM 3593 C C . ALA B 1 134 ? 4.109 36.5 12.844 1 98.19 134 ALA B C 1
ATOM 3595 O O . ALA B 1 134 ? 4.758 35.75 13.594 1 98.19 134 ALA B O 1
ATOM 3596 N N . ILE B 1 135 ? 4.207 36.562 11.539 1 98.06 135 ILE B N 1
ATOM 3597 C CA . ILE B 1 135 ? 5.133 35.625 10.875 1 98.06 135 ILE B CA 1
ATOM 3598 C C . ILE B 1 135 ? 5.547 36.219 9.523 1 98.06 135 ILE B C 1
ATOM 3600 O O . ILE B 1 135 ? 4.852 37.094 8.969 1 98.06 135 ILE B O 1
ATOM 3604 N N . VAL B 1 136 ? 6.711 35.844 9.078 1 97.81 136 VAL B N 1
ATOM 3605 C CA . VAL B 1 136 ? 7.223 36.188 7.754 1 97.81 136 VAL B CA 1
ATOM 3606 C C . VAL B 1 136 ? 7.559 34.938 6.984 1 97.81 136 VAL B C 1
ATOM 3608 O O . VAL B 1 136 ? 8.312 34.094 7.469 1 97.81 136 VAL B O 1
ATOM 3611 N N . VAL B 1 137 ? 6.977 34.719 5.844 1 97.62 137 VAL B N 1
ATOM 3612 C CA . VAL B 1 137 ? 7.145 33.5 5.066 1 97.62 137 VAL B CA 1
ATOM 3613 C C . VAL B 1 137 ? 7.297 33.844 3.588 1 97.62 137 VAL B C 1
ATOM 3615 O O . VAL B 1 137 ? 6.742 34.844 3.111 1 97.62 137 VAL B O 1
ATOM 3618 N N . ASP B 1 138 ? 8.102 33.031 2.863 1 97.31 138 ASP B N 1
ATOM 3619 C CA . ASP B 1 138 ? 8.188 33.188 1.413 1 97.31 138 ASP B CA 1
ATOM 3620 C C . ASP B 1 138 ? 6.812 33 0.766 1 97.31 138 ASP B C 1
ATOM 3622 O O . ASP B 1 138 ? 6.047 32.125 1.139 1 97.31 138 ASP B O 1
ATOM 3626 N N . GLU B 1 139 ? 6.48 33.812 -0.256 1 97.88 139 GLU B N 1
ATOM 3627 C CA . GLU B 1 139 ? 5.152 33.875 -0.862 1 97.88 139 GLU B CA 1
ATOM 3628 C C . GLU B 1 139 ? 4.746 32.531 -1.445 1 97.88 139 GLU B C 1
ATOM 3630 O O . GLU B 1 139 ? 3.559 32.219 -1.59 1 97.88 139 GLU B O 1
ATOM 3635 N N . ASN B 1 140 ? 5.684 31.656 -1.81 1 97.38 140 ASN B N 1
ATOM 3636 C CA . ASN B 1 140 ? 5.395 30.375 -2.438 1 97.38 140 ASN B CA 1
ATOM 3637 C C . ASN B 1 140 ? 4.852 29.359 -1.429 1 97.38 140 ASN B C 1
ATOM 3639 O O . ASN B 1 140 ? 4.367 28.297 -1.811 1 97.38 140 ASN B O 1
ATOM 3643 N N . TYR B 1 141 ? 4.875 29.688 -0.159 1 98.31 141 TYR B N 1
ATOM 3644 C CA . TYR B 1 141 ? 4.426 28.766 0.877 1 98.31 141 TYR B CA 1
ATOM 3645 C C . TYR B 1 141 ? 3.271 29.359 1.674 1 98.31 141 TYR B C 1
ATOM 3647 O O . TYR B 1 141 ? 2.908 28.844 2.732 1 98.31 141 TYR B O 1
ATOM 3655 N N . VAL B 1 142 ? 2.777 30.469 1.216 1 98.75 142 VAL B N 1
ATOM 3656 C CA . VAL B 1 142 ? 1.588 31.125 1.764 1 98.75 142 VAL B CA 1
ATOM 3657 C C . VAL B 1 142 ? 0.349 30.641 1.007 1 98.75 142 VAL B C 1
ATOM 3659 O O . VAL B 1 142 ? 0.401 30.422 -0.206 1 98.75 142 VAL B O 1
ATOM 3662 N N . LEU B 1 143 ? -0.716 30.438 1.718 1 98.88 143 LEU B N 1
ATOM 3663 C CA . LEU B 1 143 ? -1.983 30.016 1.137 1 98.88 143 LEU B CA 1
ATOM 3664 C C . LEU B 1 143 ? -3.033 31.109 1.246 1 98.88 143 LEU B C 1
ATOM 3666 O O . LEU B 1 143 ? -3.119 31.797 2.271 1 98.88 143 LEU B O 1
ATOM 3670 N N . ARG B 1 144 ? -3.779 31.203 0.199 1 98.81 144 ARG B N 1
ATOM 3671 C CA . ARG B 1 144 ? -4.926 32.094 0.25 1 98.81 144 ARG B CA 1
ATOM 3672 C C . ARG B 1 144 ? -6.094 31.469 0.994 1 98.81 144 ARG B C 1
ATOM 3674 O O . ARG B 1 144 ? -6.43 30.297 0.751 1 98.81 144 ARG B O 1
ATOM 3681 N N . ILE B 1 145 ? -6.723 32.188 1.865 1 98.81 145 ILE B N 1
ATOM 3682 C CA . ILE B 1 145 ? -7.922 31.703 2.539 1 98.81 145 ILE B CA 1
ATOM 3683 C C . ILE B 1 145 ? -9.156 32.344 1.924 1 98.81 145 ILE B C 1
ATOM 3685 O O . ILE B 1 145 ? -9.328 33.562 2.008 1 98.81 145 ILE B O 1
ATOM 3689 N N . PRO B 1 146 ? -9.984 31.594 1.362 1 98.56 146 PRO B N 1
ATOM 3690 C CA . PRO B 1 146 ? -11.195 32.156 0.754 1 98.56 146 PRO B CA 1
ATOM 3691 C C . PRO B 1 146 ? -12.039 32.938 1.746 1 98.56 146 PRO B C 1
ATOM 3693 O O . PRO B 1 146 ? -12.102 32.594 2.93 1 98.56 146 PRO B O 1
ATOM 3696 N N . ASP B 1 147 ? -12.82 33.875 1.237 1 97.38 147 ASP B N 1
ATOM 3697 C CA . ASP B 1 147 ? -13.602 34.781 2.066 1 97.38 147 ASP B CA 1
ATOM 3698 C C . ASP B 1 147 ? -14.68 34.031 2.85 1 97.38 147 ASP B C 1
ATOM 3700 O O . ASP B 1 147 ? -15.023 34.438 3.969 1 97.38 147 ASP B O 1
ATOM 3704 N N . SER B 1 148 ? -15.156 32.969 2.291 1 97.62 148 SER B N 1
ATOM 3705 C CA . SER B 1 148 ? -16.281 32.281 2.904 1 97.62 148 SER B CA 1
ATOM 3706 C C . SER B 1 148 ? -15.797 31.359 4.035 1 97.62 148 SER B C 1
ATOM 3708 O O . SER B 1 148 ? -16.609 30.828 4.789 1 97.62 148 SER B O 1
ATOM 3710 N N . LEU B 1 149 ? -14.555 31.203 4.199 1 98.06 149 LEU B N 1
ATOM 3711 C CA . LEU B 1 149 ? -13.977 30.391 5.262 1 98.06 149 LEU B CA 1
ATOM 3712 C C . LEU B 1 149 ? -13.453 31.281 6.395 1 98.06 149 LEU B C 1
ATOM 3714 O O . LEU B 1 149 ? -12.469 32 6.223 1 98.06 149 LEU B O 1
ATOM 3718 N N . PRO B 1 150 ? -14.156 31.203 7.551 1 98.5 150 PRO B N 1
ATOM 3719 C CA . PRO B 1 150 ? -13.625 31.984 8.672 1 98.5 150 PRO B CA 1
ATOM 3720 C C . PRO B 1 150 ? -12.195 31.609 9.039 1 98.5 150 PRO B C 1
ATOM 3722 O O . PRO B 1 150 ? -11.828 30.438 8.984 1 98.5 150 PRO B O 1
ATOM 3725 N N . LEU B 1 151 ? -11.406 32.594 9.445 1 98.75 151 LEU B N 1
ATOM 3726 C CA . LEU B 1 151 ? -9.984 32.375 9.719 1 98.75 151 LEU B CA 1
ATOM 3727 C C . LEU B 1 151 ? -9.797 31.328 10.828 1 98.75 151 LEU B C 1
ATOM 3729 O O . LEU B 1 151 ? -8.875 30.516 10.773 1 98.75 151 LEU B O 1
ATOM 3733 N N . ASP B 1 152 ? -10.664 31.406 11.867 1 98.69 152 ASP B N 1
ATOM 3734 C CA . ASP B 1 152 ? -10.539 30.453 12.969 1 98.69 152 ASP B CA 1
ATOM 3735 C C . ASP B 1 152 ? -10.797 29.016 12.492 1 98.69 152 ASP B C 1
ATOM 3737 O O . ASP B 1 152 ? -10.102 28.094 12.906 1 98.69 152 ASP B O 1
ATOM 3741 N N . ALA B 1 153 ? -11.688 28.812 11.562 1 98.56 153 ALA B N 1
ATOM 3742 C CA . ALA B 1 153 ? -11.984 27.5 11 1 98.56 153 ALA B CA 1
ATOM 3743 C C . ALA B 1 153 ? -10.914 27.078 10 1 98.56 153 ALA B C 1
ATOM 3745 O O . ALA B 1 153 ? -10.625 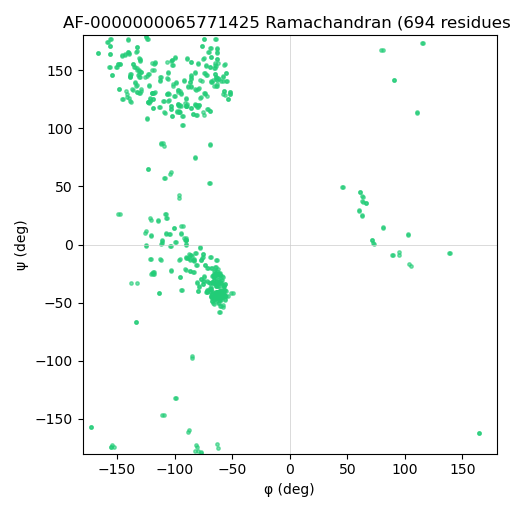25.891 9.859 1 98.56 153 ALA B O 1
ATOM 3746 N N . ALA B 1 154 ? -10.289 28.016 9.336 1 98.81 154 ALA B N 1
ATOM 3747 C CA . ALA B 1 154 ? -9.289 27.734 8.312 1 98.81 154 ALA B CA 1
ATOM 3748 C C . ALA B 1 154 ? -7.996 27.203 8.93 1 98.81 154 ALA B C 1
ATOM 3750 O O . ALA B 1 154 ? -7.309 26.375 8.336 1 98.81 154 ALA B O 1
ATOM 3751 N N . ALA B 1 155 ? -7.699 27.641 10.102 1 98.81 155 ALA B N 1
ATOM 3752 C CA . ALA B 1 155 ? -6.414 27.344 10.727 1 98.81 155 ALA B CA 1
ATOM 3753 C C . ALA B 1 155 ? -6.203 25.828 10.852 1 98.81 155 ALA B C 1
ATOM 3755 O O . ALA B 1 155 ? -5.234 25.297 10.32 1 98.81 155 ALA B O 1
ATOM 3756 N N . PRO B 1 156 ? -7.195 25.094 11.453 1 98.62 156 PRO B N 1
ATOM 3757 C CA . PRO B 1 156 ? -6.984 23.656 11.586 1 98.62 156 PRO B CA 1
ATOM 3758 C C . PRO B 1 156 ? -6.938 22.938 10.242 1 98.62 156 PRO B C 1
ATOM 3760 O O . PRO B 1 156 ? -6.371 21.844 10.141 1 98.62 156 PRO B O 1
ATOM 3763 N N . LEU B 1 157 ? -7.52 23.5 9.195 1 98.88 157 LEU B N 1
ATOM 3764 C CA . LEU B 1 157 ? -7.539 22.875 7.883 1 98.88 157 LEU B CA 1
ATOM 3765 C C . LEU B 1 157 ? -6.141 22.828 7.277 1 98.88 157 LEU B C 1
ATOM 3767 O O . LEU B 1 157 ? -5.855 21.984 6.426 1 98.88 157 LEU B O 1
ATOM 3771 N N . LEU B 1 158 ? -5.25 23.672 7.762 1 98.81 158 LEU B N 1
ATOM 3772 C CA . LEU B 1 158 ? -3.904 23.781 7.215 1 98.81 158 LEU B CA 1
ATOM 3773 C C . LEU B 1 158 ? -3.023 22.641 7.695 1 98.81 158 LEU B C 1
ATOM 3775 O O . LEU B 1 158 ? -1.884 22.484 7.242 1 98.81 158 LEU B O 1
ATOM 3779 N N . CYS B 1 159 ? -3.5 21.781 8.508 1 98.31 159 CYS B N 1
ATOM 3780 C CA . CYS B 1 159 ? -2.898 20.5 8.844 1 98.31 159 CYS B CA 1
ATOM 3781 C C . CYS B 1 159 ? -3.934 19.391 8.797 1 98.31 159 CYS B C 1
ATOM 3783 O O . CYS B 1 159 ? -3.953 18.594 7.855 1 98.31 159 CYS B O 1
ATOM 3785 N N . ALA B 1 160 ? -4.926 19.422 9.719 1 98 160 ALA B N 1
ATOM 3786 C CA . ALA B 1 160 ? -5.93 18.375 9.789 1 98 160 ALA B CA 1
ATOM 3787 C C . ALA B 1 160 ? -6.676 18.219 8.469 1 98 160 ALA B C 1
ATOM 3789 O O . ALA B 1 160 ? -6.938 17.109 8.008 1 98 160 ALA B O 1
ATOM 3790 N N . GLY B 1 161 ? -7.039 19.344 7.879 1 98.69 161 GLY B N 1
ATOM 3791 C CA . GLY B 1 161 ? -7.73 19.312 6.598 1 98.69 161 GLY B CA 1
ATOM 3792 C C . GLY B 1 161 ? -6.914 18.656 5.496 1 98.69 161 GLY B C 1
ATOM 3793 O O . GLY B 1 161 ? -7.312 17.641 4.945 1 98.69 161 GLY B O 1
ATOM 3794 N N . ILE B 1 162 ? -5.699 19.234 5.242 1 98.88 162 ILE B N 1
ATOM 3795 C CA . ILE B 1 162 ? -4.891 18.766 4.125 1 98.88 162 ILE B CA 1
ATOM 3796 C C . ILE B 1 162 ? -4.398 17.344 4.406 1 98.88 162 ILE B C 1
ATOM 3798 O O . ILE B 1 162 ? -4.289 16.531 3.488 1 98.88 162 ILE B O 1
ATOM 3802 N N . THR B 1 163 ? -4.148 16.984 5.668 1 98.5 163 THR B N 1
ATOM 3803 C CA . THR B 1 163 ? -3.689 15.656 6.051 1 98.5 163 THR B CA 1
ATOM 3804 C C . THR B 1 163 ? -4.723 14.594 5.672 1 98.5 163 THR B C 1
ATOM 3806 O O . THR B 1 163 ? -4.363 13.492 5.262 1 98.5 163 THR B O 1
ATOM 3809 N N . THR B 1 164 ? -6.008 14.922 5.781 1 98.81 164 THR B N 1
ATOM 3810 C CA . THR B 1 164 ? -7.055 13.945 5.492 1 98.81 164 THR B CA 1
ATOM 3811 C C . THR B 1 164 ? -7.551 14.094 4.059 1 98.81 164 THR B C 1
ATOM 3813 O O . THR B 1 164 ? -7.953 13.117 3.428 1 98.81 164 THR B O 1
ATOM 3816 N N . TYR B 1 165 ? -7.465 15.312 3.484 1 98.88 165 TYR B N 1
ATOM 3817 C CA . TYR B 1 165 ? -7.859 15.555 2.1 1 98.88 165 TYR B CA 1
ATOM 3818 C C . TYR B 1 165 ? -6.945 14.812 1.136 1 98.88 165 TYR B C 1
ATOM 3820 O O . TYR B 1 165 ? -7.41 14.219 0.158 1 98.88 165 TYR B O 1
ATOM 3828 N N . SER B 1 166 ? -5.672 14.836 1.43 1 98.88 166 SER B N 1
ATOM 3829 C CA . SER B 1 166 ? -4.668 14.328 0.498 1 98.88 166 SER B CA 1
ATOM 3830 C C . SER B 1 166 ? -4.895 12.852 0.193 1 98.88 166 SER B C 1
ATOM 3832 O O . SER B 1 166 ? -4.996 12.461 -0.972 1 98.88 166 SER B O 1
ATOM 3834 N N . PRO B 1 167 ? -5.012 11.977 1.216 1 98.75 167 PRO B N 1
ATOM 3835 C CA . PRO B 1 167 ? -5.242 10.57 0.898 1 98.75 167 PRO B CA 1
ATOM 3836 C C . PRO B 1 167 ? -6.633 10.312 0.314 1 98.75 167 PRO B C 1
ATOM 3838 O O . PRO B 1 167 ? -6.805 9.406 -0.5 1 98.75 167 PRO B O 1
ATOM 3841 N N . LEU B 1 168 ? -7.672 11.07 0.725 1 98.94 168 LEU B N 1
ATOM 3842 C CA . LEU B 1 168 ? -8.992 10.93 0.123 1 98.94 168 LEU B CA 1
ATOM 3843 C C . LEU B 1 168 ? -8.945 11.234 -1.371 1 98.94 168 LEU B C 1
ATOM 3845 O O . LEU B 1 168 ? -9.516 10.492 -2.178 1 98.94 168 LEU B O 1
ATOM 3849 N N . ARG B 1 169 ? -8.258 12.281 -1.681 1 98.69 169 ARG B N 1
ATOM 3850 C CA . ARG B 1 169 ? -8.102 12.672 -3.078 1 98.69 169 ARG B CA 1
ATOM 3851 C C . ARG B 1 169 ? -7.254 11.656 -3.838 1 98.69 169 ARG B C 1
ATOM 3853 O O . ARG B 1 169 ? -7.617 11.234 -4.938 1 98.69 169 ARG B O 1
ATOM 3860 N N . HIS B 1 170 ? -6.145 11.305 -3.295 1 98.44 170 HIS B N 1
ATOM 3861 C CA . HIS B 1 170 ? -5.191 10.398 -3.926 1 98.44 170 HIS B CA 1
ATOM 3862 C C . HIS B 1 170 ? -5.84 9.055 -4.258 1 98.44 170 HIS B C 1
ATOM 3864 O O . HIS B 1 170 ? -5.598 8.492 -5.328 1 98.44 170 HIS B O 1
ATOM 3870 N N . TRP B 1 171 ? -6.699 8.555 -3.352 1 98.56 171 TRP B N 1
ATOM 3871 C CA . TRP B 1 171 ? -7.316 7.242 -3.518 1 98.56 171 TRP B CA 1
ATOM 3872 C C . TRP B 1 171 ? -8.742 7.371 -4.043 1 98.56 171 TRP B C 1
ATOM 3874 O O . TRP B 1 171 ? -9.539 6.441 -3.918 1 98.56 171 TRP B O 1
ATOM 3884 N N . ASN B 1 172 ? -9.102 8.562 -4.547 1 98.25 172 ASN B N 1
ATOM 3885 C CA . ASN B 1 172 ? -10.305 8.836 -5.332 1 98.25 172 ASN B CA 1
ATOM 3886 C C . ASN B 1 172 ? -11.57 8.578 -4.523 1 98.25 172 ASN B C 1
ATOM 3888 O O . ASN B 1 172 ? -12.5 7.93 -5.004 1 98.25 172 ASN B O 1
ATOM 3892 N N . ALA B 1 173 ? -11.562 8.977 -3.301 1 98.56 173 ALA B N 1
ATOM 3893 C CA . ALA B 1 173 ? -12.82 8.977 -2.555 1 98.56 173 ALA B CA 1
ATOM 3894 C C . ALA B 1 173 ? -13.891 9.781 -3.281 1 98.56 173 ALA B C 1
ATOM 3896 O O . ALA B 1 173 ? -13.602 10.828 -3.865 1 98.56 173 ALA B O 1
ATOM 3897 N N . GLY B 1 174 ? -15.109 9.367 -3.303 1 98.5 174 GLY B N 1
ATOM 3898 C CA . GLY B 1 174 ? -16.219 10 -4 1 98.5 174 GLY B CA 1
ATOM 3899 C C . GLY B 1 174 ? -17.422 9.094 -4.156 1 98.5 174 GLY B C 1
ATOM 3900 O O . GLY B 1 174 ? -17.547 8.078 -3.463 1 98.5 174 GLY B O 1
ATOM 3901 N N . PRO B 1 175 ? -18.297 9.523 -5.117 1 98.62 175 PRO B N 1
ATOM 3902 C CA . PRO B 1 175 ? -19.5 8.727 -5.32 1 98.62 175 PRO B CA 1
ATOM 3903 C C . PRO B 1 175 ? -19.203 7.27 -5.668 1 98.62 175 PRO B C 1
ATOM 3905 O O . PRO B 1 175 ? -18.359 7 -6.527 1 98.62 175 PRO B O 1
ATOM 3908 N N . GLY B 1 176 ? -19.875 6.359 -4.992 1 98.19 176 GLY B N 1
ATOM 3909 C CA . GLY B 1 176 ? -19.703 4.934 -5.238 1 98.19 176 GLY B CA 1
ATOM 3910 C C . GLY B 1 176 ? -18.609 4.312 -4.398 1 98.19 176 GLY B C 1
ATOM 3911 O O . GLY B 1 176 ? -18.453 3.09 -4.371 1 98.19 176 GLY B O 1
ATOM 3912 N N . LYS B 1 177 ? -17.828 5.09 -3.705 1 98.75 177 LYS B N 1
ATOM 3913 C CA . LYS B 1 177 ? -16.75 4.59 -2.877 1 98.75 177 LYS B CA 1
ATOM 3914 C C . LYS B 1 177 ? -17.172 4.473 -1.416 1 98.75 177 LYS B C 1
ATOM 3916 O O . LYS B 1 177 ? -17.875 5.34 -0.9 1 98.75 177 LYS B O 1
ATOM 3921 N N . LYS B 1 178 ? -16.875 3.377 -0.811 1 98.94 178 LYS B N 1
ATOM 3922 C CA . LYS B 1 178 ? -17.047 3.174 0.624 1 98.94 178 LYS B CA 1
ATOM 3923 C C . LYS B 1 178 ? -15.758 3.459 1.384 1 98.94 178 LYS B C 1
ATOM 3925 O O . LYS B 1 178 ? -14.734 2.807 1.153 1 98.94 178 LYS B O 1
ATOM 3930 N N . VAL B 1 179 ? -15.789 4.418 2.299 1 98.94 179 VAL B N 1
ATOM 3931 C CA . VAL B 1 179 ? -14.625 4.879 3.043 1 98.94 179 VAL B CA 1
ATOM 3932 C C . VAL B 1 179 ? -14.844 4.66 4.539 1 98.94 179 VAL B C 1
ATOM 3934 O O . VAL B 1 179 ? -15.898 5.008 5.074 1 98.94 179 VAL B O 1
ATOM 3937 N N . ALA B 1 180 ? -13.891 4.066 5.176 1 98.94 180 ALA B N 1
ATOM 3938 C CA . ALA B 1 180 ? -13.93 3.971 6.633 1 98.94 180 ALA B CA 1
ATOM 3939 C C . ALA B 1 180 ? -12.914 4.918 7.266 1 98.94 180 ALA B C 1
ATOM 3941 O O . ALA B 1 180 ? -11.805 5.094 6.746 1 98.94 180 ALA B O 1
ATOM 3942 N N . VAL B 1 181 ? -13.258 5.492 8.344 1 98.88 181 VAL B N 1
ATOM 3943 C CA . VAL B 1 181 ? -12.367 6.324 9.156 1 98.88 181 VAL B CA 1
ATOM 3944 C C . VAL B 1 181 ? -12.211 5.715 10.547 1 98.88 181 VAL B C 1
ATOM 3946 O O . VAL B 1 181 ? -13.188 5.59 11.289 1 98.88 181 VAL B O 1
ATOM 3949 N N . ILE B 1 182 ? -11.008 5.344 10.852 1 98.5 182 ILE B N 1
ATOM 3950 C CA . ILE B 1 182 ? -10.727 4.793 12.172 1 98.5 182 ILE B CA 1
ATOM 3951 C C . ILE B 1 182 ? -10.445 5.926 13.156 1 98.5 182 ILE B C 1
ATOM 3953 O O . ILE B 1 182 ? -9.445 6.637 13.023 1 98.5 182 ILE B O 1
ATOM 3957 N N . GLY B 1 183 ? -11.266 6.031 14.148 1 96.38 183 GLY B N 1
ATOM 3958 C CA . GLY B 1 183 ? -11.125 7.086 15.141 1 96.38 183 GLY B CA 1
ATOM 3959 C C . GLY B 1 183 ? -11.891 8.344 14.781 1 96.38 183 GLY B C 1
ATOM 3960 O O . GLY B 1 183 ? -11.945 8.734 13.609 1 96.38 183 GLY B O 1
ATOM 3961 N N . LEU B 1 184 ? -12.469 8.961 15.758 1 96.5 184 LEU B N 1
ATOM 3962 C CA . LEU B 1 184 ? -13.195 10.211 15.578 1 96.5 184 LEU B CA 1
ATOM 3963 C C . LEU B 1 184 ? -12.633 11.297 16.484 1 96.5 184 LEU B C 1
ATOM 3965 O O . LEU B 1 184 ? -13.32 11.789 17.375 1 96.5 184 LEU B O 1
ATOM 3969 N N . GLY B 1 185 ? -11.43 11.664 16.234 1 94.81 185 GLY B N 1
ATOM 3970 C CA . GLY B 1 185 ? -10.758 12.758 16.906 1 94.81 185 GLY B CA 1
ATOM 3971 C C . GLY B 1 185 ? -10.516 13.961 16.016 1 94.81 185 GLY B C 1
ATOM 3972 O O . GLY B 1 185 ? -11.375 14.312 15.203 1 94.81 185 GLY B O 1
ATOM 3973 N N . GLY B 1 186 ? -9.383 14.609 16.312 1 94.88 186 GLY B N 1
ATOM 3974 C CA . GLY B 1 186 ? -9.055 15.82 15.57 1 94.88 186 GLY B CA 1
ATOM 3975 C C . GLY B 1 186 ? -8.953 15.602 14.078 1 94.88 186 GLY B C 1
ATOM 3976 O O . GLY B 1 186 ? -9.523 16.359 13.289 1 94.88 186 GLY B O 1
ATOM 3977 N N . LEU B 1 187 ? -8.289 14.562 13.664 1 97 187 LEU B N 1
ATOM 3978 C CA . LEU B 1 187 ? -8.18 14.234 12.242 1 97 187 LEU B CA 1
ATOM 3979 C C . LEU B 1 187 ? -9.445 13.539 11.75 1 97 187 LEU B C 1
ATOM 3981 O O . LEU B 1 187 ? -9.953 13.875 10.68 1 97 187 LEU B O 1
ATOM 3985 N N . GLY B 1 188 ? -9.969 12.688 12.562 1 97.81 188 GLY B N 1
ATOM 3986 C CA . GLY B 1 188 ? -11.078 11.844 12.172 1 97.81 188 GLY B CA 1
ATOM 3987 C C . GLY B 1 188 ? -12.328 12.617 11.805 1 97.81 188 GLY B C 1
ATOM 3988 O O . GLY B 1 188 ? -13 12.305 10.828 1 97.81 188 GLY B O 1
ATOM 3989 N N . HIS B 1 189 ? -12.648 13.609 12.625 1 98.38 189 HIS B N 1
ATOM 3990 C CA . HIS B 1 189 ? -13.883 14.336 12.352 1 98.38 189 HIS B CA 1
ATOM 3991 C C . HIS B 1 189 ? -13.789 15.109 11.047 1 98.38 189 HIS B C 1
ATOM 3993 O O . HIS B 1 189 ? -14.781 15.227 10.32 1 98.38 189 HIS B O 1
ATOM 3999 N N . VAL B 1 190 ? -12.609 15.594 10.719 1 98.69 190 VAL B N 1
ATOM 4000 C CA . VAL B 1 190 ? -12.422 16.297 9.461 1 98.69 190 VAL B CA 1
ATOM 4001 C C . VAL B 1 190 ? -12.484 15.32 8.297 1 98.69 190 VAL B C 1
ATOM 4003 O O . VAL B 1 190 ? -13.078 15.617 7.254 1 98.69 190 VAL B O 1
ATOM 4006 N N . ALA B 1 191 ? -11.922 14.164 8.484 1 98.81 191 ALA B N 1
ATOM 4007 C CA . ALA B 1 191 ? -11.938 13.125 7.461 1 98.81 191 ALA B CA 1
ATOM 4008 C C . ALA B 1 191 ? -13.367 12.742 7.094 1 98.81 191 ALA B C 1
ATOM 4010 O O . ALA B 1 191 ? -13.695 12.594 5.914 1 98.81 191 ALA B O 1
ATOM 4011 N N . VAL B 1 192 ? -14.211 12.578 8.117 1 98.88 192 VAL B N 1
ATOM 4012 C CA . VAL B 1 192 ? -15.602 12.211 7.895 1 98.88 192 VAL B CA 1
ATOM 4013 C C . VAL B 1 192 ? -16.297 13.289 7.074 1 98.88 192 VAL B C 1
ATOM 4015 O O . VAL B 1 192 ? -16.953 13 6.066 1 98.88 192 VAL B O 1
ATOM 4018 N N . LYS B 1 193 ? -16.125 14.516 7.457 1 98.88 193 LYS B N 1
ATOM 4019 C CA . LYS B 1 193 ? -16.781 15.625 6.781 1 98.88 193 LYS B CA 1
ATOM 4020 C C . LYS B 1 193 ? -16.312 15.75 5.336 1 98.88 193 LYS B C 1
ATOM 4022 O O . LYS B 1 193 ? -17.109 15.961 4.43 1 98.88 193 LYS B O 1
ATOM 4027 N N . LEU B 1 194 ? -14.992 15.656 5.098 1 98.94 194 LEU B N 1
ATOM 4028 C CA . LEU B 1 194 ? -14.43 15.789 3.758 1 98.94 194 LEU B CA 1
ATOM 4029 C C . LEU B 1 194 ? -14.883 14.641 2.861 1 98.94 194 LEU B C 1
ATOM 4031 O O . LEU B 1 194 ? -15.289 14.867 1.72 1 98.94 194 LEU B O 1
ATOM 4035 N N . ALA B 1 195 ? -14.773 13.398 3.379 1 98.94 195 ALA B N 1
ATOM 4036 C CA . ALA B 1 195 ? -15.172 12.242 2.584 1 98.94 195 ALA B CA 1
ATOM 4037 C C . ALA B 1 195 ? -16.641 12.328 2.189 1 98.94 195 ALA B C 1
ATOM 4039 O O . ALA B 1 195 ? -17 12.031 1.049 1 98.94 195 ALA B O 1
ATOM 4040 N N . LYS B 1 196 ? -17.469 12.75 3.152 1 98.88 196 LYS B N 1
ATOM 4041 C CA . LYS B 1 196 ? -18.891 12.961 2.869 1 98.88 196 LYS B CA 1
ATOM 4042 C C . LYS B 1 196 ? -19.078 14.016 1.78 1 98.88 196 LYS B C 1
ATOM 4044 O O . LYS B 1 196 ? -19.859 13.805 0.84 1 98.88 196 LYS B O 1
ATOM 4049 N N . ALA B 1 197 ? -18.406 15.102 1.927 1 98.88 197 ALA B N 1
ATOM 4050 C CA . ALA B 1 197 ? -18.516 16.188 0.962 1 98.88 197 ALA B CA 1
ATOM 4051 C C . ALA B 1 197 ? -18.062 15.75 -0.423 1 98.88 197 ALA B C 1
ATOM 4053 O O . ALA B 1 197 ? -18.562 16.234 -1.438 1 98.88 197 ALA B O 1
ATOM 4054 N N . MET B 1 198 ? -17.141 14.82 -0.482 1 98.81 198 MET B N 1
ATOM 4055 C CA . MET B 1 198 ? -16.641 14.297 -1.747 1 98.81 198 MET B CA 1
ATOM 4056 C C . MET B 1 198 ? -17.625 13.32 -2.367 1 98.81 198 MET B C 1
ATOM 4058 O O . MET B 1 198 ? -17.484 12.938 -3.529 1 98.81 198 MET B O 1
ATOM 4062 N N . GLY B 1 199 ? -18.578 12.906 -1.595 1 98.81 199 GLY B N 1
ATOM 4063 C CA . GLY B 1 199 ? -19.641 12.055 -2.111 1 98.81 199 GLY B CA 1
ATOM 4064 C C . GLY B 1 199 ? -19.484 10.594 -1.735 1 98.81 199 GLY B C 1
ATOM 4065 O O . GLY B 1 199 ? -20.25 9.742 -2.188 1 98.81 199 GLY B O 1
ATOM 4066 N N . ALA B 1 200 ? -18.547 10.266 -0.88 1 98.88 200 ALA B N 1
ATOM 4067 C CA . ALA B 1 200 ? -18.312 8.883 -0.492 1 98.88 200 ALA B CA 1
ATOM 4068 C C . ALA B 1 200 ? -19.328 8.414 0.553 1 98.88 200 ALA B C 1
ATOM 4070 O O . ALA B 1 200 ? -19.969 9.234 1.202 1 98.88 200 ALA B O 1
ATOM 4071 N N . ASP B 1 201 ? -19.547 7.117 0.632 1 98.88 201 ASP B N 1
ATOM 4072 C CA . ASP B 1 201 ? -20.25 6.492 1.749 1 98.88 201 ASP B CA 1
ATOM 4073 C C . ASP B 1 201 ? -19.297 6.223 2.914 1 98.88 201 ASP B C 1
ATOM 4075 O O . ASP B 1 201 ? -18.438 5.352 2.824 1 98.88 201 ASP B O 1
ATOM 4079 N N . VAL B 1 202 ? -19.5 6.957 4.023 1 98.94 202 VAL B N 1
ATOM 4080 C CA . VAL B 1 202 ? -18.5 7.008 5.078 1 98.94 202 VAL B CA 1
ATOM 4081 C C . VAL B 1 202 ? -18.969 6.195 6.285 1 98.94 202 VAL B C 1
ATOM 4083 O O . VAL B 1 202 ? -20.109 6.344 6.73 1 98.94 202 VAL B O 1
ATOM 4086 N N . THR B 1 203 ? -18.141 5.332 6.777 1 98.94 203 THR B N 1
ATOM 4087 C CA . THR B 1 203 ? -18.344 4.582 8.016 1 98.94 203 THR B CA 1
ATOM 4088 C C . THR B 1 203 ? -17.25 4.914 9.031 1 98.94 203 THR B C 1
ATOM 4090 O O . THR B 1 203 ? -16.062 4.949 8.688 1 98.94 203 THR B O 1
ATOM 4093 N N . VAL B 1 204 ? -17.656 5.227 10.258 1 98.88 204 VAL B N 1
ATOM 4094 C CA . VAL B 1 204 ? -16.672 5.457 11.312 1 98.88 204 VAL B CA 1
ATOM 4095 C C . VAL B 1 204 ? -16.453 4.168 12.102 1 98.88 204 VAL B C 1
ATOM 4097 O O . VAL B 1 204 ? -17.406 3.471 12.445 1 98.88 204 VAL B O 1
ATOM 4100 N N . LEU B 1 205 ? -15.234 3.801 12.289 1 98.69 205 LEU B N 1
ATOM 4101 C CA . LEU B 1 205 ? -14.82 2.699 13.156 1 98.69 205 LEU B CA 1
ATOM 4102 C C . LEU B 1 205 ? -14.125 3.223 14.406 1 98.69 205 LEU B C 1
ATOM 4104 O O . LEU B 1 205 ? -13.062 3.846 14.32 1 98.69 205 LEU B O 1
ATOM 4108 N N . SER B 1 206 ? -14.695 3.043 15.516 1 97 206 SER B N 1
ATOM 4109 C CA . SER B 1 206 ? -14.141 3.467 16.797 1 97 206 SER B CA 1
ATOM 4110 C C . SER B 1 206 ? -14.188 2.34 17.828 1 97 206 SER B C 1
ATOM 4112 O O . SER B 1 206 ? -14.906 1.356 17.641 1 97 206 SER B O 1
ATOM 4114 N N . GLN B 1 207 ? -13.375 2.439 18.875 1 94.06 207 GLN B N 1
ATOM 4115 C CA . GLN B 1 207 ? -13.344 1.383 19.875 1 94.06 207 GLN B CA 1
ATOM 4116 C C . GLN B 1 207 ? -14.719 1.185 20.5 1 94.06 207 GLN B C 1
ATOM 4118 O O . GLN B 1 207 ? -15.156 0.05 20.719 1 94.06 207 GLN B O 1
ATOM 4123 N N . SER B 1 208 ? -15.391 2.318 20.844 1 93.75 208 SER B N 1
ATOM 4124 C CA . SER B 1 208 ? -16.703 2.264 21.469 1 93.75 208 SER B CA 1
ATOM 4125 C C . SER B 1 208 ? -17.734 3.053 20.656 1 93.75 208 SER B C 1
ATOM 4127 O O . SER B 1 208 ? -17.391 3.682 19.656 1 93.75 208 SER B O 1
ATOM 4129 N N . LEU B 1 209 ? -19 3.002 21.141 1 95.38 209 LEU B N 1
ATOM 4130 C CA . LEU B 1 209 ? -20.078 3.691 20.469 1 95.38 209 LEU B CA 1
ATOM 4131 C C . LEU B 1 209 ? -20.312 5.074 21.062 1 95.38 209 LEU B C 1
ATOM 4133 O O . LEU B 1 209 ? -21.281 5.75 20.734 1 95.38 209 LEU B O 1
ATOM 4137 N N . LYS B 1 210 ? -19.438 5.516 21.922 1 92.5 210 LYS B N 1
ATOM 4138 C CA . LYS B 1 210 ? -19.609 6.734 22.703 1 92.5 210 LYS B CA 1
ATOM 4139 C C . LYS B 1 210 ? -19.828 7.941 21.797 1 92.5 210 LYS B C 1
ATOM 4141 O O . LYS B 1 210 ? -20.609 8.836 22.125 1 92.5 210 LYS B O 1
ATOM 4146 N N . LYS B 1 211 ? -19.172 8 20.625 1 94 211 LYS B N 1
ATOM 4147 C CA . LYS B 1 211 ? -19.234 9.172 19.766 1 94 211 LYS B CA 1
ATOM 4148 C C . LYS B 1 211 ? -20.078 8.898 18.531 1 94 211 LYS B C 1
ATOM 4150 O O . LYS B 1 211 ? -19.953 9.586 17.516 1 94 211 LYS B O 1
ATOM 4155 N N . MET B 1 212 ? -20.953 7.949 18.578 1 96.88 212 MET B N 1
ATOM 4156 C CA . MET B 1 212 ? -21.734 7.539 17.422 1 96.88 212 MET B CA 1
ATOM 4157 C C . MET B 1 212 ? -22.625 8.68 16.938 1 96.88 212 MET B C 1
ATOM 4159 O O . MET B 1 212 ? -22.672 8.961 15.734 1 96.88 212 MET B O 1
ATOM 4163 N N . GLU B 1 213 ? -23.359 9.336 17.844 1 97.19 213 GLU B N 1
ATOM 4164 C CA . GLU B 1 213 ? -24.234 10.43 17.453 1 97.19 213 GLU B CA 1
ATOM 4165 C C . GLU B 1 213 ? -23.453 11.531 16.734 1 97.19 213 GLU B C 1
ATOM 4167 O O . GLU B 1 213 ? -23.922 12.07 15.727 1 97.19 213 GLU B O 1
ATOM 4172 N N . ASP B 1 214 ? -22.281 11.797 17.25 1 96.06 214 ASP B N 1
ATOM 4173 C CA . ASP B 1 214 ? -21.438 12.805 16.625 1 96.06 214 ASP B CA 1
ATOM 4174 C C . ASP B 1 214 ? -21 12.367 15.227 1 96.06 214 ASP B C 1
ATOM 4176 O O . ASP B 1 214 ? -21.062 13.148 14.273 1 96.06 214 ASP B O 1
ATOM 4180 N N . GLY B 1 215 ? -20.578 11.148 15.125 1 97.62 215 GLY B N 1
ATOM 4181 C CA . GLY B 1 215 ? -20.156 10.625 13.836 1 97.62 215 GLY B CA 1
ATOM 4182 C C . GLY B 1 215 ? -21.219 10.734 12.766 1 97.62 215 GLY B C 1
ATOM 4183 O O . GLY B 1 215 ? -20.953 11.164 11.648 1 97.62 215 GLY B O 1
ATOM 4184 N N . LEU B 1 216 ? -22.422 10.383 13.18 1 98.25 216 LEU B N 1
ATOM 4185 C CA . LEU B 1 216 ? -23.547 10.445 12.242 1 98.25 216 LEU B CA 1
ATOM 4186 C C . LEU B 1 216 ? -23.891 11.883 11.891 1 98.25 216 LEU B C 1
ATOM 4188 O O . LEU B 1 216 ? -24.109 12.211 10.727 1 98.25 216 LEU B O 1
ATOM 4192 N N . ARG B 1 217 ? -23.844 12.719 12.867 1 97.88 217 ARG B N 1
ATOM 4193 C CA . ARG B 1 217 ? -24.125 14.133 12.664 1 97.88 217 ARG B CA 1
ATOM 4194 C C . ARG B 1 217 ? -23.109 14.766 11.719 1 97.88 217 ARG B C 1
ATOM 4196 O O . ARG B 1 217 ? -23.469 15.633 10.914 1 97.88 217 ARG B O 1
ATOM 4203 N N . LEU B 1 218 ? -21.938 14.289 11.781 1 98 218 LEU B N 1
ATOM 4204 C CA . LEU B 1 218 ? -20.844 14.883 11.008 1 98 218 LEU B CA 1
ATOM 4205 C C . LEU B 1 218 ? -20.859 14.391 9.562 1 98 218 LEU B C 1
ATOM 4207 O O . LEU B 1 218 ? -20.203 14.961 8.695 1 98 218 LEU B O 1
ATOM 4211 N N . GLY B 1 219 ? -21.578 13.273 9.297 1 98.12 219 GLY B N 1
ATOM 4212 C CA . GLY B 1 219 ? -21.734 12.906 7.902 1 98.12 219 GLY B CA 1
ATOM 4213 C C . GLY B 1 219 ? -21.594 11.414 7.664 1 98.12 219 GLY B C 1
ATOM 4214 O O . GLY B 1 219 ? -21.891 10.922 6.57 1 98.12 219 GLY B O 1
ATOM 4215 N N . ALA B 1 220 ? -21.219 10.672 8.656 1 98.69 220 ALA B N 1
ATOM 4216 C CA . ALA B 1 220 ? -21.078 9.227 8.484 1 98.69 220 ALA B CA 1
ATOM 4217 C C . ALA B 1 220 ? -22.438 8.562 8.281 1 98.69 220 ALA B C 1
ATOM 4219 O O . ALA B 1 220 ? -23.422 8.938 8.93 1 98.69 220 ALA B O 1
ATOM 4220 N N . SER B 1 221 ? -22.484 7.625 7.418 1 98.56 221 SER B N 1
ATOM 4221 C CA . SER B 1 221 ? -23.703 6.863 7.191 1 98.56 221 SER B CA 1
ATOM 4222 C C . SER B 1 221 ? -23.828 5.723 8.203 1 98.56 221 SER B C 1
ATOM 4224 O O . SER B 1 221 ? -24.938 5.238 8.453 1 98.56 221 SER B O 1
ATOM 4226 N N . ALA B 1 222 ? -22.719 5.301 8.742 1 98.62 222 ALA B N 1
ATOM 4227 C CA . ALA B 1 222 ? -22.703 4.203 9.711 1 98.62 222 ALA B CA 1
ATOM 4228 C C . ALA B 1 222 ? -21.578 4.363 10.719 1 98.62 222 ALA B C 1
ATOM 4230 O O . ALA B 1 222 ? -20.609 5.094 10.461 1 98.62 222 ALA B O 1
ATOM 4231 N N . TYR B 1 223 ? -21.766 3.771 11.844 1 98.62 223 TYR B N 1
ATOM 4232 C CA . TYR B 1 223 ? -20.812 3.795 12.953 1 98.62 223 TYR B CA 1
ATOM 4233 C C . TYR B 1 223 ? -20.75 2.439 13.648 1 98.62 223 TYR B C 1
ATOM 4235 O O . TYR B 1 223 ? -21.781 1.87 14.008 1 98.62 223 TYR B O 1
ATOM 4243 N N . TYR B 1 224 ? -19.531 1.875 13.797 1 98.62 224 TYR B N 1
ATOM 4244 C CA . TYR B 1 224 ? -19.375 0.567 14.422 1 98.62 224 TYR B CA 1
ATOM 4245 C C . TYR B 1 224 ? -18.328 0.608 15.516 1 98.62 224 TYR B C 1
ATOM 4247 O O . TYR B 1 224 ? -17.359 1.367 15.43 1 98.62 224 TYR B O 1
ATOM 4255 N N . ALA B 1 225 ? -18.516 -0.198 16.516 1 98.06 225 ALA B N 1
ATOM 4256 C CA . ALA B 1 225 ? -17.531 -0.395 17.578 1 98.06 225 ALA B CA 1
ATOM 4257 C C . ALA B 1 225 ? -16.578 -1.533 17.234 1 98.06 225 ALA B C 1
ATOM 4259 O O . ALA B 1 225 ? -17.016 -2.664 17 1 98.06 225 ALA B O 1
ATOM 4260 N N . THR B 1 226 ? -15.297 -1.314 17.25 1 96.94 226 THR B N 1
ATOM 4261 C CA . THR B 1 226 ? -14.312 -2.33 16.891 1 96.94 226 THR B CA 1
ATOM 4262 C C . THR B 1 226 ? -14.008 -3.234 18.078 1 96.94 226 THR B C 1
ATOM 4264 O O . THR B 1 226 ? -13.359 -4.273 17.938 1 96.94 226 THR B O 1
ATOM 4267 N N . SER B 1 227 ? -14.438 -2.828 19.281 1 96.44 227 SER B N 1
ATOM 4268 C CA . SER B 1 227 ? -14.336 -3.717 20.438 1 96.44 227 SER B CA 1
ATOM 4269 C C . SER B 1 227 ? -15.234 -4.938 20.281 1 96.44 227 SER B C 1
ATOM 4271 O O . SER B 1 227 ? -15.062 -5.938 20.969 1 96.44 227 SER B O 1
ATOM 4273 N N . ASP B 1 228 ? -16.281 -4.812 19.5 1 95.88 228 ASP B N 1
ATOM 4274 C CA . ASP B 1 228 ? -17.141 -5.941 19.125 1 95.88 228 ASP B CA 1
ATOM 4275 C C . ASP B 1 228 ? -16.531 -6.73 17.969 1 95.88 228 ASP B C 1
ATOM 4277 O O . ASP B 1 228 ? -16.5 -6.258 16.828 1 95.88 228 ASP B O 1
ATOM 4281 N N . PRO B 1 229 ? -16.094 -7.969 18.219 1 94.94 229 PRO B N 1
ATOM 4282 C CA . PRO B 1 229 ? -15.445 -8.75 17.172 1 94.94 229 PRO B CA 1
ATOM 4283 C C . PRO B 1 229 ? -16.359 -9 15.969 1 94.94 229 PRO B C 1
ATOM 4285 O O . PRO B 1 229 ? -15.875 -9.18 14.852 1 94.94 229 PRO B O 1
ATOM 4288 N N . GLU B 1 230 ? -17.656 -9.016 16.125 1 97.31 230 GLU B N 1
ATOM 4289 C CA . GLU B 1 230 ? -18.609 -9.258 15.047 1 97.31 230 GLU B CA 1
ATOM 4290 C C . GLU B 1 230 ? -18.516 -8.156 13.992 1 97.31 230 GLU B C 1
ATOM 4292 O O . GLU B 1 230 ? -18.922 -8.352 12.844 1 97.31 230 GLU B O 1
ATOM 4297 N N . THR B 1 231 ? -18.047 -6.953 14.414 1 98.12 231 THR B N 1
ATOM 4298 C CA . THR B 1 231 ? -17.891 -5.828 13.5 1 98.12 231 THR B CA 1
ATOM 4299 C C . THR B 1 231 ? -17.016 -6.215 12.305 1 98.12 231 THR B C 1
ATOM 4301 O O . THR B 1 231 ? -17.344 -5.91 11.164 1 98.12 231 THR B O 1
ATOM 4304 N N . PHE B 1 232 ? -16.016 -6.949 12.547 1 98.25 232 PHE B N 1
ATOM 4305 C CA . PHE B 1 232 ? -15.055 -7.293 11.5 1 98.25 232 PHE B CA 1
ATOM 4306 C C . PHE B 1 232 ? -15.633 -8.336 10.555 1 98.25 232 PHE B C 1
ATOM 4308 O O . PHE B 1 232 ? -15.336 -8.328 9.359 1 98.25 232 PHE B O 1
ATOM 4315 N N . ASP B 1 233 ? -16.422 -9.211 11.062 1 97.62 233 ASP B N 1
ATOM 4316 C CA . ASP B 1 233 ? -17.109 -10.172 10.203 1 97.62 233 ASP B CA 1
ATOM 4317 C C . ASP B 1 233 ? -18.156 -9.484 9.336 1 97.62 233 ASP B C 1
ATOM 4319 O O . ASP B 1 233 ? -18.234 -9.727 8.133 1 97.62 233 ASP B O 1
ATOM 4323 N N . LYS B 1 234 ? -18.891 -8.609 9.953 1 98 234 LYS B N 1
ATOM 4324 C CA . LYS B 1 234 ? -19.984 -7.914 9.281 1 98 234 LYS B CA 1
ATOM 4325 C C . LYS B 1 234 ? -19.469 -7.031 8.156 1 98 234 LYS B C 1
ATOM 4327 O O . LYS B 1 234 ? -20.125 -6.891 7.117 1 98 234 LYS B O 1
ATOM 4332 N N . LEU B 1 235 ? -18.312 -6.43 8.359 1 98.62 235 LEU B N 1
ATOM 4333 C CA . LEU B 1 235 ? -17.812 -5.418 7.434 1 98.62 235 LEU B CA 1
ATOM 4334 C C . LEU B 1 235 ? -16.703 -5.984 6.555 1 98.62 235 LEU B C 1
ATOM 4336 O O . LEU B 1 235 ? -16.047 -5.242 5.824 1 98.62 235 LEU B O 1
ATOM 4340 N N . ALA B 1 236 ? -16.5 -7.297 6.613 1 98.19 236 ALA B N 1
ATOM 4341 C CA . ALA B 1 236 ? -15.422 -7.926 5.848 1 98.19 236 ALA B CA 1
ATOM 4342 C C . ALA B 1 236 ? -15.508 -7.559 4.371 1 98.19 236 ALA B C 1
ATOM 4344 O O . ALA B 1 236 ? -16.578 -7.672 3.76 1 98.19 236 ALA B O 1
ATOM 4345 N N . GLY B 1 237 ? -14.391 -7.008 3.811 1 98.06 237 GLY B N 1
ATOM 4346 C CA . GLY B 1 237 ? -14.305 -6.707 2.391 1 98.06 237 GLY B CA 1
ATOM 4347 C C . GLY B 1 237 ? -15.258 -5.613 1.95 1 98.06 237 GLY B C 1
ATOM 4348 O O . GLY B 1 237 ? -15.742 -5.625 0.815 1 98.06 237 GLY B O 1
ATOM 4349 N N . SER B 1 238 ? -15.492 -4.637 2.766 1 98.44 238 SER B N 1
ATOM 4350 C CA . SER B 1 238 ? -16.562 -3.684 2.473 1 98.44 238 SER B CA 1
ATOM 4351 C C . SER B 1 238 ? -15.992 -2.371 1.938 1 98.44 238 SER B C 1
ATOM 4353 O O . SER B 1 238 ? -16.688 -1.622 1.252 1 98.44 238 SER B O 1
ATOM 4355 N N . PHE B 1 239 ? -14.75 -2.113 2.229 1 98.88 239 PHE B N 1
ATOM 4356 C CA . PHE B 1 239 ? -14.312 -0.735 2.039 1 98.88 239 PHE B CA 1
ATOM 4357 C C . PHE B 1 239 ? -13.305 -0.638 0.902 1 98.88 239 PHE B C 1
ATOM 4359 O O . PHE B 1 239 ? -12.453 -1.519 0.74 1 98.88 239 PHE B O 1
ATOM 4366 N N . ASP B 1 240 ? -13.367 0.452 0.144 1 98.88 240 ASP B N 1
ATOM 4367 C CA . ASP B 1 240 ? -12.359 0.806 -0.856 1 98.88 240 ASP B CA 1
ATOM 4368 C C . ASP B 1 240 ? -11.141 1.459 -0.205 1 98.88 240 ASP B C 1
ATOM 4370 O O . ASP B 1 240 ? -10.023 1.326 -0.699 1 98.88 240 ASP B O 1
ATOM 4374 N N . LEU B 1 241 ? -11.414 2.174 0.859 1 98.94 241 LEU B N 1
ATOM 4375 C CA . LEU B 1 241 ? -10.406 3.004 1.51 1 98.94 241 LEU B CA 1
ATOM 4376 C C . LEU B 1 241 ? -10.656 3.084 3.012 1 98.94 241 LEU B C 1
ATOM 4378 O O . LEU B 1 241 ? -11.797 3.246 3.447 1 98.94 241 LEU B O 1
ATOM 4382 N N . ILE B 1 242 ? -9.617 2.912 3.783 1 98.94 242 ILE B N 1
ATOM 4383 C CA . ILE B 1 242 ? -9.656 3.115 5.227 1 98.94 242 ILE B CA 1
ATOM 4384 C C . ILE B 1 242 ? -8.602 4.145 5.633 1 98.94 242 ILE B C 1
ATOM 4386 O O . ILE B 1 242 ? -7.43 4.004 5.293 1 98.94 242 ILE B O 1
ATOM 4390 N N . LEU B 1 243 ? -9 5.18 6.258 1 98.81 243 LEU B N 1
ATOM 4391 C CA . LEU B 1 243 ? -8.078 6.137 6.863 1 98.81 243 LEU B CA 1
ATOM 4392 C C . LEU B 1 243 ? -7.898 5.852 8.352 1 98.81 243 LEU B C 1
ATOM 4394 O O . LEU B 1 243 ? -8.867 5.863 9.109 1 98.81 243 LEU B O 1
ATOM 4398 N N . ASN B 1 244 ? -6.719 5.582 8.758 1 98.44 244 ASN B N 1
ATOM 4399 C CA . ASN B 1 244 ? -6.414 5.414 10.172 1 98.44 244 ASN B CA 1
ATOM 4400 C C . ASN B 1 244 ? -5.938 6.719 10.805 1 98.44 244 ASN B C 1
ATOM 4402 O O . ASN B 1 244 ? -4.805 7.148 10.578 1 98.44 244 ASN B O 1
ATOM 4406 N N . THR B 1 245 ? -6.723 7.27 11.648 1 96.88 245 THR B N 1
ATOM 4407 C CA . THR B 1 245 ? -6.398 8.562 12.234 1 96.88 245 THR B CA 1
ATOM 4408 C C . THR B 1 245 ? -5.996 8.406 13.703 1 96.88 245 THR B C 1
ATOM 4410 O O . THR B 1 245 ? -5.859 9.398 14.422 1 96.88 245 THR B O 1
ATOM 4413 N N . VAL B 1 246 ? -5.805 7.219 14.156 1 94 246 VAL B N 1
ATOM 4414 C CA . VAL B 1 246 ? -5.406 6.996 15.539 1 94 246 VAL B CA 1
ATOM 4415 C C . VAL B 1 246 ? -3.932 6.605 15.602 1 94 246 VAL B C 1
ATOM 4417 O O . VAL B 1 246 ? -3.408 5.992 14.664 1 94 246 VAL B O 1
ATOM 4420 N N . SER B 1 247 ? -3.268 7 16.672 1 89.69 247 SER B N 1
ATOM 4421 C CA . SER B 1 247 ? -1.849 6.711 16.844 1 89.69 247 SER B CA 1
ATOM 4422 C C . SER B 1 247 ? -1.642 5.461 17.703 1 89.69 247 SER B C 1
ATOM 4424 O O . SER B 1 247 ? -0.991 5.516 18.75 1 89.69 247 SER B O 1
ATOM 4426 N N . ALA B 1 248 ? -2.334 4.469 17.531 1 89.94 248 ALA B N 1
ATOM 4427 C CA . ALA B 1 248 ? -2.225 3.229 18.297 1 89.94 248 ALA B CA 1
ATOM 4428 C C . ALA B 1 248 ? -1.884 2.051 17.391 1 89.94 248 ALA B C 1
ATOM 4430 O O . ALA B 1 248 ? -2.164 2.084 16.188 1 89.94 248 ALA B O 1
ATOM 4431 N N . ASN B 1 249 ? -1.17 1.092 18 1 94.31 249 ASN B N 1
ATOM 4432 C CA . ASN B 1 249 ? -0.968 -0.16 17.281 1 94.31 249 ASN B CA 1
ATOM 4433 C C . ASN B 1 249 ? -2.254 -0.977 17.203 1 94.31 249 ASN B C 1
ATOM 4435 O O . ASN B 1 249 ? -2.762 -1.439 18.234 1 94.31 249 ASN B O 1
ATOM 4439 N N . LEU B 1 250 ? -2.736 -1.175 16.016 1 95.31 250 LEU B N 1
ATOM 4440 C CA . LEU B 1 250 ? -3.982 -1.894 15.766 1 95.31 250 LEU B CA 1
ATOM 4441 C C . LEU B 1 250 ? -3.703 -3.316 15.289 1 95.31 250 LEU B C 1
ATOM 4443 O O . LEU B 1 250 ? -2.576 -3.639 14.906 1 95.31 250 LEU B O 1
ATOM 4447 N N . ASP B 1 251 ? -4.703 -4.141 15.469 1 95.94 251 ASP B N 1
ATOM 4448 C CA . ASP B 1 251 ? -4.664 -5.43 14.781 1 95.94 251 ASP B CA 1
ATOM 4449 C C . ASP B 1 251 ? -4.836 -5.254 13.273 1 95.94 251 ASP B C 1
ATOM 4451 O O . ASP B 1 251 ? -5.938 -5.414 12.75 1 95.94 251 ASP B O 1
ATOM 4455 N N . LEU B 1 252 ? -3.799 -5.02 12.594 1 96.88 252 LEU B N 1
ATOM 4456 C CA . LEU B 1 252 ? -3.867 -4.645 11.188 1 96.88 252 LEU B CA 1
ATOM 4457 C C . LEU B 1 252 ? -4.371 -5.809 10.336 1 96.88 252 LEU B C 1
ATOM 4459 O O . LEU B 1 252 ? -4.926 -5.598 9.258 1 96.88 252 LEU B O 1
ATOM 4463 N N . GLY B 1 253 ? -4.145 -7.031 10.789 1 96.81 253 GLY B N 1
ATOM 4464 C CA . GLY B 1 253 ? -4.734 -8.148 10.07 1 96.81 253 GLY B CA 1
ATOM 4465 C C . GLY B 1 253 ? -6.242 -8.047 9.938 1 96.81 253 GLY B C 1
ATOM 4466 O O . GLY B 1 253 ? -6.793 -8.234 8.852 1 96.81 253 GLY B O 1
ATOM 4467 N N . ALA B 1 254 ? -6.91 -7.75 11.039 1 97.44 254 ALA B N 1
ATOM 4468 C CA . ALA B 1 254 ? -8.367 -7.605 11.062 1 97.44 254 ALA B CA 1
ATOM 4469 C C . ALA B 1 254 ? -8.812 -6.438 10.188 1 97.44 254 ALA B C 1
ATOM 4471 O O . ALA B 1 254 ? -9.758 -6.562 9.406 1 97.44 254 ALA B O 1
ATOM 4472 N N . TYR B 1 255 ? -8.109 -5.332 10.266 1 98.38 255 TYR B N 1
ATOM 4473 C CA . TYR B 1 255 ? -8.516 -4.129 9.547 1 98.38 255 TYR B CA 1
ATOM 4474 C C . TYR B 1 255 ? -8.281 -4.277 8.047 1 98.38 255 TYR B C 1
ATOM 4476 O O . TYR B 1 255 ? -9.094 -3.832 7.238 1 98.38 255 TYR B O 1
ATOM 4484 N N . LEU B 1 256 ? -7.148 -4.871 7.691 1 98.56 256 LEU B N 1
ATOM 4485 C CA . LEU B 1 256 ? -6.898 -5.125 6.281 1 98.56 256 LEU B CA 1
ATOM 4486 C C . LEU B 1 256 ? -7.98 -6.016 5.684 1 98.56 256 LEU B C 1
ATOM 4488 O O . LEU B 1 256 ? -8.344 -5.867 4.516 1 98.56 256 LEU B O 1
ATOM 4492 N N . GLY B 1 257 ? -8.516 -6.934 6.492 1 98.38 257 GLY B N 1
ATOM 4493 C CA . GLY B 1 257 ? -9.578 -7.824 6.047 1 98.38 257 GLY B CA 1
ATOM 4494 C C . GLY B 1 257 ? -10.859 -7.098 5.68 1 98.38 257 GLY B C 1
ATOM 4495 O O . GLY B 1 257 ? -11.734 -7.668 5.027 1 98.38 257 GLY B O 1
ATOM 4496 N N . LEU B 1 258 ? -10.984 -5.832 6.043 1 98.75 258 LEU B N 1
ATOM 4497 C CA . LEU B 1 258 ? -12.172 -5.039 5.766 1 98.75 258 LEU B CA 1
ATOM 4498 C C . LEU B 1 258 ? -12.125 -4.457 4.355 1 98.75 258 LEU B C 1
ATOM 4500 O O . LEU B 1 258 ? -13.133 -3.963 3.848 1 98.75 258 LEU B O 1
ATOM 4504 N N . LEU B 1 259 ? -10.977 -4.492 3.717 1 98.81 259 LEU B N 1
ATOM 4505 C CA . LEU B 1 259 ? -10.773 -3.834 2.43 1 98.81 259 LEU B CA 1
ATOM 4506 C C . LEU B 1 259 ? -11.211 -4.738 1.282 1 98.81 259 LEU B C 1
ATOM 4508 O O . LEU B 1 259 ? -11.031 -5.957 1.345 1 98.81 259 LEU B O 1
ATOM 4512 N N . LYS B 1 260 ? -11.727 -4.102 0.257 1 98.38 260 LYS B N 1
ATOM 4513 C CA . LYS B 1 260 ? -11.984 -4.746 -1.027 1 98.38 260 LYS B CA 1
ATOM 4514 C C . LYS B 1 260 ? -10.68 -4.973 -1.799 1 98.38 260 LYS B C 1
ATOM 4516 O O . LYS B 1 260 ? -9.602 -4.645 -1.31 1 98.38 260 LYS B O 1
ATOM 4521 N N . LEU B 1 261 ? -10.852 -5.629 -2.965 1 98.5 261 LEU B N 1
ATOM 4522 C CA . LEU B 1 261 ? -9.734 -5.758 -3.898 1 98.5 261 LEU B CA 1
ATOM 4523 C C . LEU B 1 261 ? -9.109 -4.402 -4.188 1 98.5 261 LEU B C 1
ATOM 4525 O O . LEU B 1 261 ? -9.82 -3.424 -4.438 1 98.5 261 LEU B O 1
ATOM 4529 N N . ASP B 1 262 ? -7.77 -4.312 -4.062 1 98.38 262 ASP B N 1
ATOM 4530 C CA . ASP B 1 262 ? -6.98 -3.129 -4.395 1 98.38 262 ASP B CA 1
ATOM 4531 C C . ASP B 1 262 ? -7.211 -2.012 -3.377 1 98.38 262 ASP B C 1
ATOM 4533 O O . ASP B 1 262 ? -6.762 -0.881 -3.578 1 98.38 262 ASP B O 1
ATOM 4537 N N . GLY B 1 263 ? -8.008 -2.301 -2.307 1 98.62 263 GLY B N 1
ATOM 4538 C CA . GLY B 1 263 ? -8.266 -1.285 -1.3 1 98.62 263 GLY B CA 1
ATOM 4539 C C . GLY B 1 263 ? -7.016 -0.841 -0.565 1 98.62 263 GLY B C 1
ATOM 4540 O O . GLY B 1 263 ? -5.984 -1.514 -0.621 1 98.62 263 GLY B O 1
ATOM 4541 N N . ALA B 1 264 ? -7.121 0.296 0.147 1 98.81 264 ALA B N 1
ATOM 4542 C CA . ALA B 1 264 ? -5.957 0.847 0.837 1 98.81 264 ALA B CA 1
ATOM 4543 C C . ALA B 1 264 ? -6.297 1.227 2.275 1 98.81 264 ALA B C 1
ATOM 4545 O O . ALA B 1 264 ? -7.371 1.773 2.539 1 98.81 264 ALA B O 1
ATOM 4546 N N . LEU B 1 265 ? -5.484 0.802 3.17 1 98.81 265 LEU B N 1
ATOM 4547 C CA . LEU B 1 265 ? -5.445 1.334 4.527 1 98.81 265 LEU B CA 1
ATOM 4548 C C . LEU B 1 265 ? -4.336 2.369 4.672 1 98.81 265 LEU B C 1
ATOM 4550 O O . LEU B 1 265 ? -3.152 2.043 4.535 1 98.81 265 LEU B O 1
ATOM 4554 N N . VAL B 1 266 ? -4.676 3.609 4.906 1 98.69 266 VAL B N 1
ATOM 4555 C CA . VAL B 1 266 ? -3.73 4.719 4.934 1 98.69 266 VAL B CA 1
ATOM 4556 C C . VAL B 1 266 ? -3.441 5.121 6.379 1 98.69 266 VAL B C 1
ATOM 4558 O O . VAL B 1 266 ? -4.348 5.523 7.109 1 98.69 266 VAL B O 1
ATOM 4561 N N . GLU B 1 267 ? -2.199 5.008 6.734 1 97.81 267 GLU B N 1
ATOM 4562 C CA . GLU B 1 267 ? -1.758 5.457 8.055 1 97.81 267 GLU B CA 1
ATOM 4563 C C . GLU B 1 267 ? -1.577 6.969 8.094 1 97.81 267 GLU B C 1
ATOM 4565 O O . GLU B 1 267 ? -0.768 7.523 7.344 1 97.81 267 GLU B O 1
ATOM 4570 N N . LEU B 1 268 ? -2.293 7.617 8.945 1 96.5 268 LEU B N 1
ATOM 4571 C CA . LEU B 1 268 ? -2.137 9.047 9.188 1 96.5 268 LEU B CA 1
ATOM 4572 C C . LEU B 1 268 ? -1.622 9.305 10.602 1 96.5 268 LEU B C 1
ATOM 4574 O O . LEU B 1 268 ? -0.771 10.172 10.805 1 96.5 268 LEU B O 1
ATOM 4578 N N . GLY B 1 269 ? -2.219 8.523 11.516 1 88.5 269 GLY B N 1
ATOM 4579 C CA . GLY B 1 269 ? -1.684 8.531 12.867 1 88.5 269 GLY B CA 1
ATOM 4580 C C . GLY B 1 269 ? -0.471 7.633 13.031 1 88.5 269 GLY B C 1
ATOM 4581 O O . GLY B 1 269 ? -0.44 6.516 12.508 1 88.5 269 GLY B O 1
ATOM 4582 N N . LEU B 1 270 ? 0.583 8.125 13.664 1 83.06 270 LEU B N 1
ATOM 4583 C CA . LEU B 1 270 ? 1.797 7.328 13.805 1 83.06 270 LEU B CA 1
ATOM 4584 C C . LEU B 1 270 ? 1.815 6.602 15.148 1 83.06 270 LEU B C 1
ATOM 4586 O O . LEU B 1 270 ? 1.889 7.234 16.203 1 83.06 270 LEU B O 1
ATOM 4590 N N . PRO B 1 271 ? 1.751 5.316 15.008 1 85.31 271 PRO B N 1
ATOM 4591 C CA . PRO B 1 271 ? 1.916 4.582 16.266 1 85.31 271 PRO B CA 1
ATOM 4592 C C . PRO B 1 271 ? 3.332 4.688 16.828 1 85.31 271 PRO B C 1
ATOM 4594 O O . PRO B 1 271 ? 4.266 5.023 16.094 1 85.31 271 PRO B O 1
ATOM 4597 N N . GLU B 1 272 ? 3.471 4.402 18.094 1 79.56 272 GLU B N 1
ATOM 4598 C CA . GLU B 1 272 ? 4.754 4.52 18.781 1 79.56 272 GLU B CA 1
ATOM 4599 C C . GLU B 1 272 ? 5.691 3.379 18.391 1 79.56 272 GLU B C 1
ATOM 4601 O O . GLU B 1 272 ? 6.914 3.551 18.375 1 79.56 272 GLU B O 1
ATOM 4606 N N . HIS B 1 273 ? 5.129 2.303 18.125 1 89.75 273 HIS B N 1
ATOM 4607 C CA . HIS B 1 273 ? 5.91 1.107 17.828 1 89.75 273 HIS B CA 1
ATOM 4608 C C . HIS B 1 273 ? 5.648 0.626 16.406 1 89.75 273 HIS B C 1
ATOM 4610 O O . HIS B 1 273 ? 4.605 0.936 15.82 1 89.75 273 HIS B O 1
ATOM 4616 N N . PRO B 1 274 ? 6.605 -0.103 15.906 1 94.44 274 PRO B N 1
ATOM 4617 C CA . PRO B 1 274 ? 6.355 -0.686 14.586 1 94.44 274 PRO B CA 1
ATOM 4618 C C . PRO B 1 274 ? 5.082 -1.529 14.539 1 94.44 274 PRO B C 1
ATOM 4620 O O . PRO B 1 274 ? 4.73 -2.174 15.531 1 94.44 274 PRO B O 1
ATOM 4623 N N . MET B 1 275 ? 4.484 -1.511 13.445 1 96.81 275 MET B N 1
ATOM 4624 C CA . MET B 1 275 ? 3.223 -2.225 13.273 1 96.81 275 MET B CA 1
ATOM 4625 C C . MET B 1 275 ? 3.469 -3.678 12.875 1 96.81 275 MET B C 1
ATOM 4627 O O . MET B 1 275 ? 4.367 -3.967 12.086 1 96.81 275 MET B O 1
ATOM 4631 N N . GLU B 1 276 ? 2.691 -4.535 13.43 1 96.81 276 GLU B N 1
ATOM 4632 C CA . GLU B 1 276 ? 2.691 -5.93 13.008 1 96.81 276 GLU B CA 1
ATOM 4633 C C . GLU B 1 276 ? 1.691 -6.168 11.875 1 96.81 276 GLU B C 1
ATOM 4635 O O . GLU B 1 276 ? 0.487 -5.973 12.062 1 96.81 276 GLU B O 1
ATOM 4640 N N . VAL B 1 277 ? 2.186 -6.605 10.727 1 97.12 277 VAL B N 1
ATOM 4641 C CA . VAL B 1 277 ? 1.341 -6.754 9.547 1 97.12 277 VAL B CA 1
ATOM 4642 C C . VAL B 1 277 ? 1.427 -8.188 9.023 1 97.12 277 VAL B C 1
ATOM 4644 O O . VAL B 1 277 ? 2.469 -8.609 8.516 1 97.12 277 VAL B O 1
ATOM 4647 N N . PRO B 1 278 ? 0.368 -8.945 9.195 1 95.44 278 PRO B N 1
ATOM 4648 C CA . PRO B 1 278 ? 0.379 -10.25 8.523 1 95.44 278 PRO B CA 1
ATOM 4649 C C . PRO B 1 278 ? 0.393 -10.125 7.004 1 95.44 278 PRO B C 1
ATOM 4651 O O . PRO B 1 278 ? -0.238 -9.219 6.449 1 95.44 278 PRO B O 1
ATOM 4654 N N . ALA B 1 279 ? 1.058 -10.984 6.348 1 93.5 279 ALA B N 1
ATOM 4655 C CA . ALA B 1 279 ? 1.269 -10.867 4.91 1 93.5 279 ALA B CA 1
ATOM 4656 C C . ALA B 1 279 ? 0.034 -11.32 4.137 1 93.5 279 ALA B C 1
ATOM 4658 O O . ALA B 1 279 ? -0.301 -10.742 3.098 1 93.5 279 ALA B O 1
ATOM 4659 N N . PHE B 1 280 ? -0.668 -12.305 4.598 1 92.56 280 PHE B N 1
ATOM 4660 C CA . PHE B 1 280 ? -1.716 -12.969 3.828 1 92.56 280 PHE B CA 1
ATOM 4661 C C . PHE B 1 280 ? -2.844 -11.992 3.504 1 92.56 280 PHE B C 1
ATOM 4663 O O . PHE B 1 280 ? -3.322 -11.945 2.369 1 92.56 280 PHE B O 1
ATOM 4670 N N . PRO B 1 281 ? -3.281 -11.148 4.512 1 94.81 281 PRO B N 1
ATOM 4671 C CA . PRO B 1 281 ? -4.352 -10.211 4.18 1 94.81 281 PRO B CA 1
ATOM 4672 C C . PRO B 1 281 ? -3.979 -9.266 3.039 1 94.81 281 PRO B C 1
ATOM 4674 O O . PRO B 1 281 ? -4.852 -8.828 2.283 1 94.81 281 PRO B O 1
ATOM 4677 N N . LEU B 1 282 ? -2.691 -8.93 2.898 1 96.88 282 LEU B N 1
ATOM 4678 C CA . LEU B 1 282 ? -2.238 -8.094 1.794 1 96.88 282 LEU B CA 1
ATOM 4679 C C . LEU B 1 282 ? -2.377 -8.82 0.464 1 96.88 282 LEU B C 1
ATOM 4681 O O . LEU B 1 282 ? -2.904 -8.266 -0.503 1 96.88 282 LEU B O 1
ATOM 4685 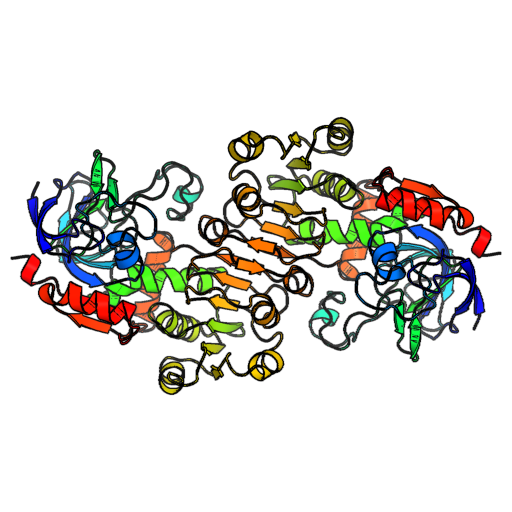N N . LEU B 1 283 ? -2.01 -10.086 0.429 1 95.38 283 LEU B N 1
ATOM 4686 C CA . LEU B 1 283 ? -1.994 -10.891 -0.785 1 95.38 283 LEU B CA 1
ATOM 4687 C C . LEU B 1 283 ? -3.412 -11.227 -1.231 1 95.38 283 LEU B C 1
ATOM 4689 O O . LEU B 1 283 ? -3.707 -11.227 -2.428 1 95.38 283 LEU B O 1
ATOM 4693 N N . ALA B 1 284 ? -4.293 -11.531 -0.357 1 94.62 284 ALA B N 1
ATOM 4694 C CA . ALA B 1 284 ? -5.586 -12.172 -0.597 1 94.62 284 ALA B CA 1
ATOM 4695 C C . ALA B 1 284 ? -6.48 -11.281 -1.458 1 94.62 284 ALA B C 1
ATOM 4697 O O . ALA B 1 284 ? -7.371 -11.773 -2.154 1 94.62 284 ALA B O 1
ATOM 4698 N N . GLN B 1 285 ? -6.258 -10.023 -1.501 1 97.75 285 GLN B N 1
ATOM 4699 C CA . GLN B 1 285 ? -7.047 -9.078 -2.289 1 97.75 285 GLN B CA 1
ATOM 4700 C C . GLN B 1 285 ? -6.191 -7.922 -2.787 1 97.75 285 GLN B C 1
ATOM 4702 O O . GLN B 1 285 ? -6.699 -6.82 -3.018 1 97.75 285 GLN B O 1
ATOM 4707 N N . ARG B 1 286 ? -4.891 -8.219 -2.922 1 98.31 286 ARG B N 1
ATOM 4708 C CA . ARG B 1 286 ? -3.971 -7.191 -3.4 1 98.31 286 ARG B CA 1
ATOM 4709 C C . ARG B 1 286 ? -4.203 -5.867 -2.682 1 98.31 286 ARG B C 1
ATOM 4711 O O . ARG B 1 286 ? -4.422 -4.836 -3.324 1 98.31 286 ARG B O 1
ATOM 4718 N N . ARG B 1 287 ? -4.254 -5.949 -1.368 1 98.69 287 ARG B N 1
ATOM 4719 C CA . ARG B 1 287 ? -4.551 -4.781 -0.541 1 98.69 287 ARG B CA 1
ATOM 4720 C C . ARG B 1 287 ? -3.285 -3.984 -0.244 1 98.69 287 ARG B C 1
ATOM 4722 O O . ARG B 1 287 ? -2.18 -4.527 -0.286 1 98.69 287 ARG B O 1
ATOM 4729 N N . ASN B 1 288 ? -3.469 -2.711 0.071 1 98.69 288 ASN B N 1
ATOM 4730 C CA . ASN B 1 288 ? -2.346 -1.797 0.257 1 98.69 288 ASN B CA 1
ATOM 4731 C C . ASN B 1 288 ? -2.316 -1.227 1.672 1 98.69 288 ASN B C 1
ATOM 4733 O O . ASN B 1 288 ? -3.332 -0.742 2.172 1 98.69 288 ASN B O 1
ATOM 4737 N N . LEU B 1 289 ? -1.221 -1.389 2.32 1 98.62 289 LEU B N 1
ATOM 4738 C CA . LEU B 1 289 ? -0.878 -0.572 3.479 1 98.62 289 LEU B CA 1
ATOM 4739 C C . LEU B 1 289 ? 0.037 0.582 3.08 1 98.62 289 LEU B C 1
ATOM 4741 O O . LEU B 1 289 ? 1.115 0.36 2.525 1 98.62 289 LEU B O 1
ATOM 4745 N N . THR B 1 290 ? -0.414 1.781 3.326 1 98.5 290 THR B N 1
ATOM 4746 C CA . THR B 1 290 ? 0.324 2.951 2.865 1 98.5 290 THR B CA 1
ATOM 4747 C C . THR B 1 290 ? 0.289 4.062 3.912 1 98.5 290 THR B C 1
ATOM 4749 O O . THR B 1 290 ? -0.134 3.836 5.047 1 98.5 290 THR B O 1
ATOM 4752 N N . GLY B 1 291 ? 0.964 5.109 3.629 1 97.69 291 GLY B N 1
ATOM 4753 C CA . GLY B 1 291 ? 0.949 6.324 4.43 1 97.69 291 GLY B CA 1
ATOM 4754 C C . GLY B 1 291 ? 0.787 7.586 3.604 1 97.69 291 GLY B C 1
ATOM 4755 O O . GLY B 1 291 ? 0.883 7.543 2.375 1 97.69 291 GLY B O 1
ATOM 4756 N N . SER B 1 292 ? 0.498 8.57 4.273 1 97.69 292 SER B N 1
ATOM 4757 C CA . SER B 1 292 ? 0.333 9.867 3.621 1 97.69 292 SER B CA 1
ATOM 4758 C C . SER B 1 292 ? 0.818 11 4.516 1 97.69 292 SER B C 1
ATOM 4760 O O . SER B 1 292 ? 0.463 11.062 5.695 1 97.69 292 SER B O 1
ATOM 4762 N N . MET B 1 293 ? 1.67 11.758 4.008 1 95.94 293 MET B N 1
ATOM 4763 C CA . MET B 1 293 ? 2.004 13.008 4.691 1 95.94 293 MET B CA 1
ATOM 4764 C C . MET B 1 293 ? 0.977 14.086 4.379 1 95.94 293 MET B C 1
ATOM 4766 O O . MET B 1 293 ? -0.054 13.812 3.762 1 95.94 293 MET B O 1
ATOM 4770 N N . ILE B 1 294 ? 1.201 15.227 4.762 1 97.19 294 ILE B N 1
ATOM 4771 C CA . ILE B 1 294 ? 0.337 16.344 4.398 1 97.19 294 ILE B CA 1
ATOM 4772 C C . ILE B 1 294 ? 0.364 16.547 2.885 1 97.19 294 ILE B C 1
ATOM 4774 O O . ILE B 1 294 ? 0.698 15.625 2.137 1 97.19 294 ILE B O 1
ATOM 4778 N N . GLY B 1 295 ? -0.154 17.516 2.359 1 98.12 295 GLY B N 1
ATOM 4779 C CA . GLY B 1 295 ? -0.157 17.797 0.934 1 98.12 295 GLY B CA 1
ATOM 4780 C C . GLY B 1 295 ? 0.778 18.938 0.552 1 98.12 295 GLY B C 1
ATOM 4781 O O . GLY B 1 295 ? 1.223 19.703 1.412 1 98.12 295 GLY B O 1
ATOM 4782 N N . GLY B 1 296 ? 1.195 18.969 -0.663 1 98.5 296 GLY B N 1
ATOM 4783 C CA . GLY B 1 296 ? 1.942 20.109 -1.166 1 98.5 296 GLY B CA 1
ATOM 4784 C C . GLY B 1 296 ? 1.13 21.391 -1.189 1 98.5 296 GLY B C 1
ATOM 4785 O O . GLY B 1 296 ? -0.047 21.391 -0.823 1 98.5 296 GLY B O 1
ATOM 4786 N N . ILE B 1 297 ? 1.779 22.453 -1.579 1 98.62 297 ILE B N 1
ATOM 4787 C CA . ILE B 1 297 ? 1.15 23.766 -1.518 1 98.62 297 ILE B CA 1
ATOM 4788 C C . ILE B 1 297 ? -0.039 23.812 -2.475 1 98.62 297 ILE B C 1
ATOM 4790 O O . ILE B 1 297 ? -1.138 24.219 -2.09 1 98.62 297 ILE B O 1
ATOM 4794 N N . PRO B 1 298 ? 0.094 23.266 -3.742 1 98.75 298 PRO B N 1
ATOM 4795 C CA . PRO B 1 298 ? -1.069 23.328 -4.629 1 98.75 298 PRO B CA 1
ATOM 4796 C C . PRO B 1 298 ? -2.258 22.531 -4.102 1 98.75 298 PRO B C 1
ATOM 4798 O O . PRO B 1 298 ? -3.4 22.984 -4.188 1 98.75 298 PRO B O 1
ATOM 4801 N N . GLU B 1 299 ? -1.989 21.391 -3.576 1 98.81 299 GLU B N 1
ATOM 4802 C CA . GLU B 1 299 ? -3.078 20.562 -3.066 1 98.81 299 GLU B CA 1
ATOM 4803 C C . GLU B 1 299 ? -3.719 21.203 -1.833 1 98.81 299 GLU B C 1
ATOM 4805 O O . GLU B 1 299 ? -4.934 21.094 -1.636 1 98.81 299 GLU B O 1
ATOM 4810 N N . THR B 1 300 ? -2.934 21.812 -0.982 1 98.88 300 THR B N 1
ATOM 4811 C CA . THR B 1 300 ? -3.473 22.5 0.191 1 98.88 300 THR B CA 1
ATOM 4812 C C . THR B 1 300 ? -4.41 23.625 -0.221 1 98.88 300 THR B C 1
ATOM 4814 O O . THR B 1 300 ? -5.473 23.812 0.375 1 98.88 300 THR B O 1
ATOM 4817 N N . GLN B 1 301 ? -3.982 24.375 -1.244 1 98.88 301 GLN B N 1
ATOM 4818 C CA . GLN B 1 301 ? -4.863 25.406 -1.763 1 98.88 301 GLN B CA 1
ATOM 4819 C C . GLN B 1 301 ? -6.164 24.812 -2.297 1 98.88 301 GLN B C 1
ATOM 4821 O O . GLN B 1 301 ? -7.246 25.344 -2.031 1 98.88 301 GLN B O 1
ATOM 4826 N N . GLU B 1 302 ? -6.027 23.734 -3.035 1 98.88 302 GLU B N 1
ATOM 4827 C CA . GLU B 1 302 ? -7.203 23.047 -3.551 1 98.88 302 GLU B CA 1
ATOM 4828 C C . GLU B 1 302 ? -8.141 22.625 -2.42 1 98.88 302 GLU B C 1
ATOM 4830 O O . GLU B 1 302 ? -9.359 22.766 -2.525 1 98.88 302 GLU B O 1
ATOM 4835 N N . MET B 1 303 ? -7.574 22.109 -1.404 1 98.88 303 MET B N 1
ATOM 4836 C CA . MET B 1 303 ? -8.352 21.672 -0.25 1 98.88 303 MET B CA 1
ATOM 4837 C C . MET B 1 303 ? -9.086 22.844 0.39 1 98.88 303 MET B C 1
ATOM 4839 O O . MET B 1 303 ? -10.273 22.734 0.707 1 98.88 303 MET B O 1
ATOM 4843 N N . LEU B 1 304 ? -8.414 23.984 0.596 1 98.88 304 LEU B N 1
ATOM 4844 C CA . LEU B 1 304 ? -9.055 25.156 1.168 1 98.88 304 LEU B CA 1
ATOM 4845 C C . LEU B 1 304 ? -10.219 25.625 0.294 1 98.88 304 LEU B C 1
ATOM 4847 O O . LEU B 1 304 ? -11.289 25.953 0.804 1 98.88 304 LEU B O 1
ATOM 4851 N N . ASP B 1 305 ? -10.008 25.656 -1.013 1 98.88 305 ASP B N 1
ATOM 4852 C CA . ASP B 1 305 ? -11.062 26.047 -1.944 1 98.88 305 ASP B CA 1
ATOM 4853 C C . ASP B 1 305 ? -12.234 25.078 -1.876 1 98.88 305 ASP B C 1
ATOM 4855 O O . ASP B 1 305 ? -13.398 25.484 -1.896 1 98.88 305 ASP B O 1
ATOM 4859 N N . PHE B 1 306 ? -11.961 23.844 -1.782 1 98.88 306 PHE B N 1
ATOM 4860 C CA . PHE B 1 306 ? -12.992 22.812 -1.672 1 98.88 306 PHE B CA 1
ATOM 4861 C C . PHE B 1 306 ? -13.812 23.016 -0.406 1 98.88 306 PHE B C 1
ATOM 4863 O O . PHE B 1 306 ? -15.047 22.953 -0.446 1 98.88 306 PHE B O 1
ATOM 4870 N N . CYS B 1 307 ? -13.102 23.172 0.699 1 98.88 307 CYS B N 1
ATOM 4871 C CA . CYS B 1 307 ? -13.781 23.375 1.974 1 98.88 307 CYS B CA 1
ATOM 4872 C C . CYS B 1 307 ? -14.68 24.609 1.928 1 98.88 307 CYS B C 1
ATOM 4874 O O . CYS B 1 307 ? -15.789 24.594 2.461 1 98.88 307 CYS B O 1
ATOM 4876 N N . ALA B 1 308 ? -14.195 25.641 1.313 1 98.69 308 ALA B N 1
ATOM 4877 C CA . ALA B 1 308 ? -14.984 26.859 1.168 1 98.69 308 ALA B CA 1
ATOM 4878 C C . ALA B 1 308 ? -16.234 26.609 0.322 1 98.69 308 ALA B C 1
ATOM 4880 O O . ALA B 1 308 ? -17.328 27.047 0.68 1 98.69 308 ALA B O 1
ATOM 4881 N N . GLU B 1 309 ? -16.047 25.906 -0.745 1 98.5 309 GLU B N 1
ATOM 4882 C CA . GLU B 1 309 ? -17.125 25.641 -1.688 1 98.5 309 GLU B CA 1
ATOM 4883 C C . GLU B 1 309 ? -18.203 24.75 -1.061 1 98.5 309 GLU B C 1
ATOM 4885 O O . GLU B 1 309 ? -19.391 24.938 -1.316 1 98.5 309 GLU B O 1
ATOM 4890 N N . HIS B 1 310 ? -17.844 23.891 -0.213 1 98.44 310 HIS B N 1
ATOM 4891 C CA . HIS B 1 310 ? -18.766 22.875 0.275 1 98.44 310 HIS B CA 1
ATOM 4892 C C . HIS B 1 310 ? -19.109 23.109 1.743 1 98.44 310 HIS B C 1
ATOM 4894 O O . HIS B 1 310 ? -19.812 22.297 2.355 1 98.44 310 HIS B O 1
ATOM 4900 N N . ASP B 1 311 ? -18.547 24.141 2.268 1 97.62 311 ASP B N 1
ATOM 4901 C CA . ASP B 1 311 ? -18.781 24.547 3.648 1 97.62 311 ASP B CA 1
ATOM 4902 C C . ASP B 1 311 ? -18.344 23.469 4.625 1 97.62 311 ASP B C 1
ATOM 4904 O O . ASP B 1 311 ? -19.125 23.047 5.488 1 97.62 311 ASP B O 1
ATOM 4908 N N . VAL B 1 312 ? -17.219 22.938 4.398 1 98.56 312 VAL B N 1
ATOM 4909 C CA . VAL B 1 312 ? -16.578 22 5.32 1 98.56 312 VAL B CA 1
ATOM 4910 C C . VAL B 1 312 ? -15.719 22.766 6.32 1 98.56 312 VAL B C 1
ATOM 4912 O O . VAL B 1 312 ? -14.758 23.438 5.934 1 98.56 312 VAL B O 1
ATOM 4915 N N . ARG B 1 313 ? -15.969 22.641 7.559 1 97.62 313 ARG B N 1
ATOM 4916 C CA . ARG B 1 313 ? -15.25 23.297 8.641 1 97.62 313 ARG B CA 1
ATOM 4917 C C . ARG B 1 313 ? -15.031 22.344 9.812 1 97.62 313 ARG B C 1
ATOM 4919 O O . ARG B 1 313 ? -15.898 21.547 10.133 1 97.62 313 ARG B O 1
ATOM 4926 N N . PRO B 1 314 ? -13.953 22.5 10.391 1 98.44 314 PRO B N 1
ATOM 4927 C CA . PRO B 1 314 ? -13.742 21.703 11.602 1 98.44 314 PRO B CA 1
ATOM 4928 C C . PRO B 1 314 ? -14.578 22.188 12.781 1 98.44 314 PRO B C 1
ATOM 4930 O O . PRO B 1 314 ? -15 23.344 12.812 1 98.44 314 PRO B O 1
ATOM 4933 N N . GLU B 1 315 ? -14.867 21.266 13.703 1 97.75 315 GLU B N 1
ATOM 4934 C CA . GLU B 1 315 ? -15.359 21.641 15.016 1 97.75 315 GLU B CA 1
ATOM 4935 C C . GLU B 1 315 ? -14.227 22.141 15.906 1 97.75 315 GLU B C 1
ATOM 4937 O O . GLU B 1 315 ? -13.211 21.469 16.078 1 97.75 315 GLU B O 1
ATOM 4942 N N . ILE B 1 316 ? -14.484 23.422 16.469 1 98.19 316 ILE B N 1
ATOM 4943 C CA . ILE B 1 316 ? -13.336 24.016 17.156 1 98.19 316 ILE B CA 1
ATOM 4944 C C . ILE B 1 316 ? -13.773 24.594 18.484 1 98.19 316 ILE B C 1
ATOM 4946 O O . ILE B 1 316 ? -14.953 24.891 18.688 1 98.19 316 ILE B O 1
ATOM 4950 N N . GLU B 1 317 ? -12.867 24.641 19.375 1 98.25 317 GLU B N 1
ATOM 4951 C CA . GLU B 1 317 ? -12.914 25.438 20.594 1 98.25 317 GLU B CA 1
ATOM 4952 C C . GLU B 1 317 ? -11.867 26.547 20.578 1 98.25 317 GLU B C 1
ATOM 4954 O O . GLU B 1 317 ? -10.664 26.266 20.516 1 98.25 317 GLU B O 1
ATOM 4959 N N . ILE B 1 318 ? -12.336 27.812 20.625 1 98.5 318 ILE B N 1
ATOM 4960 C CA . ILE B 1 318 ? -11.414 28.938 20.594 1 98.5 318 ILE B CA 1
ATOM 4961 C C . ILE B 1 318 ? -10.914 29.25 22 1 98.5 318 ILE B C 1
ATOM 4963 O O . ILE B 1 318 ? -11.703 29.266 22.953 1 98.5 318 ILE B O 1
ATOM 4967 N N . ILE B 1 319 ? -9.641 29.484 22.125 1 98.62 319 ILE B N 1
ATOM 4968 C CA . ILE B 1 319 ? -9.055 29.812 23.422 1 98.62 319 ILE B CA 1
ATOM 4969 C C . ILE B 1 319 ? -8.148 31.031 23.281 1 98.62 319 ILE B C 1
ATOM 4971 O O . ILE B 1 319 ? -7.848 31.469 22.172 1 98.62 319 ILE B O 1
ATOM 4975 N N . THR B 1 320 ? -7.73 31.547 24.438 1 98.38 320 THR B N 1
ATOM 4976 C CA . THR B 1 320 ? -6.707 32.594 24.484 1 98.38 320 THR B CA 1
ATOM 4977 C C . THR B 1 320 ? -5.344 31.969 24.812 1 98.38 320 THR B C 1
ATOM 4979 O O . THR B 1 320 ? -5.258 30.844 25.281 1 98.38 320 THR B O 1
ATOM 4982 N N . PRO B 1 321 ? -4.281 32.625 24.531 1 98.31 321 PRO B N 1
ATOM 4983 C CA . PRO B 1 321 ? -2.932 32.094 24.688 1 98.31 321 PRO B CA 1
ATOM 4984 C C . PRO B 1 321 ? -2.658 31.625 26.109 1 98.31 321 PRO B C 1
ATOM 4986 O O . PRO B 1 321 ? -1.914 30.656 26.328 1 98.31 321 PRO B O 1
ATOM 4989 N N . ASP B 1 322 ? -3.221 32.281 27.078 1 97.5 322 ASP B N 1
ATOM 4990 C CA . ASP B 1 322 ? -2.943 31.922 28.484 1 97.5 322 ASP B CA 1
ATOM 4991 C C . ASP B 1 322 ? -3.537 30.562 28.828 1 97.5 322 ASP B C 1
ATOM 4993 O O . ASP B 1 322 ? -3.217 30 29.875 1 97.5 322 ASP B O 1
ATOM 4997 N N . TYR B 1 323 ? -4.348 30.047 27.953 1 98.25 323 TYR B N 1
ATOM 4998 C CA . TYR B 1 323 ? -5.02 28.781 28.203 1 98.25 323 TYR B CA 1
ATOM 4999 C C . TYR B 1 323 ? -4.297 27.641 27.5 1 98.25 323 TYR B C 1
ATOM 5001 O O . TYR B 1 323 ? -4.727 26.484 27.578 1 98.25 323 TYR B O 1
ATOM 5009 N N . ILE B 1 324 ? -3.197 27.844 26.812 1 98.44 324 ILE B N 1
ATOM 5010 C CA . ILE B 1 324 ? -2.545 26.875 25.922 1 98.44 324 ILE B CA 1
ATOM 5011 C C . ILE B 1 324 ? -2.127 25.641 26.719 1 98.44 324 ILE B C 1
ATOM 5013 O O . ILE B 1 324 ? -2.344 24.516 26.281 1 98.44 324 ILE B O 1
ATOM 5017 N N . ASN B 1 325 ? -1.558 25.828 27.875 1 98.5 325 ASN B N 1
ATOM 5018 C CA . ASN B 1 325 ? -1.066 24.703 28.656 1 98.5 325 ASN B CA 1
ATOM 5019 C C . ASN B 1 325 ? -2.207 23.797 29.109 1 98.5 325 ASN B C 1
ATOM 5021 O O . ASN B 1 325 ? -2.086 22.562 29.062 1 98.5 325 ASN B O 1
ATOM 5025 N N . GLU B 1 326 ? -3.262 24.422 29.531 1 98.25 326 GLU B N 1
ATOM 5026 C CA . GLU B 1 326 ? -4.445 23.641 29.891 1 98.25 326 GLU B CA 1
ATOM 5027 C C . GLU B 1 326 ? -5.016 22.906 28.672 1 98.25 326 GLU B C 1
ATOM 5029 O O . GLU B 1 326 ? -5.457 21.766 28.766 1 98.25 326 GLU B O 1
ATOM 5034 N N . ALA B 1 327 ? -5.039 23.562 27.562 1 98.38 327 ALA B N 1
ATOM 5035 C CA . ALA B 1 327 ? -5.516 22.953 26.328 1 98.38 327 ALA B CA 1
ATOM 5036 C C . ALA B 1 327 ? -4.695 21.719 25.969 1 98.38 327 ALA B C 1
ATOM 5038 O O . ALA B 1 327 ? -5.25 20.703 25.562 1 98.38 327 ALA B O 1
ATOM 5039 N N . TYR B 1 328 ? -3.328 21.797 26.094 1 97.81 328 TYR B N 1
ATOM 5040 C CA . TYR B 1 328 ? -2.461 20.656 25.859 1 97.81 328 TYR B CA 1
ATOM 5041 C C . TYR B 1 328 ? -2.879 19.453 26.703 1 97.81 328 TYR B C 1
ATOM 5043 O O . TYR B 1 328 ? -2.982 18.344 26.203 1 97.81 328 TYR B O 1
ATOM 5051 N N . GLU B 1 329 ? -3.168 19.703 27.969 1 97.12 329 GLU B N 1
ATOM 5052 C CA . GLU B 1 329 ? -3.596 18.641 28.875 1 97.12 329 GLU B CA 1
ATOM 5053 C C . GLU B 1 329 ? -4.922 18.031 28.422 1 97.12 329 GLU B C 1
ATOM 5055 O O . GLU B 1 329 ? -5.098 16.812 28.484 1 97.12 329 GLU B O 1
ATOM 5060 N N . ARG B 1 330 ? -5.77 18.875 28 1 97.12 330 ARG B N 1
ATOM 5061 C CA . ARG B 1 330 ? -7.082 18.406 27.578 1 97.12 330 ARG B CA 1
ATOM 5062 C C . ARG B 1 330 ? -6.977 17.594 26.281 1 97.12 330 ARG B C 1
ATOM 5064 O O . ARG B 1 330 ? -7.688 16.594 26.109 1 97.12 330 ARG B O 1
ATOM 5071 N N . VAL B 1 331 ? -6.098 18 25.359 1 95.31 331 VAL B N 1
ATOM 5072 C CA . VAL B 1 331 ? -5.871 17.234 24.141 1 95.31 331 VAL B CA 1
ATOM 5073 C C . VAL B 1 331 ? -5.344 15.852 24.484 1 95.31 331 VAL B C 1
ATOM 5075 O O . VAL B 1 331 ? -5.84 14.844 23.984 1 95.31 331 VAL B O 1
ATOM 5078 N N . LEU B 1 332 ? -4.391 15.773 25.406 1 92.75 332 LEU B N 1
ATOM 5079 C CA . LEU B 1 332 ? -3.779 14.508 25.797 1 92.75 332 LEU B CA 1
ATOM 5080 C C . LEU B 1 332 ? -4.801 13.602 26.484 1 92.75 332 LEU B C 1
ATOM 5082 O O . LEU B 1 332 ? -4.719 12.375 26.375 1 92.75 332 LEU B O 1
ATOM 5086 N N . ALA B 1 333 ? -5.789 14.258 27.109 1 92.19 333 ALA B N 1
ATOM 5087 C CA . ALA B 1 333 ? -6.836 13.516 27.812 1 92.19 333 ALA B CA 1
ATOM 5088 C C . ALA B 1 333 ? -8.008 13.211 26.891 1 92.19 333 ALA B C 1
ATOM 5090 O O . ALA B 1 333 ? -9.039 12.695 27.344 1 92.19 333 ALA B O 1
ATOM 5091 N N . SER B 1 334 ? -7.859 13.578 25.641 1 88.31 334 SER B N 1
ATOM 5092 C CA . SER B 1 334 ? -8.914 13.383 24.656 1 88.31 334 SER B CA 1
ATOM 5093 C C . SER B 1 334 ? -10.188 14.117 25.047 1 88.31 334 SER B C 1
ATOM 5095 O O . SER B 1 334 ? -11.297 13.625 24.828 1 88.31 334 SER B O 1
ATOM 5097 N N . ASP B 1 335 ? -9.953 15.156 25.75 1 90.56 335 ASP B N 1
ATOM 5098 C CA . ASP B 1 335 ? -11.039 16.031 26.156 1 90.56 335 ASP B CA 1
ATOM 5099 C C . ASP B 1 335 ? -11.07 17.297 25.297 1 90.56 335 ASP B C 1
ATOM 5101 O O . ASP B 1 335 ? -10.883 18.406 25.812 1 90.56 335 ASP B O 1
ATOM 5105 N N . VAL B 1 336 ? -11.266 17.203 24.062 1 89.31 336 VAL B N 1
ATOM 5106 C CA . VAL B 1 336 ? -11.367 18.328 23.125 1 89.31 336 VAL B CA 1
ATOM 5107 C C . VAL B 1 336 ? -12.43 18.016 22.078 1 89.31 336 VAL B C 1
ATOM 5109 O O . VAL B 1 336 ? -12.531 16.875 21.594 1 89.31 336 VAL B O 1
ATOM 5112 N N . ARG B 1 337 ? -13.305 18.828 21.781 1 90 337 ARG B N 1
ATOM 5113 C CA . ARG B 1 337 ? -14.305 18.734 20.719 1 90 337 ARG B CA 1
ATOM 5114 C C . ARG B 1 337 ? -14.039 19.766 19.641 1 90 337 ARG B C 1
ATOM 5116 O O . ARG B 1 337 ? -14.68 20.828 19.594 1 90 337 ARG B O 1
ATOM 5123 N N . TYR B 1 338 ? -13.297 19.203 18.984 1 94.06 338 TYR B N 1
ATOM 5124 C CA . TYR B 1 338 ? -12.398 18.281 18.281 1 94.06 338 TYR B CA 1
ATOM 5125 C C . TYR B 1 338 ? -11.023 18.906 18.094 1 94.06 338 TYR B C 1
ATOM 5127 O O . TYR B 1 338 ? -10.016 18.188 18.062 1 94.06 338 TYR B O 1
ATOM 5135 N N . ARG B 1 339 ? -10.953 20.312 17.906 1 97.38 339 ARG B N 1
ATOM 5136 C CA . ARG B 1 339 ? -9.695 21.031 17.719 1 97.38 339 ARG B CA 1
ATOM 5137 C C . ARG B 1 339 ? -9.68 22.312 18.531 1 97.38 339 ARG B C 1
ATOM 5139 O O . ARG B 1 339 ? -10.68 23.031 18.594 1 97.38 339 ARG B O 1
ATOM 5146 N N . PHE B 1 340 ? -8.609 22.578 19.219 1 98.62 340 PHE B N 1
ATOM 5147 C CA . PHE B 1 340 ? -8.414 23.906 19.812 1 98.62 340 PHE B CA 1
ATOM 5148 C C . PHE B 1 340 ? -7.793 24.859 18.812 1 98.62 340 PHE B C 1
ATOM 5150 O O . PHE B 1 340 ? -6.93 24.484 18.016 1 98.62 340 PHE B O 1
ATOM 5157 N N . VAL B 1 341 ? -8.25 26.109 18.891 1 98.81 341 VAL B N 1
ATOM 5158 C CA . VAL B 1 341 ? -7.691 27.188 18.094 1 98.81 341 VAL B CA 1
ATOM 5159 C C . VAL B 1 341 ? -7.391 28.391 19 1 98.81 341 VAL B C 1
ATOM 5161 O O . VAL B 1 341 ? -8.25 28.812 19.766 1 98.81 341 VAL B O 1
ATOM 5164 N N . ILE B 1 342 ? -6.211 28.906 18.891 1 98.88 342 ILE B N 1
ATOM 5165 C CA . ILE B 1 342 ? -5.77 30.031 19.719 1 98.88 342 ILE B CA 1
ATOM 5166 C C . ILE B 1 342 ? -6.105 31.344 19 1 98.88 342 ILE B C 1
ATOM 5168 O O . ILE B 1 342 ? -5.688 31.562 17.859 1 98.88 342 ILE B O 1
ATOM 5172 N N . ASP B 1 343 ? -6.91 32.156 19.609 1 98.75 343 ASP B N 1
ATOM 5173 C CA . ASP B 1 343 ? -7.023 33.562 19.203 1 98.75 343 ASP B CA 1
ATOM 5174 C C . ASP B 1 343 ? -5.816 34.375 19.656 1 98.75 343 ASP B C 1
ATOM 5176 O O . ASP B 1 343 ? -5.676 34.656 20.859 1 98.75 343 ASP B O 1
ATOM 5180 N N . THR B 1 344 ? -5.012 34.812 18.766 1 98.19 344 THR B N 1
ATOM 5181 C CA . THR B 1 344 ? -3.709 35.375 19.125 1 98.19 344 THR B CA 1
ATOM 5182 C C . THR B 1 344 ? -3.791 36.875 19.297 1 98.19 344 THR B C 1
ATOM 5184 O O . THR B 1 344 ? -2.768 37.562 19.297 1 98.19 344 THR B O 1
ATOM 5187 N N . ALA B 1 345 ? -4.918 37.438 19.422 1 97.25 345 ALA B N 1
ATOM 5188 C CA . ALA B 1 345 ? -5.121 38.875 19.531 1 97.25 345 ALA B CA 1
ATOM 5189 C C . ALA B 1 345 ? -4.199 39.469 20.578 1 97.25 345 ALA B C 1
ATOM 5191 O O . ALA B 1 345 ? -3.605 40.531 20.344 1 97.25 345 ALA B O 1
ATOM 5192 N N . SER B 1 346 ? -4 38.875 21.688 1 96.5 346 SER B N 1
ATOM 5193 C CA . SER B 1 346 ? -3.217 39.438 22.797 1 96.5 346 SER B CA 1
ATOM 5194 C C . SER B 1 346 ? -1.723 39.344 22.5 1 96.5 346 SER B C 1
ATOM 5196 O O . SER B 1 346 ? -0.914 39.938 23.219 1 96.5 346 SER B O 1
ATOM 5198 N N . LEU B 1 347 ? -1.365 38.625 21.5 1 97 347 LEU B N 1
ATOM 5199 C CA . LEU B 1 347 ? 0.043 38.469 21.141 1 97 347 LEU B CA 1
ATOM 5200 C C . LEU B 1 347 ? 0.422 39.469 20.047 1 97 347 LEU B C 1
ATOM 5202 O O . LEU B 1 347 ? 1.603 39.625 19.719 1 97 347 LEU B O 1
ATOM 5206 N N . ARG B 1 348 ? -0.535 40.125 19.391 1 91.31 348 ARG B N 1
ATOM 5207 C CA . ARG B 1 348 ? -0.284 41.094 18.328 1 91.31 348 ARG B CA 1
ATOM 5208 C C . ARG B 1 348 ? -0.091 42.5 18.891 1 91.31 348 ARG B C 1
ATOM 5210 O O . ARG B 1 348 ? 0.39 43.406 18.188 1 91.31 348 ARG B O 1
ATOM 5217 N N . SER B 1 349 ? -0.378 42.75 20.156 1 76.69 349 SER B N 1
ATOM 5218 C CA . SER B 1 349 ? -0.273 44.062 20.766 1 76.69 349 SER B CA 1
ATOM 5219 C C . SER B 1 349 ? 1.156 44.375 21.219 1 76.69 349 SER B C 1
ATOM 5221 O O . SER B 1 349 ? 1.921 43.438 21.5 1 76.69 349 SER B O 1
#

Solvent-accessible surface area (backbone atoms only — not comparable to full-atom values): 34183 Å² total; per-residue (Å²): 100,45,77,35,32,27,37,29,27,69,43,57,80,54,70,64,39,80,48,75,44,77,39,72,59,77,44,49,49,18,34,28,27,39,28,45,18,17,21,60,52,71,67,44,54,38,45,49,45,36,71,82,47,82,60,63,64,65,31,25,44,28,35,11,24,12,27,36,29,69,42,61,15,86,66,44,78,90,64,52,67,68,40,45,31,29,33,28,59,39,49,48,50,57,68,68,35,74,37,26,69,69,40,32,30,66,47,24,77,63,75,28,50,26,37,26,31,71,29,63,40,96,86,69,43,72,28,59,17,32,42,22,10,51,50,68,42,42,53,84,38,52,36,74,48,56,87,82,42,54,50,70,45,45,6,42,35,39,42,40,38,23,40,40,46,38,55,39,58,75,70,60,55,12,73,91,31,32,35,33,32,31,35,80,43,55,43,22,51,40,36,40,37,52,41,32,73,48,41,22,48,28,31,39,39,26,65,56,65,87,57,38,69,56,44,43,73,53,44,24,78,42,69,46,31,62,70,44,70,63,48,53,67,75,42,46,45,60,21,50,33,33,40,34,48,44,52,58,81,62,67,41,48,61,56,47,42,23,34,24,73,66,7,36,40,34,39,64,28,66,39,90,57,62,35,57,39,49,57,61,49,22,21,62,30,36,18,33,44,30,18,44,46,62,43,15,62,61,53,37,43,50,46,50,53,49,27,43,73,68,68,57,66,61,57,64,41,79,41,49,70,92,46,48,62,61,48,53,53,26,53,78,65,68,60,57,72,38,31,47,27,29,45,24,64,83,28,60,108,100,46,78,33,31,28,38,29,25,70,42,58,80,55,69,63,38,82,46,74,45,78,39,72,58,75,45,48,50,18,35,28,27,40,28,45,19,18,18,62,51,70,66,43,52,36,45,49,46,36,70,83,48,83,62,64,65,66,31,27,44,28,36,11,24,12,29,34,29,68,41,60,15,87,68,43,80,91,64,52,68,67,39,46,32,31,35,27,60,39,50,48,51,58,67,69,36,72,37,27,68,69,40,32,31,67,46,24,76,64,75,27,52,27,37,26,31,70,29,63,41,97,86,69,44,72,28,59,17,34,41,22,10,50,51,70,41,42,52,87,39,53,35,73,48,57,88,81,41,53,51,70,45,45,6,44,36,41,42,42,37,23,40,39,45,39,55,38,57,73,70,59,57,13,73,91,31,31,35,34,33,32,34,80,42,55,43,20,50,40,35,40,36,51,42,31,73,48,42,22,49,30,30,38,39,28,66,56,66,86,55,39,71,56,44,43,73,52,44,22,78,43,70,45,33,62,70,43,70,64,47,53,67,74,40,46,45,60,22,49,34,32,43,33,48,44,55,58,82,62,68,42,48,62,58,47,43,24,34,24,74,64,6,36,41,32,40,62,28,66,37,92,57,62,36,56,40,45,58,60,51,23,22,61,30,34,18,32,44,32,18,43,44,61,44,14,62,62,52,37,43,51,45,49,53,47,26,44,75,67,68,58,67,61,57,64,41,80,42,49,69,92,45,48,62,60,48,52,53,26,52,76,66,69,59,57,71,38,31,46,27,30,43,24,66,82,27,59,107